Protein AF-A0A3D4ZSI7-F1 (afdb_monomer)

Structure (mmCIF, N/CA/C/O backbone):
data_AF-A0A3D4ZSI7-F1
#
_entry.id   AF-A0A3D4ZSI7-F1
#
loop_
_atom_site.group_PDB
_atom_site.id
_atom_site.type_symbol
_atom_site.label_atom_id
_atom_site.label_alt_id
_atom_site.label_comp_id
_atom_site.label_asym_id
_atom_site.label_entity_id
_atom_site.label_seq_id
_atom_site.pdbx_PDB_ins_code
_atom_site.Cartn_x
_atom_site.Cartn_y
_atom_site.Cartn_z
_atom_site.occupancy
_atom_site.B_iso_or_equiv
_atom_site.auth_seq_id
_atom_site.auth_comp_id
_atom_site.auth_asym_id
_atom_site.auth_atom_id
_atom_site.pdbx_PDB_model_num
ATOM 1 N N . MET A 1 1 ? -18.142 20.478 -3.362 1.00 61.12 1 MET A N 1
ATOM 2 C CA . MET A 1 1 ? -16.890 19.697 -3.385 1.00 61.12 1 MET A CA 1
ATOM 3 C C . MET A 1 1 ? -15.871 20.557 -2.676 1.00 61.12 1 MET A C 1
ATOM 5 O O . MET A 1 1 ? -15.789 21.720 -3.048 1.00 61.12 1 MET A O 1
ATOM 9 N N . THR A 1 2 ? -15.247 20.069 -1.605 1.00 81.75 2 THR A N 1
ATOM 10 C CA . THR A 1 2 ? -14.291 20.881 -0.839 1.00 81.75 2 THR A CA 1
ATOM 11 C C . THR A 1 2 ? -13.007 21.099 -1.639 1.00 81.75 2 THR A C 1
ATOM 13 O O . THR A 1 2 ? -12.751 20.360 -2.598 1.00 81.75 2 THR A O 1
ATOM 16 N N . ASP A 1 3 ? -12.206 22.096 -1.263 1.00 86.25 3 ASP A N 1
ATOM 17 C CA . ASP A 1 3 ? -10.939 22.404 -1.940 1.00 86.25 3 ASP A CA 1
ATOM 18 C C . ASP A 1 3 ? -9.982 21.198 -1.913 1.00 86.25 3 ASP A C 1
ATOM 20 O O . ASP A 1 3 ? -9.293 20.911 -2.894 1.00 86.25 3 ASP A O 1
ATOM 24 N N . TRP A 1 4 ? -10.043 20.384 -0.856 1.00 89.56 4 TRP A N 1
ATOM 25 C CA . TRP A 1 4 ? -9.274 19.146 -0.742 1.00 89.56 4 TRP A CA 1
ATOM 26 C C . TRP A 1 4 ? -9.700 18.046 -1.713 1.00 89.56 4 TRP A C 1
ATOM 28 O O . TRP A 1 4 ? -8.839 17.348 -2.247 1.00 89.56 4 TRP A O 1
ATOM 38 N N . LEU A 1 5 ? -10.995 17.901 -2.012 1.00 90.62 5 LEU A N 1
ATOM 39 C CA . LEU A 1 5 ? -11.444 16.965 -3.054 1.00 90.62 5 LEU A CA 1
ATOM 40 C C . LEU A 1 5 ? -11.015 17.424 -4.453 1.00 90.62 5 LEU A C 1
ATOM 42 O O . LEU A 1 5 ? -10.703 16.590 -5.304 1.00 90.62 5 LEU A O 1
ATOM 46 N N . VAL A 1 6 ? -10.970 18.739 -4.694 1.00 89.44 6 VAL A N 1
ATOM 47 C CA . VAL A 1 6 ? -10.421 19.301 -5.939 1.00 89.44 6 VAL A CA 1
ATOM 48 C C . VAL A 1 6 ? -8.928 18.971 -6.047 1.00 89.44 6 VAL A C 1
ATOM 50 O O . VAL A 1 6 ? -8.493 18.453 -7.078 1.00 89.44 6 VAL A O 1
ATOM 53 N N . ALA A 1 7 ? -8.158 19.194 -4.977 1.00 88.12 7 ALA A N 1
ATOM 54 C CA . ALA A 1 7 ? -6.732 18.875 -4.926 1.00 88.12 7 ALA A CA 1
ATOM 55 C C . ALA A 1 7 ? -6.463 17.370 -5.098 1.00 88.12 7 ALA A C 1
ATOM 57 O O . ALA A 1 7 ? -5.598 16.981 -5.886 1.00 88.12 7 ALA A O 1
ATOM 58 N N . ALA A 1 8 ? -7.233 16.514 -4.419 1.00 90.94 8 ALA A N 1
ATOM 59 C CA . ALA A 1 8 ? -7.135 15.062 -4.538 1.00 90.94 8 ALA A CA 1
ATOM 60 C C . ALA A 1 8 ? -7.360 14.603 -5.985 1.00 90.94 8 ALA A C 1
ATOM 62 O O . ALA A 1 8 ? -6.539 13.865 -6.534 1.00 90.94 8 ALA A O 1
ATOM 63 N N . ARG A 1 9 ? -8.415 15.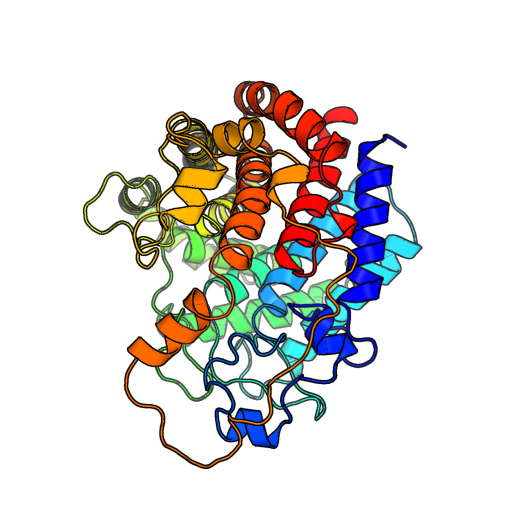105 -6.640 1.00 92.69 9 ARG A N 1
ATOM 64 C CA . ARG A 1 9 ? -8.687 14.808 -8.051 1.00 92.69 9 ARG A CA 1
ATOM 65 C C . ARG A 1 9 ? -7.529 15.229 -8.953 1.00 92.69 9 ARG A C 1
ATOM 67 O O . ARG A 1 9 ? -7.076 14.418 -9.757 1.00 92.69 9 ARG A O 1
ATOM 74 N N . ALA A 1 10 ? -7.025 16.454 -8.800 1.00 89.69 10 ALA A N 1
ATOM 75 C CA . ALA A 1 10 ? -5.917 16.959 -9.611 1.00 89.69 10 ALA A CA 1
ATOM 76 C C . ALA A 1 10 ? -4.640 16.113 -9.437 1.00 89.69 10 ALA A C 1
ATOM 78 O O . ALA A 1 10 ? -3.986 15.755 -10.418 1.00 89.69 10 ALA A O 1
ATOM 79 N N . LEU A 1 11 ? -4.308 15.731 -8.198 1.00 90.31 11 LEU A N 1
ATOM 80 C CA . LEU A 1 11 ? -3.168 14.858 -7.902 1.00 90.31 11 LEU A CA 1
ATOM 81 C C . LEU A 1 11 ? -3.344 13.465 -8.511 1.00 90.31 11 LEU A C 1
ATOM 83 O O . LEU A 1 11 ? -2.412 12.942 -9.123 1.00 90.31 11 LEU A O 1
ATOM 87 N N . ARG A 1 12 ? -4.534 12.868 -8.384 1.00 93.94 12 ARG A N 1
ATOM 88 C CA . ARG A 1 12 ? -4.853 11.576 -9.000 1.00 93.94 12 ARG A CA 1
ATOM 89 C C . ARG A 1 12 ? -4.719 11.634 -10.516 1.00 93.94 12 ARG A C 1
ATOM 91 O O . ARG A 1 12 ? -4.078 10.758 -11.091 1.00 93.94 12 ARG A O 1
ATOM 98 N N . GLU A 1 13 ? -5.296 12.639 -11.167 1.00 92.38 13 GLU A N 1
ATOM 99 C CA . GLU A 1 13 ? -5.197 12.811 -12.620 1.00 92.38 13 GLU A CA 1
ATOM 100 C C . GLU A 1 13 ? -3.737 12.916 -13.067 1.00 92.38 13 GLU A C 1
ATOM 102 O O . GLU A 1 13 ? -3.337 12.252 -14.025 1.00 92.38 13 GLU A O 1
ATOM 107 N N . GLU A 1 14 ? -2.911 13.652 -12.322 1.00 90.25 14 GLU A N 1
ATOM 108 C CA . GLU A 1 14 ? -1.486 13.785 -12.609 1.00 90.25 14 GLU A CA 1
ATOM 109 C C . GLU A 1 14 ? -0.716 12.468 -12.421 1.00 90.25 14 GLU A C 1
ATOM 111 O O . GLU A 1 14 ? 0.106 12.101 -13.269 1.00 90.25 14 GLU A O 1
ATOM 116 N N . ILE A 1 15 ? -1.025 11.703 -11.367 1.00 91.31 15 ILE A N 1
ATOM 117 C CA . ILE A 1 15 ? -0.473 10.357 -11.154 1.00 91.31 15 ILE A CA 1
ATOM 118 C C . ILE A 1 15 ? -0.826 9.450 -12.336 1.00 91.31 15 ILE A C 1
ATOM 120 O O . ILE A 1 15 ? 0.052 8.827 -12.941 1.00 91.31 15 ILE A O 1
ATOM 124 N N . MET A 1 16 ? -2.110 9.401 -12.694 1.00 93.56 16 MET A N 1
ATOM 125 C CA . MET A 1 16 ? -2.619 8.538 -13.757 1.00 93.56 16 MET A CA 1
ATOM 126 C C . MET A 1 16 ? -2.069 8.928 -15.131 1.00 93.56 16 MET A C 1
ATOM 128 O O . MET A 1 16 ? -1.859 8.056 -15.970 1.00 93.56 16 MET A O 1
ATOM 132 N N . ARG A 1 17 ? -1.806 10.216 -15.367 1.00 90.75 17 ARG A N 1
ATOM 133 C CA . ARG A 1 17 ? -1.243 10.719 -16.624 1.00 90.75 17 ARG A CA 1
ATOM 134 C C . ARG A 1 17 ? 0.244 10.401 -16.775 1.00 90.75 17 ARG A C 1
ATOM 136 O O . ARG A 1 17 ? 0.688 10.107 -17.880 1.00 90.75 17 ARG A O 1
ATOM 143 N N . ARG A 1 18 ? 1.023 10.509 -15.695 1.00 86.94 18 ARG A N 1
ATOM 144 C CA . ARG A 1 18 ? 2.497 10.477 -15.763 1.00 86.94 18 ARG A CA 1
ATOM 145 C C . ARG A 1 18 ? 3.138 9.161 -15.388 1.00 86.94 18 ARG A C 1
ATOM 147 O O . ARG A 1 18 ? 4.253 8.900 -15.832 1.00 86.94 18 ARG A O 1
ATOM 154 N N . PHE A 1 19 ? 2.488 8.393 -14.525 1.00 90.00 19 PHE A N 1
ATOM 155 C CA . PHE A 1 19 ? 3.107 7.222 -13.919 1.00 90.00 19 PHE A CA 1
ATOM 156 C C . PHE A 1 19 ? 2.427 5.925 -14.337 1.00 90.00 19 PHE A C 1
ATOM 158 O O . PHE A 1 19 ? 3.049 4.873 -14.264 1.00 90.00 19 PHE A O 1
ATOM 165 N N . LEU A 1 20 ? 1.183 5.959 -14.812 1.00 92.00 20 LEU A N 1
ATOM 166 C CA . LEU A 1 20 ? 0.524 4.752 -15.294 1.00 92.00 20 LEU A CA 1
ATOM 167 C C . LEU A 1 20 ? 0.997 4.389 -16.705 1.00 92.00 20 LEU A C 1
ATOM 169 O O . LEU A 1 20 ? 0.690 5.086 -17.670 1.00 92.00 20 LEU A O 1
ATOM 173 N N . GLU A 1 21 ? 1.665 3.247 -16.840 1.00 89.81 21 GLU A N 1
ATOM 174 C CA . GLU A 1 21 ? 2.044 2.714 -18.145 1.00 89.81 21 GLU A CA 1
ATOM 175 C C . GLU A 1 21 ? 0.788 2.156 -18.853 1.00 89.81 21 GLU A C 1
ATOM 177 O O . GLU A 1 21 ? 0.138 1.254 -18.315 1.00 89.81 21 GLU A O 1
ATOM 182 N N . PRO A 1 22 ? 0.388 2.669 -20.033 1.00 86.50 22 PRO A N 1
ATOM 183 C CA . PRO A 1 22 ? -0.915 2.363 -20.627 1.00 86.50 22 PRO A CA 1
ATOM 184 C C . PRO A 1 22 ? -1.170 0.880 -20.926 1.00 86.50 22 PRO A C 1
ATOM 186 O O . PRO A 1 22 ? -2.307 0.420 -20.771 1.00 86.50 22 PRO A O 1
ATOM 189 N N . HIS A 1 23 ? -0.147 0.133 -21.350 1.00 85.56 23 HIS A N 1
ATOM 190 C CA . HIS A 1 23 ? -0.314 -1.234 -21.846 1.00 85.56 23 HIS A CA 1
ATOM 191 C C . HIS A 1 23 ? -0.383 -2.247 -20.713 1.00 85.56 23 HIS A C 1
ATOM 193 O O . HIS A 1 23 ? -1.280 -3.085 -20.688 1.00 85.56 23 HIS A O 1
ATOM 199 N N . SER A 1 24 ? 0.551 -2.183 -19.773 1.00 88.94 24 SER A N 1
ATOM 200 C CA . SER A 1 24 ? 0.670 -3.032 -18.589 1.00 88.94 24 SER A CA 1
ATOM 201 C C . SER A 1 24 ? -0.251 -2.580 -17.457 1.00 88.94 24 SER A C 1
ATOM 203 O O . SER A 1 24 ? -0.701 -3.422 -16.680 1.00 88.94 24 SER A O 1
ATOM 205 N N . ARG A 1 25 ? -0.618 -1.289 -17.426 1.00 94.12 25 ARG A N 1
ATOM 206 C CA . ARG A 1 25 ? -1.417 -0.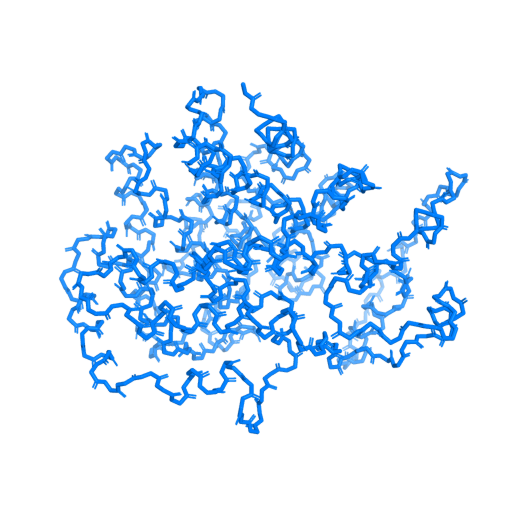629 -16.376 1.00 94.12 25 ARG A CA 1
ATOM 207 C C . ARG A 1 25 ? -0.735 -0.623 -15.009 1.00 94.12 25 ARG A C 1
ATOM 209 O O . ARG A 1 25 ? -1.401 -0.472 -13.990 1.00 94.12 25 ARG A O 1
ATOM 216 N N . GLN A 1 26 ? 0.577 -0.812 -14.978 1.00 93.06 26 GLN A N 1
ATOM 217 C CA . GLN A 1 26 ? 1.370 -0.712 -13.760 1.00 93.06 26 GLN A CA 1
ATOM 218 C C . GLN A 1 26 ? 1.863 0.743 -13.586 1.00 93.06 26 GLN A C 1
ATOM 220 O O . GLN A 1 26 ? 1.884 1.511 -14.551 1.00 93.06 26 GLN A O 1
ATOM 225 N N . LEU A 1 27 ? 2.240 1.143 -12.366 1.00 91.44 27 LEU A N 1
ATOM 226 C CA . LEU A 1 27 ? 2.719 2.500 -12.049 1.00 91.44 27 LEU A CA 1
ATOM 227 C C . LEU A 1 27 ? 4.251 2.634 -11.959 1.00 91.44 27 LEU A C 1
ATOM 229 O O . LEU A 1 27 ? 4.856 2.134 -11.008 1.00 91.44 27 LEU A O 1
ATOM 233 N N . VAL A 1 28 ? 4.888 3.326 -12.902 1.00 87.19 28 VAL A N 1
ATOM 234 C CA . VAL A 1 28 ? 6.334 3.570 -12.848 1.00 87.19 28 VAL A CA 1
ATOM 235 C C . VAL A 1 28 ? 6.696 4.430 -11.637 1.00 87.19 28 VAL A C 1
ATOM 237 O O . VAL A 1 28 ? 5.942 5.302 -11.219 1.00 87.19 28 VAL A O 1
ATOM 240 N N . THR A 1 29 ? 7.876 4.219 -11.072 1.00 82.50 29 THR A N 1
ATOM 241 C CA . THR A 1 29 ? 8.348 4.941 -9.880 1.00 82.50 29 THR A CA 1
ATOM 242 C C . THR A 1 29 ? 8.699 6.395 -10.200 1.00 82.50 29 THR A C 1
ATOM 244 O O . THR A 1 29 ? 8.443 7.298 -9.397 1.00 82.50 29 THR A O 1
ATOM 247 N N . TYR A 1 30 ? 9.244 6.633 -11.395 1.00 78.50 30 TYR A N 1
ATOM 248 C CA . TYR A 1 30 ? 9.661 7.947 -11.873 1.00 78.50 30 TYR A CA 1
ATOM 249 C C . TYR A 1 30 ? 9.075 8.210 -13.256 1.00 78.50 30 TYR A C 1
ATOM 251 O O . TYR A 1 30 ? 9.261 7.409 -14.173 1.00 78.50 30 TYR A O 1
ATOM 259 N N . SER A 1 31 ? 8.420 9.357 -13.432 1.00 68.19 31 SER A N 1
ATOM 260 C CA . SER A 1 31 ? 7.785 9.700 -14.710 1.00 68.19 31 SER A CA 1
ATOM 261 C C . SER A 1 31 ? 8.803 9.876 -15.843 1.00 68.19 31 SER A C 1
ATOM 263 O O . SER A 1 31 ? 8.499 9.607 -16.999 1.00 68.19 31 SER A O 1
ATOM 265 N N . GLU A 1 32 ? 10.029 10.287 -15.503 1.00 65.38 32 GLU A N 1
ATOM 266 C CA . GLU A 1 32 ? 11.127 10.500 -16.455 1.00 65.38 32 GLU A CA 1
ATOM 267 C C . GLU A 1 32 ? 11.599 9.204 -17.120 1.00 65.38 32 GLU A C 1
ATOM 269 O O . GLU A 1 32 ? 11.944 9.204 -18.301 1.00 65.38 32 GLU A O 1
ATOM 274 N N . HIS A 1 33 ? 11.588 8.083 -16.391 1.00 57.69 33 HIS A N 1
ATOM 275 C CA . HIS A 1 33 ? 11.980 6.787 -16.950 1.00 57.69 33 HIS A CA 1
ATOM 276 C C . HIS A 1 33 ? 10.988 6.316 -18.011 1.00 57.69 33 HIS A C 1
ATOM 278 O O . HIS A 1 33 ? 11.371 5.757 -19.037 1.00 57.69 33 HIS A O 1
ATOM 284 N N . PHE A 1 34 ? 9.708 6.611 -17.789 1.00 56.72 34 PHE A N 1
ATOM 285 C CA . PHE A 1 34 ? 8.668 6.332 -18.762 1.00 56.72 34 PHE A CA 1
ATOM 286 C C . PHE A 1 34 ? 8.781 7.236 -19.996 1.00 56.72 34 PHE A C 1
ATOM 288 O O . PHE A 1 34 ? 8.706 6.738 -21.115 1.00 56.72 34 PHE A O 1
ATOM 295 N N . SER A 1 35 ? 9.046 8.536 -19.822 1.00 54.75 35 SER A N 1
ATOM 296 C CA . SER A 1 35 ? 9.208 9.457 -20.957 1.00 54.75 35 SER A CA 1
ATOM 297 C C . SER A 1 35 ? 10.513 9.270 -21.741 1.00 54.75 35 SER A C 1
ATOM 299 O O . SER A 1 35 ? 10.549 9.597 -22.922 1.00 54.75 35 SER A O 1
ATOM 301 N N . SER A 1 36 ? 11.574 8.754 -21.109 1.00 57.56 36 SER A N 1
ATOM 302 C CA . SER A 1 36 ? 12.879 8.489 -21.747 1.00 57.56 36 SER A CA 1
ATOM 303 C C . SER A 1 36 ? 13.021 7.072 -22.315 1.00 57.56 36 SER A C 1
ATOM 305 O O . SER A 1 36 ? 13.987 6.797 -23.021 1.00 57.56 36 SER A O 1
ATOM 307 N N . GLY A 1 37 ? 12.088 6.158 -22.018 1.00 60.91 37 GLY A N 1
ATOM 308 C CA . GLY A 1 37 ? 12.163 4.760 -22.456 1.00 60.91 37 GLY A CA 1
ATOM 309 C C . GLY A 1 37 ? 13.227 3.924 -21.732 1.00 60.91 37 GLY A C 1
ATOM 310 O O . GLY A 1 37 ? 13.578 2.849 -22.203 1.00 60.91 37 GLY A O 1
ATOM 311 N N . SER A 1 38 ? 13.723 4.382 -20.581 1.00 70.44 38 SER A N 1
ATOM 312 C CA . SER A 1 38 ? 14.796 3.734 -19.806 1.00 70.44 38 SER A CA 1
ATOM 313 C C . SER A 1 38 ? 14.308 2.608 -18.877 1.00 70.44 38 SER A C 1
ATOM 315 O O . SER A 1 38 ? 14.954 2.291 -17.877 1.00 70.44 38 SER A O 1
ATOM 317 N N . ILE A 1 39 ? 13.159 2.000 -19.195 1.00 80.69 39 ILE A N 1
ATOM 318 C CA . ILE A 1 39 ? 12.674 0.792 -18.519 1.00 80.69 39 ILE A CA 1
ATOM 319 C C . ILE A 1 39 ? 13.495 -0.406 -19.031 1.00 80.69 39 ILE A C 1
ATOM 321 O O . ILE A 1 39 ? 13.593 -0.577 -20.247 1.00 80.69 39 ILE A O 1
ATOM 325 N N . PRO A 1 40 ? 14.041 -1.261 -18.147 1.00 83.69 40 PRO A N 1
ATOM 326 C CA . PRO A 1 40 ? 14.836 -2.420 -18.545 1.00 83.69 40 PRO A CA 1
ATOM 327 C C . PRO A 1 40 ? 14.098 -3.374 -19.485 1.00 83.69 40 PRO A C 1
ATOM 329 O O . PRO A 1 40 ? 12.904 -3.644 -19.339 1.00 83.69 40 PRO A O 1
ATOM 332 N N . THR A 1 41 ? 14.833 -3.960 -20.420 1.00 88.50 41 THR A N 1
ATOM 333 C CA . THR A 1 41 ? 14.347 -5.066 -21.242 1.00 88.50 41 THR A CA 1
ATOM 334 C C . THR A 1 41 ? 14.296 -6.373 -20.438 1.00 88.50 41 THR A C 1
ATOM 336 O O . THR A 1 41 ? 15.016 -6.543 -19.448 1.00 88.50 41 THR A O 1
ATOM 339 N N . PRO A 1 42 ? 13.487 -7.359 -20.869 1.00 91.31 42 PRO A N 1
ATOM 340 C CA . PRO A 1 42 ? 13.485 -8.686 -20.258 1.00 91.31 42 PRO A CA 1
ATOM 341 C C . PRO A 1 42 ? 14.867 -9.363 -20.200 1.00 91.31 42 PRO A C 1
ATOM 343 O O . PRO A 1 42 ? 15.154 -10.074 -19.238 1.00 91.31 42 PRO A O 1
ATOM 346 N N . ASP A 1 43 ? 15.731 -9.150 -21.198 1.00 89.19 43 ASP A N 1
ATOM 347 C CA . ASP A 1 43 ? 17.081 -9.733 -21.232 1.00 89.19 43 ASP A CA 1
ATOM 348 C C . ASP A 1 43 ? 18.039 -9.061 -20.242 1.00 89.19 43 ASP A C 1
ATOM 350 O O . ASP A 1 43 ? 18.824 -9.748 -19.580 1.00 89.19 43 ASP A O 1
ATOM 354 N N . GLU A 1 44 ? 17.939 -7.740 -20.082 1.00 88.00 44 GLU A N 1
ATOM 355 C CA . GLU A 1 44 ? 18.690 -6.996 -19.067 1.00 88.00 44 GLU A CA 1
ATOM 356 C C . GLU A 1 44 ? 18.291 -7.435 -17.659 1.00 88.00 44 GLU A C 1
ATOM 358 O O . GLU A 1 44 ? 19.160 -7.777 -16.856 1.00 88.00 44 GLU A O 1
ATOM 363 N N . ALA A 1 45 ? 16.990 -7.529 -17.372 1.00 86.94 45 ALA A N 1
ATOM 364 C CA . ALA A 1 45 ? 16.518 -7.955 -16.058 1.00 86.94 45 ALA A CA 1
ATOM 365 C C . ALA A 1 45 ? 16.925 -9.395 -15.717 1.00 86.94 45 ALA A C 1
ATOM 367 O O . ALA A 1 45 ? 17.374 -9.652 -14.600 1.00 86.94 45 ALA A O 1
ATOM 368 N N . ARG A 1 46 ? 16.859 -10.328 -16.682 1.00 87.00 46 ARG A N 1
ATOM 369 C CA . ARG A 1 46 ? 17.361 -11.706 -16.502 1.00 87.00 46 ARG A CA 1
ATOM 370 C C . ARG A 1 46 ? 18.854 -11.753 -16.192 1.00 87.00 46 ARG A C 1
ATOM 372 O O . ARG A 1 46 ? 19.303 -12.631 -15.460 1.00 87.00 46 ARG A O 1
ATOM 379 N N . SER A 1 47 ? 19.601 -10.803 -16.739 1.00 82.31 47 SER A N 1
ATOM 380 C CA . SER A 1 47 ? 21.043 -10.669 -16.547 1.00 82.31 47 SER A CA 1
ATOM 381 C C . SER A 1 47 ? 21.400 -9.821 -15.315 1.00 82.31 47 SER A C 1
ATOM 383 O O . SER A 1 47 ? 22.579 -9.588 -15.058 1.00 82.31 47 SER A O 1
ATOM 385 N N . GLY A 1 48 ? 20.406 -9.360 -14.541 1.00 76.44 48 GLY A N 1
ATOM 386 C CA . GLY A 1 48 ? 20.588 -8.524 -13.352 1.00 76.44 48 GLY A CA 1
ATOM 387 C C . GLY A 1 48 ? 21.087 -7.107 -13.649 1.00 76.44 48 GLY A C 1
ATOM 388 O O . GLY A 1 48 ? 21.716 -6.487 -12.794 1.00 76.44 48 GLY A O 1
ATOM 389 N N . VAL A 1 49 ? 20.821 -6.604 -14.854 1.00 73.56 49 VAL A N 1
ATOM 390 C CA . VAL A 1 49 ? 21.203 -5.270 -15.328 1.00 73.56 49 VAL A CA 1
ATOM 391 C C . VAL A 1 49 ? 20.009 -4.308 -15.180 1.00 73.56 49 VAL A C 1
ATOM 393 O O . VAL A 1 49 ? 18.863 -4.717 -15.392 1.00 73.56 49 VAL A O 1
ATOM 396 N N . PRO A 1 50 ? 20.234 -3.034 -14.802 1.00 69.56 50 PRO A N 1
ATOM 397 C CA . PRO A 1 50 ? 21.497 -2.474 -14.302 1.00 69.56 50 PRO A CA 1
ATOM 398 C C . PRO A 1 50 ? 21.843 -2.951 -12.883 1.00 69.56 50 PRO A C 1
ATOM 400 O O . PRO A 1 50 ? 23.009 -2.930 -12.497 1.00 69.56 50 PRO A O 1
ATOM 403 N N . VAL A 1 51 ? 20.840 -3.396 -12.119 1.00 74.50 51 VAL A N 1
ATOM 404 C CA . VAL A 1 51 ? 20.989 -3.932 -10.763 1.00 74.50 51 VAL A CA 1
ATOM 405 C C . VAL A 1 51 ? 20.031 -5.109 -10.593 1.00 74.50 51 VAL A C 1
ATOM 407 O O . VAL A 1 51 ? 18.861 -5.015 -10.961 1.00 74.50 51 VAL A O 1
ATOM 410 N N . SER A 1 52 ? 20.496 -6.205 -9.990 1.00 75.69 52 SER A N 1
ATOM 411 C CA . SER A 1 52 ? 19.715 -7.441 -9.813 1.00 75.69 52 SER A CA 1
ATOM 412 C C . SER A 1 52 ? 18.455 -7.277 -8.957 1.00 75.69 52 SER A C 1
ATOM 414 O O . SER A 1 52 ? 17.529 -8.077 -9.073 1.00 75.69 52 SER A O 1
ATOM 416 N N . THR A 1 53 ? 18.392 -6.232 -8.129 1.00 78.50 53 THR A N 1
ATOM 417 C CA . THR A 1 53 ? 17.216 -5.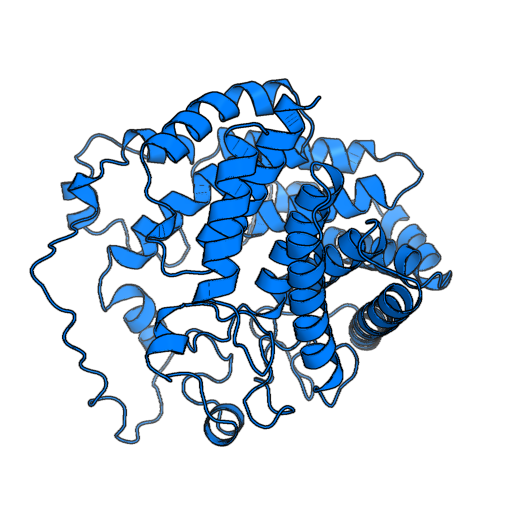897 -7.314 1.00 78.50 53 THR A CA 1
ATOM 418 C C . THR A 1 53 ? 16.144 -5.116 -8.077 1.00 78.50 53 THR A C 1
ATOM 420 O O . THR A 1 53 ? 15.035 -4.945 -7.571 1.00 78.50 53 THR A O 1
ATOM 423 N N . GLY A 1 54 ? 16.466 -4.598 -9.267 1.00 77.25 54 GLY A N 1
ATOM 424 C CA . GLY A 1 54 ? 15.598 -3.699 -10.025 1.00 77.25 54 GLY A CA 1
ATOM 425 C C . GLY A 1 54 ? 15.516 -2.276 -9.470 1.00 77.25 54 GLY A C 1
ATOM 426 O O . GLY A 1 54 ? 14.717 -1.480 -9.961 1.00 77.25 54 GLY A O 1
ATOM 427 N N . TYR A 1 55 ? 16.322 -1.918 -8.467 1.00 77.75 55 TYR A N 1
ATOM 428 C CA . TYR A 1 55 ? 16.344 -0.554 -7.939 1.00 77.75 55 TYR A CA 1
ATOM 429 C C . TYR A 1 55 ? 16.804 0.467 -8.970 1.00 77.75 55 TYR A C 1
ATOM 431 O O . TYR A 1 55 ? 17.705 0.200 -9.765 1.00 77.75 55 TYR A O 1
ATOM 439 N N . SER A 1 56 ? 16.182 1.649 -8.912 1.00 73.69 56 SER A N 1
ATOM 440 C CA . SER A 1 56 ? 16.530 2.804 -9.744 1.00 73.69 56 SER A CA 1
ATOM 441 C C . SER A 1 56 ? 16.287 2.608 -11.239 1.00 73.69 56 SER A C 1
ATOM 443 O O . SER A 1 56 ? 16.835 3.329 -12.068 1.00 73.69 56 SER A O 1
ATOM 445 N N . THR A 1 57 ? 15.464 1.624 -11.586 1.00 75.06 57 THR A N 1
ATOM 446 C CA . THR A 1 57 ? 15.095 1.315 -12.971 1.00 75.06 57 THR A CA 1
ATOM 447 C C . THR A 1 57 ? 13.777 1.969 -13.380 1.00 75.06 57 THR A C 1
ATOM 449 O O . THR A 1 57 ? 13.290 1.759 -14.487 1.00 75.06 57 THR A O 1
ATOM 452 N N . GLY A 1 58 ? 13.149 2.708 -12.460 1.00 79.44 58 GLY A N 1
ATOM 453 C CA . GLY A 1 58 ? 11.791 3.208 -12.618 1.00 79.44 58 GLY A CA 1
ATOM 454 C C . GLY A 1 58 ? 10.728 2.143 -12.351 1.00 79.44 58 GLY A C 1
ATOM 455 O O . GLY A 1 58 ? 9.544 2.463 -12.395 1.00 79.44 58 GLY A O 1
ATOM 456 N N . THR A 1 59 ? 11.107 0.906 -12.026 1.00 84.31 59 THR A N 1
ATOM 457 C CA . THR A 1 59 ? 10.180 -0.218 -11.818 1.00 84.31 59 THR A CA 1
ATOM 458 C C . THR A 1 59 ? 10.166 -0.744 -10.379 1.00 84.31 59 THR A C 1
ATOM 460 O O . THR A 1 59 ? 9.505 -1.735 -10.083 1.00 84.31 59 THR A O 1
ATOM 463 N N . GLU A 1 60 ? 10.869 -0.084 -9.456 1.00 83.25 60 GLU A N 1
ATOM 464 C CA . GLU A 1 60 ? 11.124 -0.628 -8.120 1.00 83.25 60 GLU A CA 1
ATOM 465 C C . GLU A 1 60 ? 9.914 -0.672 -7.174 1.00 83.25 60 GLU A C 1
ATOM 467 O O . GLU A 1 60 ? 9.875 -1.529 -6.288 1.00 83.25 60 GLU A O 1
ATOM 472 N N . ASP A 1 61 ? 8.940 0.222 -7.363 1.00 86.12 61 ASP A N 1
ATOM 473 C CA . ASP A 1 61 ? 7.878 0.511 -6.395 1.00 86.12 61 ASP A CA 1
ATOM 474 C C . ASP A 1 61 ? 6.459 0.217 -6.924 1.00 86.12 61 ASP A C 1
ATOM 476 O O . ASP A 1 61 ? 5.475 0.667 -6.336 1.00 86.12 61 ASP A O 1
ATOM 480 N N . GLY A 1 62 ? 6.321 -0.537 -8.019 1.00 89.19 62 GLY A N 1
ATOM 481 C CA . GLY A 1 62 ? 5.040 -0.719 -8.711 1.00 89.19 62 GLY A CA 1
ATOM 482 C C . GLY A 1 62 ? 3.923 -1.303 -7.838 1.00 89.19 62 GLY A C 1
ATOM 483 O O . GLY A 1 62 ? 2.847 -0.708 -7.744 1.00 89.19 62 GLY A O 1
ATOM 484 N N . ALA A 1 63 ? 4.160 -2.433 -7.161 1.00 92.50 63 ALA A N 1
ATOM 485 C CA . ALA A 1 63 ? 3.149 -3.041 -6.287 1.00 92.50 63 ALA A CA 1
ATOM 486 C C . ALA A 1 63 ? 2.918 -2.224 -5.003 1.00 92.50 63 ALA A C 1
ATOM 488 O O . ALA A 1 63 ? 1.770 -2.024 -4.602 1.00 92.50 63 ALA A O 1
ATOM 489 N N . LEU A 1 64 ? 3.986 -1.686 -4.405 1.00 90.31 64 LEU A N 1
ATOM 490 C CA . LEU A 1 64 ? 3.941 -0.801 -3.239 1.00 90.31 64 LEU A CA 1
ATOM 491 C C . LEU A 1 64 ? 3.059 0.430 -3.499 1.00 90.31 64 LEU A C 1
ATOM 493 O O . LEU A 1 64 ? 2.115 0.701 -2.758 1.00 90.31 64 LEU A O 1
ATOM 497 N N . ARG A 1 65 ? 3.338 1.179 -4.567 1.00 89.69 65 ARG A N 1
ATOM 498 C CA . ARG A 1 65 ? 2.627 2.428 -4.873 1.00 89.69 65 ARG A CA 1
ATOM 499 C C . ARG A 1 65 ? 1.277 2.179 -5.515 1.00 89.69 65 ARG A C 1
ATOM 501 O O . ARG A 1 65 ? 0.351 2.933 -5.242 1.00 89.69 65 ARG A O 1
ATOM 508 N N . GLY A 1 66 ? 1.133 1.110 -6.294 1.00 94.31 66 GLY A N 1
ATOM 509 C CA . GLY A 1 66 ? -0.164 0.687 -6.814 1.00 94.31 66 GLY A CA 1
ATOM 510 C C . GLY A 1 66 ? -1.130 0.297 -5.700 1.00 94.31 66 GLY A C 1
ATOM 511 O O . GLY A 1 66 ? -2.278 0.733 -5.724 1.00 94.31 66 GLY A O 1
ATOM 512 N N . GLY A 1 67 ? -0.666 -0.449 -4.692 1.00 95.31 67 GLY A N 1
ATOM 513 C CA . GLY A 1 67 ? -1.468 -0.789 -3.515 1.00 95.31 67 GLY A CA 1
ATOM 514 C C . GLY A 1 67 ? -1.902 0.449 -2.723 1.00 95.31 67 GLY A C 1
ATOM 515 O O . GLY A 1 67 ? -3.085 0.601 -2.422 1.00 95.31 67 GLY A O 1
ATOM 516 N N . ALA A 1 68 ? -0.968 1.368 -2.451 1.00 91.50 68 ALA A N 1
ATOM 517 C CA . ALA A 1 68 ? -1.264 2.618 -1.748 1.00 91.50 68 ALA A CA 1
ATOM 518 C C . ALA A 1 68 ? -2.243 3.517 -2.526 1.00 91.50 68 ALA A C 1
ATOM 520 O O . ALA A 1 68 ? -3.211 4.0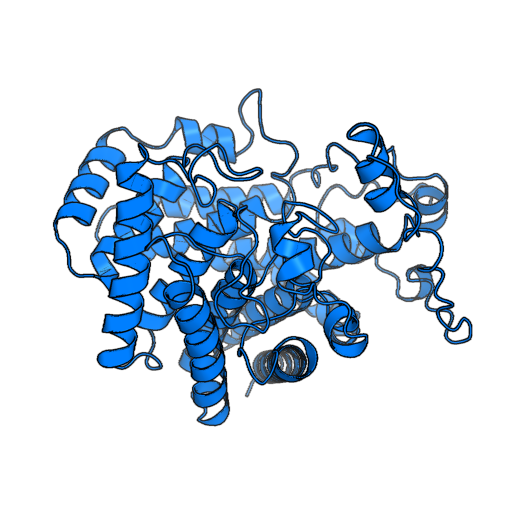13 -1.950 1.00 91.50 68 ALA A O 1
ATOM 521 N N . LEU A 1 69 ? -2.026 3.688 -3.836 1.00 95.31 69 LEU A N 1
ATOM 522 C CA . LEU A 1 69 ? -2.911 4.472 -4.697 1.00 95.31 69 LEU A CA 1
ATOM 523 C C . LEU A 1 69 ? -4.320 3.872 -4.721 1.00 95.31 69 LEU A C 1
ATOM 525 O O . LEU A 1 69 ? -5.290 4.601 -4.535 1.00 95.31 69 LEU A O 1
ATOM 529 N N . LEU A 1 70 ? -4.439 2.552 -4.898 1.00 98.19 70 LEU A N 1
ATOM 530 C CA . LEU A 1 70 ? -5.733 1.873 -4.928 1.00 98.19 70 LEU A CA 1
ATOM 531 C C . LEU A 1 70 ? -6.514 2.073 -3.621 1.00 98.19 70 LEU A C 1
ATOM 533 O O . LEU A 1 70 ? -7.716 2.328 -3.673 1.00 98.19 70 LEU A O 1
ATOM 537 N N . ALA A 1 71 ? -5.844 1.998 -2.466 1.00 95.75 71 ALA A N 1
ATOM 538 C CA . ALA A 1 71 ? -6.472 2.272 -1.174 1.00 95.75 71 ALA A CA 1
ATOM 539 C C . ALA A 1 71 ? -7.023 3.706 -1.106 1.00 95.75 71 ALA A C 1
ATOM 541 O O . ALA A 1 71 ? -8.208 3.888 -0.833 1.00 95.75 71 ALA A O 1
ATOM 542 N N . ALA A 1 72 ? -6.204 4.705 -1.447 1.00 94.00 72 ALA A N 1
ATOM 543 C CA . ALA A 1 72 ? -6.616 6.108 -1.425 1.00 94.00 72 ALA A CA 1
ATOM 544 C C . ALA A 1 72 ? -7.734 6.420 -2.442 1.00 94.00 72 ALA A C 1
ATOM 546 O O . ALA A 1 72 ? -8.603 7.242 -2.178 1.00 94.00 72 ALA A O 1
ATOM 547 N N . MET A 1 73 ? -7.773 5.742 -3.595 1.00 98.06 73 MET A N 1
ATOM 548 C CA . MET A 1 73 ? -8.892 5.828 -4.550 1.00 98.06 73 MET A CA 1
ATOM 549 C C . MET A 1 73 ? -10.191 5.233 -4.009 1.00 98.06 73 MET A C 1
ATOM 551 O O . MET A 1 73 ? -11.264 5.734 -4.332 1.00 98.06 73 MET A O 1
ATOM 555 N N . CYS A 1 74 ? -10.119 4.196 -3.172 1.00 97.88 74 CYS A N 1
ATOM 556 C CA . CYS A 1 74 ? -11.302 3.694 -2.475 1.00 97.88 74 CYS A CA 1
ATOM 557 C C . CYS A 1 74 ? -11.814 4.704 -1.446 1.00 97.88 74 CYS A C 1
ATOM 559 O O . CYS A 1 74 ? -13.022 4.884 -1.334 1.00 97.88 74 CYS A O 1
ATOM 561 N N . ASP A 1 75 ? -10.908 5.368 -0.724 1.00 94.75 75 ASP A N 1
ATOM 562 C CA . ASP A 1 75 ? -11.274 6.423 0.222 1.00 94.75 75 ASP A CA 1
ATOM 563 C C . ASP A 1 75 ? -11.881 7.646 -0.490 1.00 94.75 75 ASP A C 1
ATOM 565 O O . ASP A 1 75 ? -12.915 8.140 -0.045 1.00 94.75 75 ASP A O 1
ATOM 569 N N . GLU A 1 76 ? -11.322 8.087 -1.629 1.00 96.19 76 GLU A N 1
ATOM 570 C CA . GLU A 1 76 ? -11.920 9.158 -2.451 1.00 96.19 76 GLU A CA 1
ATOM 571 C C . GLU A 1 76 ? -13.316 8.745 -2.936 1.00 96.19 76 GLU A C 1
ATOM 573 O O . GLU A 1 76 ? -14.252 9.539 -2.872 1.00 96.19 76 GLU A O 1
ATOM 578 N N . TYR A 1 77 ? -13.480 7.490 -3.372 1.00 97.56 77 TYR A N 1
ATOM 579 C CA . TYR A 1 77 ? -14.753 7.007 -3.907 1.00 97.56 77 TYR A CA 1
ATOM 580 C C . TYR A 1 77 ? -15.850 6.953 -2.846 1.00 97.56 77 TYR A C 1
ATOM 582 O O . TYR A 1 77 ? -17.000 7.253 -3.152 1.00 97.56 77 TYR A O 1
ATOM 590 N N . ASP A 1 78 ? -15.513 6.601 -1.605 1.00 95.56 78 ASP A N 1
ATOM 591 C CA . ASP A 1 78 ? -16.483 6.590 -0.508 1.00 95.56 78 ASP A CA 1
ATOM 592 C C . ASP A 1 78 ? -16.959 8.012 -0.144 1.00 95.56 78 ASP A C 1
ATOM 594 O O . ASP A 1 78 ? -18.091 8.174 0.311 1.00 95.56 78 ASP A O 1
ATOM 598 N N . LEU A 1 79 ? -16.132 9.042 -0.369 1.00 95.00 79 LEU A N 1
ATOM 599 C CA . LEU A 1 79 ? -16.494 10.451 -0.160 1.00 95.00 79 LEU A CA 1
ATOM 600 C C . LEU A 1 79 ? -17.284 11.040 -1.329 1.00 95.00 79 LEU A C 1
ATOM 602 O O . LEU A 1 79 ? -18.261 11.763 -1.132 1.00 95.00 79 LEU A O 1
ATOM 606 N N . ALA A 1 80 ? -16.825 10.773 -2.548 1.00 94.75 80 ALA A N 1
ATOM 607 C CA . ALA A 1 80 ? -17.347 11.365 -3.768 1.00 94.75 80 ALA A CA 1
ATOM 608 C C . ALA A 1 80 ? -17.342 10.328 -4.904 1.00 94.75 80 ALA A C 1
ATOM 610 O O . ALA A 1 80 ? -16.428 10.320 -5.735 1.00 94.75 80 ALA A O 1
ATOM 611 N N . PRO A 1 81 ? -18.364 9.454 -4.966 1.00 95.62 81 PRO A N 1
ATOM 612 C CA . PRO A 1 81 ? -18.490 8.471 -6.032 1.00 95.62 81 PRO A CA 1
ATOM 613 C C . PRO A 1 81 ? -18.517 9.135 -7.414 1.00 95.62 81 PRO A C 1
ATOM 615 O O . PRO A 1 81 ? -19.346 10.004 -7.681 1.00 95.62 81 PRO A O 1
ATOM 618 N N . ASP A 1 82 ? -17.632 8.691 -8.303 1.00 93.56 82 ASP A N 1
ATOM 619 C CA . ASP A 1 82 ? -17.517 9.174 -9.682 1.00 93.56 82 ASP A CA 1
ATOM 620 C C . ASP A 1 82 ? -17.154 8.016 -10.624 1.00 93.56 82 ASP A C 1
ATOM 622 O O . ASP A 1 82 ? -16.330 7.160 -10.287 1.00 93.56 82 ASP A O 1
ATOM 626 N N . ASP A 1 83 ? -17.762 7.978 -11.809 1.00 96.31 83 ASP A N 1
ATOM 627 C CA . ASP A 1 83 ? -17.537 6.898 -12.777 1.00 96.31 83 ASP A CA 1
ATOM 628 C C . ASP A 1 83 ? -16.115 6.931 -13.353 1.00 96.31 83 ASP A C 1
ATOM 630 O O . ASP A 1 83 ? -15.512 5.874 -13.560 1.00 96.31 83 ASP A O 1
ATOM 634 N N . GLY A 1 84 ? -15.534 8.122 -13.532 1.00 96.44 84 GLY A N 1
ATOM 635 C CA . GLY A 1 84 ? -14.142 8.274 -13.958 1.00 96.44 84 GLY A CA 1
ATOM 636 C C . GLY A 1 84 ? -13.157 7.751 -12.909 1.00 96.44 84 GLY A C 1
ATOM 637 O O . GLY A 1 84 ? -12.234 7.001 -13.234 1.00 96.44 84 GLY A O 1
ATOM 638 N N . LEU A 1 85 ? -13.372 8.081 -11.633 1.00 97.50 85 LEU A N 1
ATOM 639 C CA . LEU A 1 85 ? -12.626 7.531 -10.499 1.00 97.50 85 LEU A CA 1
ATOM 640 C C . LEU A 1 85 ? -12.761 6.007 -10.428 1.00 97.50 85 LEU A C 1
ATOM 642 O O . LEU A 1 85 ? -11.756 5.309 -10.266 1.00 97.50 85 LEU A O 1
ATOM 646 N N . ARG A 1 86 ? -13.979 5.478 -10.605 1.00 98.25 86 ARG A N 1
ATOM 647 C CA . ARG A 1 86 ? -14.221 4.033 -10.668 1.00 98.25 86 ARG A CA 1
ATOM 648 C C . ARG A 1 86 ? -13.393 3.396 -11.777 1.00 98.25 86 ARG A C 1
ATOM 650 O O . ARG A 1 86 ? -12.652 2.455 -11.504 1.00 98.25 86 ARG A O 1
ATOM 657 N N . GLU A 1 87 ? -13.475 3.900 -13.005 1.00 97.62 87 GLU A N 1
ATOM 658 C CA . GLU A 1 87 ? -12.713 3.360 -14.134 1.00 97.62 87 GLU A CA 1
ATOM 659 C C . GLU A 1 87 ? -11.206 3.374 -13.852 1.00 97.62 87 GLU A C 1
ATOM 661 O O . GLU A 1 87 ? -10.518 2.366 -14.033 1.00 97.62 87 GLU A O 1
ATOM 666 N N . GLN A 1 88 ? -10.689 4.492 -13.346 1.00 97.94 88 GLN A N 1
ATOM 667 C CA . GLN A 1 88 ? -9.280 4.633 -13.007 1.00 97.94 88 GLN A CA 1
ATOM 668 C C . GLN A 1 88 ? -8.836 3.637 -11.925 1.00 97.94 88 GLN A C 1
ATOM 670 O O . GLN A 1 88 ? -7.810 2.974 -12.098 1.00 97.94 88 GLN A O 1
ATOM 675 N N . ALA A 1 89 ? -9.610 3.468 -10.849 1.00 98.38 89 ALA A N 1
ATOM 676 C CA . ALA A 1 89 ? -9.293 2.518 -9.784 1.00 98.38 89 ALA A CA 1
ATOM 677 C C . ALA A 1 89 ? -9.298 1.073 -10.305 1.00 98.38 89 ALA A C 1
ATOM 679 O O . ALA A 1 89 ? -8.415 0.277 -9.980 1.00 98.38 89 ALA A O 1
ATOM 680 N N . LEU A 1 90 ? -10.242 0.744 -11.192 1.00 98.31 90 LEU A N 1
ATOM 681 C CA . LEU A 1 90 ? -10.300 -0.558 -11.854 1.00 98.31 90 LEU A CA 1
ATOM 682 C C . LEU A 1 90 ? -9.113 -0.795 -12.799 1.00 98.31 90 LEU A C 1
ATOM 684 O O . LEU A 1 90 ? -8.646 -1.932 -12.912 1.00 98.31 90 LEU A O 1
ATOM 688 N N . ARG A 1 91 ? -8.585 0.250 -13.450 1.00 98.06 91 ARG A N 1
ATOM 689 C CA . ARG A 1 91 ? -7.348 0.156 -14.244 1.00 98.06 91 ARG A CA 1
ATOM 690 C C . ARG A 1 91 ? -6.138 -0.148 -13.362 1.00 98.06 91 ARG A C 1
ATOM 692 O O . ARG A 1 91 ? -5.376 -1.046 -13.716 1.00 98.06 91 ARG A O 1
ATOM 699 N N . VAL A 1 92 ? -6.000 0.532 -12.221 1.00 98.25 92 VAL A N 1
ATOM 700 C CA . VAL A 1 92 ? -4.924 0.274 -11.245 1.00 98.25 92 VAL A CA 1
ATOM 701 C C . VAL A 1 92 ? -5.023 -1.153 -10.700 1.00 98.25 92 VAL A C 1
ATOM 703 O O . VAL A 1 92 ? -4.047 -1.900 -10.759 1.00 98.25 92 VAL A O 1
ATOM 706 N N . PHE A 1 93 ? -6.213 -1.579 -10.261 1.00 98.56 93 PHE A N 1
ATOM 707 C CA . PHE A 1 93 ? -6.452 -2.956 -9.819 1.00 98.56 93 PHE A CA 1
ATOM 708 C C . PHE A 1 93 ? -6.080 -3.978 -10.901 1.00 98.56 93 PHE A C 1
ATOM 710 O O . PHE A 1 93 ? -5.396 -4.958 -10.618 1.00 98.56 93 PHE A O 1
ATOM 717 N N . SER A 1 94 ? -6.477 -3.738 -12.154 1.00 97.81 94 SER A N 1
ATOM 718 C CA . SER A 1 94 ? -6.148 -4.620 -13.278 1.00 97.81 94 SER A CA 1
ATOM 719 C C . SER A 1 94 ? -4.639 -4.729 -13.521 1.00 97.81 94 SER A C 1
ATOM 721 O O . SER A 1 94 ? -4.160 -5.817 -13.835 1.00 97.81 94 SER A O 1
ATOM 723 N N . GLY A 1 95 ? -3.882 -3.639 -13.365 1.00 96.88 95 GLY A N 1
ATOM 724 C CA . GLY A 1 95 ? -2.420 -3.662 -13.450 1.00 96.88 95 GLY A CA 1
ATOM 725 C C . GLY A 1 95 ? -1.780 -4.498 -12.346 1.00 96.88 95 GLY A C 1
ATOM 726 O O . GLY A 1 95 ? -0.970 -5.380 -12.634 1.00 96.88 95 GLY A O 1
ATOM 727 N N . LEU A 1 96 ? -2.208 -4.286 -11.097 1.00 97.62 96 LEU A N 1
ATOM 728 C CA . LEU A 1 96 ? -1.769 -5.083 -9.948 1.00 97.62 96 LEU A CA 1
ATOM 729 C C . LEU A 1 96 ? -2.089 -6.569 -10.143 1.00 97.62 96 LEU A C 1
ATOM 731 O O . LEU A 1 96 ? -1.216 -7.417 -9.985 1.00 97.62 96 LEU A O 1
ATOM 735 N N . GLN A 1 97 ? -3.319 -6.886 -10.548 1.00 97.44 97 GLN A N 1
ATOM 736 C CA . GLN A 1 97 ? -3.765 -8.252 -10.815 1.00 97.44 97 GLN A CA 1
ATOM 737 C C . GLN A 1 97 ? -2.904 -8.927 -11.887 1.00 97.44 97 GLN A C 1
ATOM 739 O O . GLN A 1 97 ? -2.438 -10.049 -11.695 1.00 97.44 97 GLN A O 1
ATOM 744 N N . ARG A 1 98 ? -2.660 -8.241 -13.008 1.00 95.38 98 ARG A N 1
ATOM 745 C CA . ARG A 1 98 ? -1.825 -8.771 -14.091 1.00 95.38 98 ARG A CA 1
ATOM 746 C C . ARG A 1 98 ? -0.401 -9.044 -13.641 1.00 95.38 98 ARG A C 1
ATOM 748 O O . ARG A 1 98 ? 0.128 -10.092 -13.992 1.00 95.38 98 ARG A O 1
ATOM 755 N N . ALA A 1 99 ? 0.192 -8.144 -12.860 1.00 95.44 99 ALA A N 1
ATOM 756 C CA . ALA A 1 99 ? 1.534 -8.347 -12.330 1.00 95.44 99 ALA A CA 1
ATOM 757 C C . ALA A 1 99 ? 1.610 -9.632 -11.484 1.00 95.44 99 ALA A C 1
ATOM 759 O O . ALA A 1 99 ? 2.521 -10.435 -11.661 1.00 95.44 99 ALA A O 1
ATOM 760 N N . GLN A 1 100 ? 0.609 -9.879 -10.633 1.00 96.38 100 GLN A N 1
ATOM 761 C CA . GLN A 1 100 ? 0.554 -11.076 -9.782 1.00 96.38 100 GLN A CA 1
ATOM 762 C C . GLN A 1 100 ? 0.316 -12.378 -10.558 1.00 96.38 100 GLN A C 1
ATOM 764 O O . GLN A 1 100 ? 0.774 -13.432 -10.130 1.00 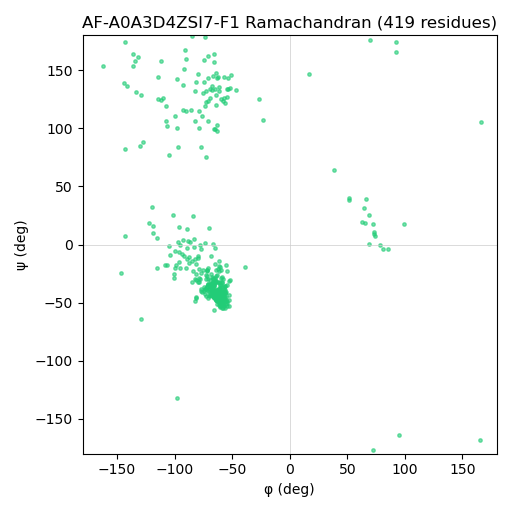96.38 100 GLN A O 1
ATOM 769 N N . TYR A 1 101 ? -0.395 -12.336 -11.686 1.00 95.12 101 TYR A N 1
ATOM 770 C CA . TYR A 1 101 ? -0.644 -13.529 -12.510 1.00 95.12 101 TYR A CA 1
ATOM 771 C C . TYR A 1 101 ? 0.448 -13.815 -13.539 1.00 95.12 101 TYR A C 1
ATOM 773 O O . TYR A 1 101 ? 0.502 -14.913 -14.085 1.00 95.12 101 TYR A O 1
ATOM 781 N N . ALA A 1 102 ? 1.306 -12.840 -13.815 1.00 92.56 102 ALA A N 1
ATOM 782 C CA . ALA A 1 102 ? 2.407 -12.983 -14.755 1.00 92.56 102 ALA A CA 1
ATOM 783 C C . ALA A 1 102 ? 3.616 -13.728 -14.169 1.00 92.56 102 ALA A C 1
ATOM 785 O O . ALA A 1 102 ? 4.432 -14.254 -14.927 1.00 92.56 102 ALA A O 1
ATOM 786 N N . VAL A 1 103 ? 3.747 -13.774 -12.839 1.00 89.69 103 VAL A N 1
ATOM 787 C CA . VAL A 1 103 ? 4.886 -14.426 -12.185 1.00 89.69 103 VAL A CA 1
ATOM 788 C C . VAL A 1 103 ? 4.700 -15.942 -12.085 1.00 89.69 103 VAL A C 1
ATOM 790 O O . VAL A 1 103 ? 3.604 -16.414 -11.784 1.00 89.69 103 VAL A O 1
ATOM 793 N N . PRO A 1 104 ? 5.767 -16.732 -12.307 1.00 86.44 104 PRO A N 1
ATOM 794 C CA . PRO A 1 104 ? 5.671 -18.192 -12.365 1.00 86.44 104 PRO A CA 1
ATOM 795 C C . PRO A 1 104 ? 5.427 -18.843 -11.000 1.00 86.44 104 PRO A C 1
ATOM 797 O O . PRO A 1 104 ? 4.956 -19.976 -10.938 1.00 86.44 104 PRO A O 1
ATOM 800 N N . GLU A 1 105 ? 5.756 -18.152 -9.907 1.00 92.69 105 GLU A N 1
ATOM 801 C CA . GLU A 1 105 ? 5.580 -18.652 -8.548 1.00 92.69 105 GLU A CA 1
ATOM 802 C C . GLU A 1 105 ? 4.417 -17.926 -7.855 1.00 92.69 105 GLU A C 1
ATOM 804 O O . GLU A 1 105 ? 4.575 -16.769 -7.452 1.00 92.69 105 GLU A O 1
ATOM 809 N N . PRO A 1 106 ? 3.256 -18.586 -7.669 1.00 94.31 106 PRO A N 1
ATOM 810 C CA . PRO A 1 106 ? 2.105 -17.974 -7.020 1.00 94.31 106 PRO A CA 1
ATOM 811 C C . PRO A 1 106 ? 2.446 -17.401 -5.642 1.00 94.31 106 PRO A C 1
ATOM 813 O O . PRO A 1 106 ? 3.095 -18.046 -4.814 1.00 94.31 106 PRO A O 1
ATOM 816 N N . GLY A 1 107 ? 1.977 -16.179 -5.396 1.00 95.06 107 GLY A N 1
ATOM 817 C CA . GLY A 1 107 ? 2.179 -15.471 -4.135 1.00 95.06 107 GLY A CA 1
ATOM 818 C C . GLY A 1 107 ? 3.493 -14.704 -4.025 1.00 95.06 107 GLY A C 1
ATOM 819 O O . GLY A 1 107 ? 3.695 -14.027 -3.019 1.00 95.06 107 GLY A O 1
ATOM 820 N N . PHE A 1 108 ? 4.383 -14.786 -5.018 1.00 96.06 108 PHE A N 1
ATOM 821 C CA . PHE A 1 108 ? 5.478 -13.829 -5.135 1.00 96.06 108 PHE A CA 1
ATOM 822 C C . PHE A 1 108 ? 4.923 -12.481 -5.604 1.00 96.06 108 PHE A C 1
ATOM 824 O O . PHE A 1 108 ? 4.159 -12.430 -6.565 1.00 96.06 108 PHE A O 1
ATOM 831 N N . VAL A 1 109 ? 5.314 -11.391 -4.944 1.00 95.81 109 VAL A N 1
ATOM 832 C CA . VAL A 1 109 ? 4.903 -10.038 -5.333 1.00 95.81 109 VAL A CA 1
ATOM 833 C C . VAL A 1 109 ? 6.020 -9.397 -6.158 1.00 95.81 109 VAL A C 1
ATOM 835 O O . VAL A 1 109 ? 6.988 -8.915 -5.576 1.00 95.81 109 VAL A O 1
ATOM 838 N N . PRO A 1 110 ? 5.933 -9.363 -7.500 1.00 93.50 110 PRO A N 1
ATOM 839 C CA . PRO A 1 110 ? 6.912 -8.637 -8.295 1.00 93.50 110 PRO A CA 1
ATOM 840 C C . PRO A 1 110 ? 6.805 -7.137 -8.029 1.00 93.50 110 PRO A C 1
ATOM 842 O O . PRO A 1 110 ? 5.709 -6.590 -7.893 1.00 93.50 110 PRO A O 1
ATOM 845 N N . ARG A 1 111 ? 7.950 -6.453 -8.056 1.00 88.75 111 ARG A N 1
ATOM 846 C CA . ARG A 1 111 ? 7.991 -4.984 -8.124 1.00 88.75 111 ARG A CA 1
ATOM 847 C C . ARG A 1 111 ? 7.307 -4.479 -9.395 1.00 88.75 111 ARG A C 1
ATOM 849 O O . ARG A 1 111 ? 6.541 -3.518 -9.353 1.00 88.75 111 ARG A O 1
ATOM 856 N N . TRP A 1 112 ? 7.569 -5.180 -10.501 1.00 90.44 112 TRP A N 1
ATOM 857 C CA . TRP A 1 112 ? 7.064 -4.892 -11.836 1.00 90.44 112 TRP A CA 1
ATOM 858 C C . TRP A 1 112 ? 7.196 -6.092 -12.765 1.00 90.44 112 TRP A C 1
ATOM 860 O O . TRP A 1 112 ? 8.119 -6.895 -12.615 1.00 90.44 112 TRP A O 1
ATOM 870 N N . VAL A 1 113 ? 6.330 -6.159 -13.772 1.00 92.94 113 VAL A N 1
ATOM 871 C CA . VAL A 1 113 ? 6.421 -7.103 -14.890 1.00 92.94 113 VAL A CA 1
ATOM 872 C C . VAL A 1 113 ? 6.736 -6.360 -16.183 1.00 92.94 113 VAL A C 1
ATOM 874 O O . VAL A 1 113 ? 6.038 -5.421 -16.561 1.00 92.94 113 VAL A O 1
ATOM 877 N N . LEU A 1 114 ? 7.809 -6.770 -16.850 1.00 91.19 114 LEU A N 1
ATOM 878 C CA . LEU A 1 114 ? 8.354 -6.134 -18.045 1.00 91.19 114 LEU A CA 1
ATOM 879 C C . LEU A 1 114 ? 7.500 -6.393 -19.292 1.00 91.19 114 LEU A C 1
ATOM 881 O O . LEU A 1 114 ? 6.477 -7.077 -19.259 1.00 91.19 114 LEU A O 1
ATOM 885 N N . SER A 1 115 ? 7.929 -5.816 -20.414 1.00 88.31 115 SER A N 1
ATOM 886 C CA . SER A 1 115 ? 7.172 -5.750 -21.669 1.00 88.31 115 SER A CA 1
ATOM 887 C C . SER A 1 115 ? 6.790 -7.104 -22.278 1.00 88.31 115 SER A C 1
ATOM 889 O O . SER A 1 115 ? 5.809 -7.169 -23.014 1.00 88.31 115 SER A O 1
ATOM 891 N N . ASP A 1 116 ? 7.494 -8.194 -21.950 1.00 90.94 116 ASP A N 1
ATOM 892 C CA . ASP A 1 116 ? 7.119 -9.551 -22.378 1.00 90.94 116 ASP A CA 1
ATOM 893 C C . ASP A 1 116 ? 5.968 -10.163 -21.559 1.00 90.94 116 ASP A C 1
ATOM 895 O O . ASP A 1 116 ? 5.549 -11.291 -21.820 1.00 90.94 116 ASP A O 1
ATOM 899 N N . GLY A 1 117 ? 5.458 -9.429 -20.567 1.00 90.81 117 GLY A N 1
ATOM 900 C CA . GLY A 1 117 ? 4.292 -9.795 -19.773 1.00 90.81 117 GLY A CA 1
ATOM 901 C C . GLY A 1 117 ? 4.527 -10.922 -18.771 1.00 90.81 117 GLY A C 1
ATOM 902 O O . GLY A 1 117 ? 3.551 -11.425 -18.224 1.00 90.81 117 GLY A O 1
ATOM 903 N N . ARG A 1 118 ? 5.781 -11.328 -18.534 1.00 92.19 118 ARG A N 1
ATOM 904 C CA . ARG A 1 118 ? 6.124 -12.436 -17.619 1.00 92.19 118 ARG A CA 1
ATOM 905 C C . ARG A 1 118 ? 7.444 -12.259 -16.875 1.00 92.19 118 ARG A C 1
ATOM 907 O O . ARG A 1 118 ? 7.634 -12.860 -15.823 1.00 92.19 118 ARG A O 1
ATOM 914 N N . THR A 1 119 ? 8.372 -11.472 -17.412 1.00 91.81 119 THR A N 1
ATOM 915 C CA . THR A 1 119 ? 9.671 -11.256 -16.777 1.00 91.81 119 THR A CA 1
ATOM 916 C C . THR A 1 119 ? 9.552 -10.191 -15.701 1.00 91.81 119 THR A C 1
ATOM 918 O O . THR A 1 119 ? 9.019 -9.112 -15.941 1.00 91.81 119 THR A O 1
ATOM 921 N N . CYS A 1 120 ? 10.094 -10.475 -14.524 1.00 92.12 120 CYS A N 1
ATOM 922 C CA . CYS A 1 120 ? 10.260 -9.523 -13.436 1.00 92.12 120 CYS A CA 1
ATOM 923 C C . CYS A 1 120 ? 11.659 -9.679 -12.834 1.00 92.12 120 CYS A C 1
ATOM 925 O O . CYS A 1 120 ? 12.321 -10.701 -13.035 1.00 92.12 120 CYS A O 1
ATOM 927 N N . TYR A 1 121 ? 12.096 -8.689 -12.059 1.00 89.38 121 TYR A N 1
ATOM 928 C CA . TYR A 1 121 ? 13.228 -8.885 -11.156 1.00 89.38 121 TYR A CA 1
ATOM 929 C C . TYR A 1 121 ? 12.888 -9.967 -10.121 1.00 89.38 121 TYR A C 1
ATOM 931 O O . TYR A 1 121 ? 11.736 -10.089 -9.697 1.00 89.38 121 TYR A O 1
ATOM 939 N N . SER A 1 122 ? 13.882 -10.770 -9.738 1.00 89.62 122 SER A N 1
ATOM 940 C CA . SER A 1 122 ? 13.696 -11.848 -8.757 1.00 89.62 122 SER A CA 1
ATOM 941 C C . SER A 1 122 ? 13.581 -11.330 -7.325 1.00 89.62 122 SER A C 1
ATOM 943 O O . SER A 1 122 ? 13.036 -12.019 -6.465 1.00 89.62 122 SER A O 1
ATOM 945 N N . ASP A 1 123 ? 14.080 -10.123 -7.061 1.00 87.56 123 ASP A N 1
ATOM 946 C CA . ASP A 1 123 ? 13.996 -9.494 -5.751 1.00 87.56 123 ASP A CA 1
ATOM 947 C C . ASP A 1 123 ? 12.623 -8.862 -5.494 1.00 87.56 123 ASP A C 1
ATOM 949 O O . ASP A 1 123 ? 11.977 -8.305 -6.384 1.00 87.56 123 ASP A O 1
ATOM 953 N N . SER A 1 124 ? 12.213 -8.894 -4.231 1.00 87.81 124 SER A N 1
ATOM 954 C CA . SER A 1 124 ? 11.040 -8.189 -3.723 1.00 87.81 124 SER A CA 1
ATOM 955 C C . SER A 1 124 ? 11.337 -7.670 -2.317 1.00 87.81 124 SER A C 1
ATOM 957 O O . SER A 1 124 ? 12.372 -7.963 -1.727 1.00 87.81 124 SER A O 1
ATOM 959 N N . SER A 1 125 ? 10.420 -6.904 -1.73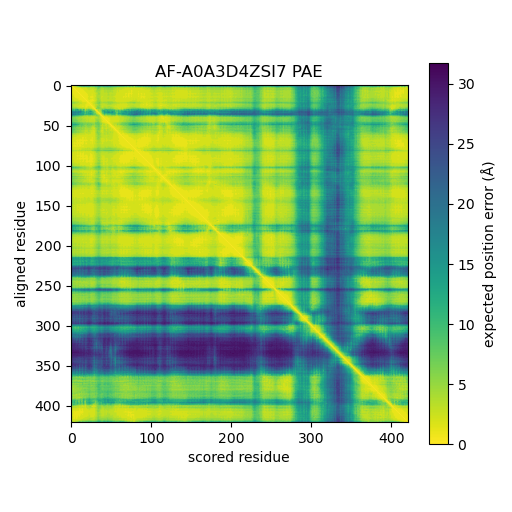9 1.00 85.44 125 SER A N 1
ATOM 960 C CA . SER A 1 125 ? 10.557 -6.405 -0.377 1.00 85.44 125 SER A CA 1
ATOM 961 C C . SER A 1 125 ? 9.305 -6.618 0.467 1.00 85.44 125 SER A C 1
ATOM 963 O O . SER A 1 125 ? 8.214 -6.900 -0.045 1.00 85.44 125 SER A O 1
ATOM 965 N N . GLY A 1 126 ? 9.487 -6.551 1.787 1.00 84.62 126 GLY A N 1
ATOM 966 C CA . GLY A 1 126 ? 8.411 -6.720 2.759 1.00 84.62 126 GLY A CA 1
ATOM 967 C C . GLY A 1 126 ? 7.302 -5.687 2.609 1.00 84.62 126 GLY A C 1
ATOM 968 O O . GLY A 1 126 ? 6.125 -6.027 2.703 1.00 84.62 126 GLY A O 1
ATOM 969 N N . ASP A 1 127 ? 7.673 -4.450 2.294 1.00 85.00 127 ASP A N 1
ATOM 970 C CA . ASP A 1 127 ? 6.740 -3.354 2.049 1.00 85.00 127 ASP A CA 1
ATOM 971 C C . ASP A 1 127 ? 5.825 -3.598 0.839 1.00 85.00 127 ASP A C 1
ATOM 973 O O . ASP A 1 127 ? 4.616 -3.404 0.962 1.00 85.00 127 ASP A O 1
ATOM 977 N N . GLN A 1 128 ? 6.356 -4.115 -0.275 1.00 89.31 128 GLN A N 1
ATOM 978 C CA . GLN A 1 128 ? 5.589 -4.466 -1.481 1.00 89.31 128 GLN A CA 1
ATOM 979 C C . GLN A 1 128 ? 4.458 -5.433 -1.140 1.00 89.31 128 GLN A C 1
ATOM 981 O O . GLN A 1 128 ? 3.307 -5.200 -1.499 1.00 89.31 128 GLN A O 1
ATOM 986 N N . HIS A 1 129 ? 4.777 -6.490 -0.388 1.00 93.06 129 HIS A N 1
ATOM 987 C CA . HIS A 1 129 ? 3.795 -7.484 0.029 1.00 93.06 129 HIS A CA 1
ATOM 988 C C . HIS A 1 129 ? 2.743 -6.861 0.944 1.00 93.06 129 HIS A C 1
ATOM 990 O O . HIS A 1 129 ? 1.545 -7.039 0.731 1.00 93.06 129 HIS A O 1
ATOM 996 N N . THR A 1 130 ? 3.178 -6.102 1.949 1.00 91.06 130 THR A N 1
ATOM 997 C CA . THR A 1 130 ? 2.254 -5.535 2.934 1.00 91.06 130 THR A CA 1
ATOM 998 C C . THR A 1 130 ? 1.310 -4.497 2.354 1.00 91.06 130 THR A C 1
ATOM 1000 O O . THR A 1 130 ? 0.117 -4.539 2.646 1.00 91.06 130 THR A O 1
ATOM 1003 N N . ILE A 1 131 ? 1.811 -3.590 1.516 1.00 91.75 131 ILE A N 1
ATOM 1004 C CA . ILE A 1 131 ? 1.001 -2.492 0.992 1.00 91.75 131 ILE A CA 1
ATOM 1005 C C . ILE A 1 131 ? 0.141 -2.938 -0.186 1.00 91.75 131 ILE A C 1
ATOM 1007 O O . ILE A 1 131 ? -0.985 -2.461 -0.320 1.00 91.75 131 ILE A O 1
ATOM 1011 N N . LEU A 1 132 ? 0.587 -3.919 -0.977 1.00 96.69 132 LEU A N 1
ATOM 1012 C CA . LEU A 1 132 ? -0.299 -4.573 -1.936 1.00 96.69 132 LEU A CA 1
ATOM 1013 C C . LEU A 1 132 ? -1.495 -5.214 -1.222 1.00 96.69 132 LEU A C 1
ATOM 1015 O O . LEU A 1 132 ? -2.637 -4.988 -1.620 1.00 96.69 132 LEU A O 1
ATOM 1019 N N . VAL A 1 133 ? -1.251 -5.983 -0.153 1.00 97.56 133 VAL A N 1
ATOM 1020 C CA . VAL A 1 133 ? -2.333 -6.619 0.613 1.00 97.56 133 VAL A CA 1
ATOM 1021 C C . VAL A 1 133 ? -3.241 -5.571 1.256 1.00 97.56 133 VAL A C 1
ATOM 1023 O O . VAL A 1 133 ? -4.456 -5.724 1.173 1.00 97.56 133 VAL A O 1
ATOM 1026 N N . TYR A 1 134 ? -2.691 -4.483 1.804 1.00 96.06 134 TYR A N 1
ATOM 1027 C CA . TYR A 1 134 ? -3.480 -3.355 2.313 1.00 96.06 134 TYR A CA 1
ATOM 1028 C C . TYR A 1 134 ? -4.393 -2.747 1.236 1.00 96.06 134 TYR A C 1
ATOM 1030 O O . TYR A 1 134 ? -5.591 -2.577 1.462 1.00 96.06 134 TYR A O 1
ATOM 1038 N N . GLY A 1 135 ? -3.859 -2.478 0.040 1.00 97.50 135 GLY A N 1
ATOM 1039 C CA . GLY A 1 135 ? -4.632 -1.945 -1.084 1.00 97.50 135 GLY A CA 1
ATOM 1040 C C . GLY A 1 135 ? -5.760 -2.874 -1.529 1.00 97.50 135 GLY A C 1
ATOM 1041 O O . GLY A 1 135 ? -6.896 -2.434 -1.703 1.00 97.50 135 GLY A O 1
ATOM 1042 N N . LEU A 1 136 ? -5.475 -4.173 -1.660 1.00 98.62 136 LEU A N 1
ATOM 1043 C CA . LEU A 1 136 ? -6.472 -5.183 -2.032 1.00 98.62 136 LEU A CA 1
ATOM 1044 C C . LEU A 1 136 ? -7.536 -5.379 -0.945 1.00 98.62 136 LEU A C 1
ATOM 1046 O O . LEU A 1 136 ? -8.716 -5.525 -1.267 1.00 98.62 136 LEU A O 1
ATOM 1050 N N . TRP A 1 137 ? -7.136 -5.346 0.327 1.00 98.25 137 TRP A N 1
ATOM 1051 C CA . TRP A 1 137 ? -8.042 -5.376 1.472 1.00 98.25 137 TRP A CA 1
ATOM 1052 C C . TRP A 1 137 ? -9.006 -4.192 1.442 1.00 98.25 137 TRP A C 1
ATOM 1054 O O . TRP A 1 137 ? -10.226 -4.382 1.443 1.00 98.25 137 TRP A O 1
ATOM 1064 N N . ARG A 1 138 ? -8.471 -2.973 1.317 1.00 97.19 138 ARG A N 1
ATOM 1065 C CA . ARG A 1 138 ? -9.279 -1.753 1.274 1.00 97.19 138 ARG A CA 1
ATOM 1066 C C . ARG A 1 138 ? -10.224 -1.740 0.072 1.00 97.19 138 ARG A C 1
ATOM 1068 O O . ARG A 1 138 ? -11.385 -1.350 0.212 1.00 97.19 138 ARG A O 1
ATOM 1075 N N . PHE A 1 139 ? -9.751 -2.224 -1.076 1.00 98.56 139 PHE A N 1
ATOM 1076 C CA . PHE A 1 139 ? -10.542 -2.374 -2.294 1.00 98.56 139 PHE A CA 1
ATOM 1077 C C . PHE A 1 139 ? -11.702 -3.359 -2.129 1.00 98.56 139 PHE A C 1
ATOM 1079 O O . PHE A 1 139 ? -12.828 -3.036 -2.490 1.00 98.56 139 PHE A O 1
ATOM 1086 N N . CYS A 1 140 ? -11.485 -4.519 -1.505 1.00 98.12 140 CYS A N 1
ATOM 1087 C CA . CYS A 1 140 ? -12.558 -5.493 -1.261 1.00 98.12 140 CYS A CA 1
ATOM 1088 C C . CYS A 1 140 ? -13.662 -4.977 -0.322 1.00 98.12 140 CYS A C 1
ATOM 1090 O O . CYS A 1 140 ? -14.786 -5.495 -0.350 1.00 98.12 140 CYS A O 1
ATOM 1092 N N . ARG A 1 141 ? -13.352 -3.965 0.496 1.00 95.88 141 ARG A N 1
ATOM 1093 C CA . ARG A 1 141 ? -14.286 -3.299 1.414 1.00 95.88 141 ARG A CA 1
ATOM 1094 C C . ARG A 1 141 ? -15.027 -2.116 0.790 1.00 95.88 141 ARG A C 1
ATOM 1096 O O . ARG A 1 141 ? -15.998 -1.657 1.379 1.00 95.88 141 ARG A O 1
ATOM 1103 N N . SER A 1 142 ? -14.605 -1.631 -0.376 1.00 96.94 142 SER A N 1
ATOM 1104 C CA . SER A 1 142 ? -15.258 -0.505 -1.049 1.00 96.94 142 SER A CA 1
ATOM 1105 C C . SER A 1 142 ? -16.359 -0.959 -2.012 1.00 96.94 142 SER A C 1
ATOM 1107 O O . SER A 1 142 ? -16.460 -2.131 -2.387 1.00 96.94 142 SER A O 1
ATOM 1109 N N . ALA A 1 143 ? -17.170 -0.000 -2.467 1.00 96.69 143 ALA A N 1
ATOM 1110 C CA . ALA A 1 143 ? -18.172 -0.205 -3.517 1.00 96.69 143 ALA A CA 1
ATOM 1111 C C . ALA A 1 143 ? -17.569 -0.336 -4.938 1.00 96.69 143 ALA A C 1
ATOM 1113 O O . ALA A 1 143 ? -18.302 -0.466 -5.929 1.00 96.69 143 ALA A O 1
ATOM 1114 N N . LEU A 1 144 ? -16.237 -0.283 -5.065 1.00 97.56 144 LEU A N 1
ATOM 1115 C CA . LEU A 1 144 ? -15.531 -0.467 -6.334 1.00 97.56 144 LEU A CA 1
ATOM 1116 C C . LEU A 1 144 ? -15.326 -1.945 -6.685 1.00 97.56 144 LEU A C 1
ATOM 1118 O O . LEU A 1 144 ? -15.278 -2.283 -7.869 1.00 97.56 144 LEU A O 1
ATOM 1122 N N . ALA A 1 145 ? -15.218 -2.820 -5.682 1.00 97.50 145 ALA A N 1
ATOM 1123 C CA . ALA A 1 145 ? -15.004 -4.246 -5.890 1.00 97.50 145 ALA A CA 1
ATOM 1124 C C . ALA A 1 145 ? -16.335 -5.001 -6.002 1.00 97.50 145 ALA A C 1
ATOM 1126 O O . ALA A 1 145 ? -17.085 -5.125 -5.031 1.00 97.50 145 ALA A O 1
ATOM 1127 N N . ASP A 1 146 ? -16.600 -5.560 -7.180 1.00 96.69 146 ASP A N 1
ATOM 1128 C CA . ASP A 1 146 ? -17.658 -6.548 -7.377 1.00 96.69 146 ASP A CA 1
ATOM 1129 C C . ASP A 1 146 ? -17.179 -7.966 -7.033 1.00 96.69 146 ASP A C 1
ATOM 1131 O O . ASP A 1 146 ? -16.040 -8.179 -6.613 1.00 96.69 146 ASP A O 1
ATOM 1135 N N . VAL A 1 147 ? -18.073 -8.947 -7.171 1.00 97.62 147 VAL A N 1
ATOM 1136 C CA . VAL A 1 147 ? -17.817 -10.341 -6.776 1.00 97.62 147 VAL A CA 1
ATOM 1137 C C . VAL A 1 147 ? -16.575 -10.903 -7.468 1.00 97.62 147 VAL A C 1
ATOM 1139 O O . VAL A 1 147 ? -15.693 -11.425 -6.788 1.00 97.62 147 VAL A O 1
ATOM 1142 N N . ASP A 1 148 ? -16.456 -10.737 -8.785 1.00 97.88 148 ASP A N 1
ATOM 1143 C CA . ASP A 1 148 ? -15.330 -11.276 -9.557 1.00 97.88 148 ASP A CA 1
ATOM 1144 C C . ASP A 1 148 ? -13.998 -10.659 -9.126 1.00 97.88 148 ASP A C 1
ATOM 1146 O O . ASP A 1 148 ? -12.990 -11.353 -8.969 1.00 97.88 148 ASP A O 1
ATOM 1150 N N . ARG A 1 149 ? -13.987 -9.349 -8.862 1.00 98.31 149 ARG A N 1
ATOM 1151 C CA . ARG A 1 149 ? -12.783 -8.653 -8.404 1.00 98.31 149 ARG A CA 1
ATOM 1152 C C . ARG A 1 149 ? -12.411 -9.015 -6.970 1.00 98.31 149 ARG A C 1
ATOM 1154 O O . ARG A 1 149 ? -11.221 -9.147 -6.682 1.00 98.31 149 ARG A O 1
ATOM 1161 N N . LYS A 1 150 ? -13.390 -9.251 -6.089 1.00 98.44 150 LYS A N 1
ATOM 1162 C CA . LYS A 1 150 ? -13.142 -9.787 -4.738 1.00 98.44 150 LYS A CA 1
ATOM 1163 C C . LYS A 1 150 ? -12.563 -11.198 -4.796 1.00 98.44 150 LYS A C 1
ATOM 1165 O O . LYS A 1 150 ? -11.605 -11.482 -4.083 1.00 98.44 150 LYS A O 1
ATOM 1170 N N . LEU A 1 151 ? -13.071 -12.057 -5.682 1.00 98.31 151 LEU A N 1
ATOM 1171 C CA . LEU A 1 151 ? -12.520 -13.400 -5.898 1.00 98.31 151 LEU A CA 1
ATOM 1172 C C . LEU A 1 151 ? -11.079 -13.342 -6.422 1.00 98.31 151 LEU A C 1
ATOM 1174 O O . LEU A 1 151 ? -10.208 -14.047 -5.911 1.00 98.31 151 LEU A O 1
ATOM 1178 N N . ALA A 1 152 ? -10.800 -12.463 -7.385 1.00 98.38 152 ALA A N 1
ATOM 1179 C CA . ALA A 1 152 ? -9.449 -12.249 -7.893 1.00 98.38 152 ALA A CA 1
ATOM 1180 C C . ALA A 1 152 ? -8.483 -11.756 -6.804 1.00 98.38 152 ALA A C 1
ATOM 1182 O O . ALA A 1 152 ? -7.394 -12.314 -6.648 1.00 98.38 152 ALA A O 1
ATOM 1183 N N . ALA A 1 153 ? -8.889 -10.755 -6.017 1.00 98.50 153 ALA A N 1
ATOM 1184 C CA . ALA A 1 153 ? -8.114 -10.260 -4.883 1.00 98.50 153 ALA A CA 1
ATOM 1185 C C . ALA A 1 153 ? -7.882 -11.359 -3.832 1.00 98.50 153 ALA A C 1
ATOM 1187 O O . ALA A 1 153 ? -6.761 -11.521 -3.355 1.00 98.50 153 ALA A O 1
ATOM 1188 N N . GLY A 1 154 ? -8.902 -12.168 -3.531 1.00 98.38 154 GLY A N 1
ATOM 1189 C CA . GLY A 1 154 ? -8.790 -13.322 -2.639 1.00 98.38 154 GLY A CA 1
ATOM 1190 C C . GLY A 1 154 ? -7.805 -14.370 -3.143 1.00 98.38 154 GLY A C 1
ATOM 1191 O O . GLY A 1 154 ? -6.983 -14.853 -2.368 1.00 98.38 154 GLY A O 1
ATOM 1192 N N . SER A 1 155 ? -7.801 -14.666 -4.443 1.00 98.44 155 SER A N 1
ATOM 1193 C CA . SER A 1 155 ? -6.809 -15.564 -5.042 1.00 98.44 155 SER A CA 1
ATOM 1194 C C . SER A 1 155 ? -5.382 -15.027 -4.893 1.00 98.44 155 SER A C 1
ATOM 1196 O O . SER A 1 155 ? -4.468 -15.796 -4.590 1.00 98.44 155 SER A O 1
ATOM 1198 N N . ILE A 1 156 ? -5.180 -13.720 -5.092 1.00 98.56 156 ILE A N 1
ATOM 1199 C CA . ILE A 1 156 ? -3.870 -13.070 -4.952 1.00 98.56 156 ILE A CA 1
ATOM 1200 C C . ILE A 1 156 ? -3.405 -13.122 -3.494 1.00 98.56 156 ILE A C 1
ATOM 1202 O O . ILE A 1 156 ? -2.350 -13.683 -3.202 1.00 98.56 156 ILE A O 1
ATOM 1206 N N . VAL A 1 157 ? -4.210 -12.598 -2.566 1.00 98.50 157 VAL A N 1
ATOM 1207 C CA . VAL A 1 157 ? -3.858 -12.529 -1.138 1.00 98.50 157 VAL A CA 1
ATOM 1208 C C . VAL A 1 157 ? -3.683 -13.926 -0.546 1.00 98.50 157 VAL A C 1
ATOM 1210 O O . VAL A 1 157 ? -2.723 -14.166 0.186 1.00 98.50 157 VAL A O 1
ATOM 1213 N N . GLY A 1 158 ? -4.555 -14.869 -0.909 1.00 98.38 158 GLY A N 1
ATOM 1214 C CA . GLY A 1 158 ? -4.449 -16.270 -0.510 1.00 98.38 158 GLY A CA 1
ATOM 1215 C C . GLY A 1 158 ? -3.142 -16.915 -0.971 1.00 98.38 158 GLY A C 1
ATOM 1216 O O . GLY A 1 158 ? -2.502 -17.623 -0.192 1.00 98.38 158 GLY A O 1
ATOM 1217 N N . SER A 1 159 ? -2.697 -16.627 -2.197 1.00 98.31 159 SER A N 1
ATOM 1218 C CA . SER A 1 159 ? -1.414 -17.122 -2.710 1.00 98.31 159 SER A CA 1
ATOM 1219 C C . SER A 1 159 ? -0.232 -16.500 -1.965 1.00 98.31 159 SER A C 1
ATOM 1221 O O . SER A 1 159 ? 0.675 -17.225 -1.558 1.00 98.31 159 SER A O 1
ATOM 1223 N N . ILE A 1 160 ? -0.265 -15.183 -1.720 1.00 97.88 160 ILE A N 1
ATOM 1224 C CA . ILE A 1 160 ? 0.782 -14.455 -0.984 1.00 97.88 160 ILE A CA 1
ATOM 1225 C C . ILE A 1 160 ? 0.975 -15.042 0.417 1.00 97.88 160 ILE A C 1
ATOM 1227 O O . ILE A 1 160 ? 2.082 -15.449 0.774 1.00 97.88 160 ILE A O 1
ATOM 1231 N N . ILE A 1 161 ? -0.097 -15.133 1.212 1.00 97.31 161 ILE A N 1
ATOM 1232 C CA . ILE A 1 161 ? 0.013 -15.613 2.597 1.00 97.31 161 ILE A CA 1
ATOM 1233 C C . ILE A 1 161 ? 0.419 -17.090 2.655 1.00 97.31 161 ILE A C 1
ATOM 1235 O O . ILE A 1 161 ? 1.202 -17.484 3.519 1.00 97.31 161 ILE A O 1
ATOM 1239 N N . THR A 1 162 ? -0.050 -17.900 1.700 1.00 97.69 162 THR A N 1
ATOM 1240 C CA . THR A 1 162 ? 0.324 -19.315 1.594 1.00 97.69 162 THR A CA 1
ATOM 1241 C C . THR A 1 162 ? 1.806 -19.467 1.270 1.00 97.69 162 THR A C 1
ATOM 1243 O O . THR A 1 162 ? 2.488 -20.252 1.927 1.00 97.69 162 THR A O 1
ATOM 1246 N N . ARG A 1 163 ? 2.336 -18.689 0.318 1.00 96.31 163 ARG A N 1
ATOM 1247 C CA . ARG A 1 163 ? 3.769 -18.688 -0.008 1.00 96.31 163 ARG A CA 1
ATOM 1248 C C . ARG A 1 163 ? 4.608 -18.310 1.208 1.00 96.31 163 ARG A C 1
ATOM 1250 O O . ARG A 1 163 ? 5.520 -19.047 1.571 1.00 96.31 163 ARG A O 1
ATOM 1257 N N . ILE A 1 164 ? 4.277 -17.197 1.860 1.00 94.88 164 ILE A N 1
ATOM 1258 C CA . ILE A 1 164 ? 4.994 -16.717 3.048 1.00 94.88 164 ILE A CA 1
ATOM 1259 C C . ILE A 1 164 ? 4.993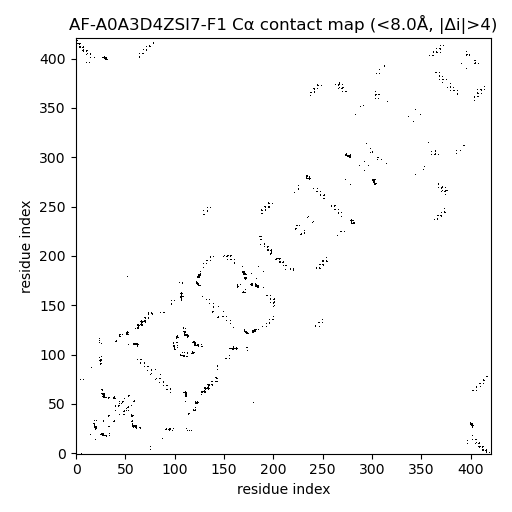 -17.789 4.149 1.00 94.88 164 ILE A C 1
ATOM 1261 O O . ILE A 1 164 ? 6.036 -18.072 4.740 1.00 94.88 164 ILE A O 1
ATOM 1265 N N . ARG A 1 165 ? 3.848 -18.439 4.392 1.00 95.69 165 ARG A N 1
ATOM 1266 C CA . ARG A 1 165 ? 3.736 -19.544 5.353 1.00 95.69 165 ARG A CA 1
ATOM 1267 C C . ARG A 1 165 ? 4.613 -20.737 4.976 1.00 95.69 165 ARG A C 1
ATOM 1269 O O . ARG A 1 165 ? 5.321 -21.255 5.836 1.00 95.69 165 ARG A O 1
ATOM 1276 N N . ASN A 1 166 ? 4.589 -21.162 3.713 1.00 95.38 166 ASN A N 1
ATOM 1277 C CA . ASN A 1 166 ? 5.396 -22.284 3.221 1.00 95.38 166 ASN A CA 1
ATOM 1278 C C . ASN A 1 166 ? 6.904 -22.025 3.361 1.00 95.38 166 ASN A C 1
ATOM 1280 O O . ASN A 1 166 ? 7.685 -22.969 3.453 1.00 95.38 166 ASN A O 1
ATOM 1284 N N . HIS A 1 167 ? 7.306 -20.757 3.440 1.00 93.69 167 HIS A N 1
ATOM 1285 C CA . HIS A 1 167 ? 8.678 -20.331 3.699 1.00 93.69 167 HIS A CA 1
ATOM 1286 C C . HIS A 1 167 ? 8.922 -19.897 5.152 1.00 93.69 167 HIS A C 1
ATOM 1288 O O . HIS A 1 167 ? 9.836 -19.121 5.427 1.00 93.69 167 HIS A O 1
ATOM 1294 N N . GLY A 1 168 ? 8.126 -20.398 6.102 1.00 92.94 168 GLY A N 1
ATOM 1295 C CA . GLY A 1 168 ? 8.347 -20.165 7.531 1.00 92.94 168 GLY A CA 1
ATOM 1296 C C . GLY A 1 168 ? 8.157 -18.706 7.944 1.00 92.94 168 GLY A C 1
ATOM 1297 O O . GLY A 1 168 ? 8.927 -18.194 8.751 1.00 92.94 168 GLY A O 1
ATOM 1298 N N . TRP A 1 169 ? 7.156 -18.034 7.369 1.00 92.75 169 TRP A N 1
ATOM 1299 C CA . TRP A 1 169 ? 6.843 -16.617 7.595 1.00 92.75 169 TRP A CA 1
ATOM 1300 C C . TRP A 1 169 ? 7.930 -15.650 7.120 1.00 92.75 169 TRP A C 1
ATOM 1302 O O . TRP A 1 169 ? 8.122 -14.571 7.686 1.00 92.75 169 TRP A O 1
ATOM 1312 N N . ARG A 1 170 ? 8.636 -16.040 6.055 1.00 90.06 170 ARG A N 1
ATOM 1313 C CA . ARG A 1 170 ? 9.685 -15.240 5.419 1.00 90.06 170 ARG A CA 1
ATOM 1314 C C . ARG A 1 170 ? 9.283 -14.825 4.014 1.00 90.06 170 ARG A C 1
ATOM 1316 O O . ARG A 1 170 ? 8.672 -15.592 3.272 1.00 90.06 170 ARG A O 1
ATOM 1323 N N . ILE A 1 171 ? 9.696 -13.621 3.639 1.00 89.31 171 ILE A N 1
ATOM 1324 C CA . ILE A 1 171 ? 9.633 -13.130 2.265 1.00 89.31 171 ILE A CA 1
ATOM 1325 C C . ILE A 1 171 ? 10.965 -13.443 1.592 1.00 89.31 171 ILE A C 1
ATOM 1327 O O . ILE A 1 171 ? 12.012 -12.934 1.997 1.00 89.31 171 ILE A O 1
ATOM 1331 N N . LEU A 1 172 ? 10.899 -14.305 0.580 1.00 90.81 172 LEU A N 1
ATOM 1332 C CA . LEU A 1 172 ? 12.039 -14.789 -0.193 1.00 90.81 172 LEU A CA 1
ATOM 1333 C C . LEU A 1 172 ? 11.985 -14.261 -1.628 1.00 90.81 172 LEU A C 1
ATOM 1335 O O . LEU A 1 172 ? 10.910 -13.921 -2.132 1.00 90.81 172 LEU A O 1
ATOM 1339 N N . ALA A 1 173 ? 13.144 -14.239 -2.281 1.00 90.81 173 ALA A N 1
ATOM 1340 C CA . ALA A 1 173 ? 13.251 -13.935 -3.702 1.00 90.81 173 ALA A CA 1
ATOM 1341 C C . ALA A 1 173 ? 12.567 -15.019 -4.561 1.00 90.81 173 ALA A C 1
ATOM 1343 O O . ALA A 1 173 ? 12.272 -16.130 -4.100 1.00 90.81 173 ALA A O 1
ATOM 1344 N N . LEU A 1 174 ? 12.308 -14.694 -5.827 1.00 89.50 174 LEU A N 1
ATOM 1345 C CA . LEU A 1 174 ? 11.897 -15.666 -6.838 1.00 89.50 174 LEU A CA 1
ATOM 1346 C C . LEU A 1 174 ? 13.008 -16.716 -7.022 1.00 89.50 174 LEU A C 1
ATOM 1348 O O . LEU A 1 174 ? 14.184 -16.366 -7.091 1.00 89.50 174 LEU A O 1
ATOM 1352 N N . GLY A 1 175 ? 12.648 -17.997 -7.084 1.00 85.69 175 GLY A N 1
ATOM 1353 C CA . GLY A 1 175 ? 13.582 -19.127 -7.089 1.00 85.69 175 GLY A CA 1
ATOM 1354 C C . GLY A 1 175 ? 14.098 -19.539 -5.703 1.00 85.69 175 GLY A C 1
ATOM 1355 O O . GLY A 1 175 ? 14.799 -20.544 -5.589 1.00 85.69 175 GLY A O 1
ATOM 1356 N N . GLY A 1 176 ? 13.730 -18.809 -4.644 1.00 78.38 176 GLY A N 1
ATOM 1357 C CA . GLY A 1 176 ? 14.221 -19.017 -3.281 1.00 78.38 176 GLY A CA 1
ATOM 1358 C C . GLY A 1 176 ? 15.459 -18.175 -2.945 1.00 78.38 176 GLY A C 1
ATOM 1359 O O . GLY A 1 176 ? 16.011 -17.473 -3.785 1.00 78.38 176 GLY A O 1
ATOM 1360 N N . GLY A 1 177 ? 15.887 -18.225 -1.681 1.00 83.50 177 GLY A N 1
ATOM 1361 C CA . GLY A 1 177 ? 16.947 -17.360 -1.146 1.00 83.50 177 GLY A CA 1
ATOM 1362 C C . GLY A 1 177 ? 16.418 -16.067 -0.520 1.00 83.50 177 GLY A C 1
ATOM 1363 O O . GLY A 1 177 ? 15.250 -15.703 -0.675 1.00 83.50 177 GLY A O 1
ATOM 1364 N N . ASP A 1 178 ? 17.273 -15.391 0.244 1.00 77.81 178 ASP A N 1
ATOM 1365 C CA . ASP A 1 178 ? 16.886 -14.172 0.950 1.00 77.81 178 ASP A CA 1
ATOM 1366 C C . ASP A 1 178 ? 16.696 -13.017 -0.038 1.00 77.81 178 ASP A C 1
ATOM 1368 O O . ASP A 1 178 ? 17.603 -12.662 -0.790 1.00 77.81 178 ASP A O 1
ATOM 1372 N N . ALA A 1 179 ? 15.505 -12.421 -0.022 1.00 80.06 179 ALA A N 1
ATOM 1373 C CA . ALA A 1 179 ? 15.264 -11.164 -0.715 1.00 80.06 179 ALA A CA 1
ATOM 1374 C C . ALA A 1 179 ? 15.982 -10.014 0.010 1.00 80.06 179 ALA A C 1
ATOM 1376 O O . ALA A 1 179 ? 16.020 -9.979 1.243 1.00 80.06 179 ALA A O 1
ATOM 1377 N N . HIS A 1 180 ? 16.509 -9.051 -0.748 1.00 72.94 180 HIS A N 1
ATOM 1378 C CA . HIS A 1 180 ? 17.366 -7.970 -0.255 1.00 72.94 180 HIS A CA 1
ATOM 1379 C C . HIS A 1 180 ? 16.703 -7.145 0.855 1.00 72.94 180 HIS A C 1
ATOM 1381 O O . HIS A 1 180 ? 17.335 -6.816 1.855 1.00 72.94 180 HIS A O 1
ATOM 1387 N N . ALA A 1 181 ? 15.414 -6.844 0.691 1.00 72.56 181 ALA A N 1
ATOM 1388 C CA . ALA A 1 181 ? 14.583 -6.192 1.702 1.00 72.56 181 ALA A CA 1
ATOM 1389 C C . ALA A 1 181 ? 13.388 -7.078 2.109 1.00 72.56 181 ALA A C 1
ATOM 1391 O O . ALA A 1 181 ? 12.295 -6.583 2.398 1.00 72.56 181 ALA A O 1
ATOM 1392 N N .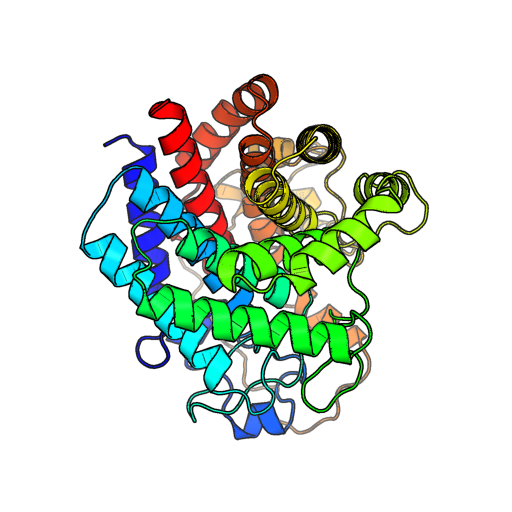 GLY A 1 182 ? 13.589 -8.399 2.084 1.00 72.69 182 GLY A N 1
ATOM 1393 C CA . GLY A 1 182 ? 12.652 -9.398 2.595 1.00 72.69 182 GLY A CA 1
ATOM 1394 C C . GLY A 1 182 ? 13.022 -9.865 4.001 1.00 72.69 182 GLY A C 1
ATOM 1395 O O . GLY A 1 182 ? 13.287 -9.058 4.889 1.00 72.69 182 GLY A O 1
ATOM 1396 N N . GLY A 1 183 ? 13.028 -11.183 4.206 1.00 77.44 183 GLY A N 1
ATOM 1397 C CA . GLY A 1 183 ? 13.330 -11.798 5.499 1.00 77.44 183 GLY A CA 1
ATOM 1398 C C . GLY A 1 183 ? 12.084 -12.113 6.327 1.00 77.44 183 GLY A C 1
ATOM 1399 O O . GLY A 1 183 ? 10.977 -12.215 5.797 1.00 77.44 183 GLY A O 1
ATOM 1400 N N . GLY A 1 184 ? 12.281 -12.355 7.625 1.00 79.75 184 GLY A N 1
ATOM 1401 C CA . GLY A 1 184 ? 11.197 -12.718 8.542 1.00 79.75 184 GLY A CA 1
ATOM 1402 C C . GLY A 1 184 ? 10.220 -11.566 8.758 1.00 79.75 184 GLY A C 1
ATOM 1403 O O . GLY A 1 184 ? 10.639 -10.425 8.950 1.00 79.75 184 GLY A O 1
ATOM 1404 N N . LEU A 1 185 ? 8.923 -11.870 8.743 1.00 82.00 185 LEU A N 1
ATOM 1405 C CA . LEU A 1 185 ? 7.900 -10.890 9.086 1.00 82.00 185 LEU A CA 1
ATOM 1406 C C . LEU A 1 185 ? 7.947 -10.551 10.575 1.00 82.00 185 LEU A C 1
ATOM 1408 O O . LEU A 1 185 ? 7.966 -11.445 11.422 1.00 82.00 185 LEU A O 1
ATOM 1412 N N . ASP A 1 186 ? 7.886 -9.259 10.897 1.00 82.69 186 ASP A N 1
ATOM 1413 C CA . ASP A 1 186 ? 7.531 -8.852 12.251 1.00 82.69 186 ASP A CA 1
ATOM 1414 C C . ASP A 1 186 ? 6.082 -9.250 12.568 1.00 82.69 186 ASP A C 1
ATOM 1416 O O . ASP A 1 186 ? 5.237 -9.433 11.682 1.00 82.69 186 ASP A O 1
ATOM 1420 N N . ARG A 1 187 ? 5.789 -9.378 13.863 1.00 83.50 187 ARG A N 1
ATOM 1421 C CA . ARG A 1 187 ? 4.502 -9.886 14.333 1.00 83.50 187 ARG A CA 1
ATOM 1422 C C . ARG A 1 187 ? 3.326 -8.999 13.918 1.00 83.50 187 ARG A C 1
ATOM 1424 O O . ARG A 1 187 ? 2.257 -9.529 13.638 1.00 83.50 187 ARG A O 1
ATOM 1431 N N . ILE A 1 188 ? 3.502 -7.681 13.809 1.00 83.88 188 ILE A N 1
ATOM 1432 C CA . ILE A 1 188 ? 2.420 -6.772 13.397 1.00 83.88 188 ILE A CA 1
ATOM 1433 C C . ILE A 1 188 ? 2.089 -6.976 11.921 1.00 83.88 188 ILE A C 1
ATOM 1435 O O . ILE A 1 188 ? 0.913 -7.112 11.587 1.00 83.88 188 ILE A O 1
ATOM 1439 N N . ARG A 1 189 ? 3.101 -7.088 11.051 1.00 88.00 189 ARG A N 1
ATOM 1440 C CA . ARG A 1 189 ? 2.901 -7.475 9.646 1.00 88.00 189 ARG A CA 1
ATOM 1441 C C . ARG A 1 189 ? 2.207 -8.825 9.536 1.00 88.00 189 ARG A C 1
ATOM 1443 O O . ARG A 1 189 ? 1.229 -8.935 8.804 1.00 88.00 189 ARG A O 1
ATOM 1450 N N . LEU A 1 190 ? 2.674 -9.832 10.273 1.00 91.06 190 LEU A N 1
ATOM 1451 C CA . LEU A 1 190 ? 2.081 -11.169 10.248 1.00 91.06 190 LEU A CA 1
ATOM 1452 C C . LEU A 1 190 ? 0.598 -11.141 10.638 1.00 91.06 190 LEU A C 1
ATOM 1454 O O . LEU A 1 190 ? -0.245 -11.636 9.892 1.00 91.06 190 LEU A O 1
ATOM 1458 N N . LEU A 1 191 ? 0.272 -10.531 11.778 1.00 91.44 191 LEU A N 1
ATOM 1459 C CA . LEU A 1 191 ? -1.102 -10.422 12.261 1.00 91.44 191 LEU A CA 1
ATOM 1460 C C . LEU A 1 191 ? -1.988 -9.672 11.263 1.00 91.44 191 LEU A C 1
ATOM 1462 O O . LEU A 1 191 ? -3.095 -10.120 10.966 1.00 91.44 191 LEU A O 1
ATOM 1466 N N . ALA A 1 192 ? -1.497 -8.563 10.711 1.00 91.75 192 ALA A N 1
ATOM 1467 C CA . ALA A 1 192 ? -2.244 -7.766 9.750 1.00 91.75 192 ALA A CA 1
ATOM 1468 C C . ALA A 1 192 ? -2.527 -8.563 8.465 1.00 91.75 192 ALA A C 1
ATOM 1470 O O . ALA A 1 192 ? -3.669 -8.616 8.008 1.00 91.75 192 ALA A O 1
ATOM 1471 N N . LEU A 1 193 ? -1.518 -9.252 7.922 1.00 94.62 193 LEU A N 1
ATOM 1472 C CA . LEU A 1 193 ? -1.674 -10.099 6.740 1.00 94.62 193 LEU A CA 1
ATOM 1473 C C . LEU A 1 193 ? -2.634 -11.271 6.984 1.00 94.62 193 LEU A C 1
ATOM 1475 O O . LEU A 1 193 ? -3.436 -11.581 6.107 1.00 94.62 193 LEU A O 1
ATOM 1479 N N . LEU A 1 194 ? -2.594 -11.907 8.160 1.00 95.44 194 LEU A N 1
ATOM 1480 C CA . LEU A 1 194 ? -3.521 -12.987 8.517 1.00 95.44 194 LEU A CA 1
ATOM 1481 C C . LEU A 1 194 ? -4.967 -12.487 8.647 1.00 95.44 194 LEU A C 1
ATOM 1483 O O . LEU A 1 194 ? -5.887 -13.151 8.166 1.00 95.44 194 LEU A O 1
ATOM 1487 N N . ALA A 1 195 ? -5.169 -11.314 9.256 1.00 94.06 195 ALA A N 1
ATOM 1488 C CA . ALA A 1 195 ? -6.487 -10.698 9.381 1.00 94.06 195 ALA A CA 1
ATOM 1489 C C . ALA A 1 195 ? -7.077 -10.358 8.001 1.00 94.06 195 ALA A C 1
ATOM 1491 O O . ALA A 1 195 ? -8.191 -10.781 7.687 1.00 94.06 195 ALA A O 1
ATOM 1492 N N . ALA A 1 196 ? -6.289 -9.704 7.143 1.00 96.06 196 ALA A N 1
ATOM 1493 C CA . ALA A 1 196 ? -6.682 -9.390 5.772 1.00 96.06 196 ALA A CA 1
ATOM 1494 C C . ALA A 1 196 ? -6.947 -10.653 4.943 1.00 96.06 196 ALA A C 1
ATOM 1496 O O . ALA A 1 196 ? -7.952 -10.740 4.238 1.00 96.06 196 ALA A O 1
ATOM 1497 N N . ALA A 1 197 ? -6.083 -11.667 5.053 1.00 96.94 197 ALA A N 1
ATOM 1498 C CA . ALA A 1 197 ? -6.268 -12.932 4.358 1.00 96.94 197 ALA A CA 1
ATOM 1499 C C . ALA A 1 197 ? -7.567 -13.621 4.783 1.00 96.94 197 ALA A C 1
ATOM 1501 O O . ALA A 1 197 ? -8.302 -14.098 3.920 1.00 96.94 197 ALA A O 1
ATOM 1502 N N . HIS A 1 198 ? -7.890 -13.655 6.078 1.00 96.31 198 HIS A N 1
ATOM 1503 C CA . HIS A 1 198 ? -9.165 -14.199 6.537 1.00 96.31 198 HIS A CA 1
ATOM 1504 C C . HIS A 1 198 ? -10.357 -13.446 5.937 1.00 96.31 198 HIS A C 1
ATOM 1506 O O . HIS A 1 198 ? -11.262 -14.082 5.401 1.00 96.31 198 HIS A O 1
ATOM 1512 N N . GLU A 1 199 ? -10.350 -12.115 6.015 1.00 94.88 199 GLU A N 1
ATOM 1513 C CA . GLU A 1 199 ? -11.473 -11.288 5.570 1.00 94.88 199 GLU A CA 1
ATOM 1514 C C . GLU A 1 199 ? -11.710 -11.397 4.059 1.00 94.88 199 GLU A C 1
ATOM 1516 O O . GLU A 1 199 ? -12.843 -11.595 3.626 1.00 94.88 199 GLU A O 1
ATOM 1521 N N . ILE A 1 200 ? -10.646 -11.321 3.256 1.00 96.25 200 ILE A N 1
ATOM 1522 C CA . ILE A 1 200 ? -10.754 -11.312 1.792 1.00 96.25 200 ILE A CA 1
ATOM 1523 C C . ILE A 1 200 ? -11.049 -12.715 1.248 1.00 96.25 200 ILE A C 1
ATOM 1525 O O . ILE A 1 200 ? -11.834 -12.864 0.315 1.00 96.25 200 ILE A O 1
ATOM 1529 N N . THR A 1 201 ? -10.413 -13.756 1.798 1.00 97.12 201 THR A N 1
ATOM 1530 C CA . THR A 1 201 ? -10.552 -15.126 1.265 1.00 97.12 201 THR A CA 1
ATOM 1531 C C . THR A 1 201 ? -11.702 -15.910 1.891 1.00 97.12 201 THR A C 1
ATOM 1533 O O . THR A 1 201 ? -12.110 -16.933 1.347 1.00 97.12 201 THR A O 1
ATOM 1536 N N . GLY A 1 202 ? -12.184 -15.500 3.068 1.00 95.31 202 GLY A N 1
ATOM 1537 C CA . GLY A 1 202 ? -13.131 -16.271 3.878 1.00 95.31 202 GLY A CA 1
ATOM 1538 C C . GLY A 1 202 ? -12.547 -17.548 4.499 1.00 95.31 202 GLY A C 1
ATOM 1539 O O . GLY A 1 202 ? -13.253 -18.263 5.212 1.00 95.31 202 GLY A O 1
ATOM 1540 N N . VAL A 1 203 ? -11.265 -17.863 4.273 1.00 97.19 203 VAL A N 1
ATOM 1541 C CA . VAL A 1 203 ? -10.637 -19.086 4.786 1.00 97.19 203 VAL A CA 1
ATOM 1542 C C . VAL A 1 203 ? -10.426 -18.969 6.295 1.00 97.19 203 VAL A C 1
ATOM 1544 O O . VAL A 1 203 ? -9.760 -18.062 6.800 1.00 97.19 203 VAL A O 1
ATOM 1547 N N . ARG A 1 204 ? -11.000 -19.920 7.036 1.00 96.00 204 ARG A N 1
ATOM 1548 C CA . ARG A 1 204 ? -11.005 -19.931 8.506 1.00 96.00 204 ARG A CA 1
ATOM 1549 C C . ARG A 1 204 ? -9.613 -20.096 9.122 1.00 96.00 204 ARG A C 1
ATOM 1551 O O . ARG A 1 204 ? -9.338 -19.476 10.145 1.00 96.00 204 ARG A O 1
ATOM 1558 N N . GLN A 1 205 ? -8.729 -20.860 8.481 1.00 96.69 205 GLN A N 1
ATOM 1559 C CA . GLN A 1 205 ? -7.379 -21.133 8.987 1.00 96.69 205 GLN A CA 1
ATOM 1560 C C . GLN A 1 205 ? -6.566 -19.857 9.252 1.00 96.69 205 GLN A C 1
ATOM 1562 O O . GLN A 1 205 ? -5.811 -19.799 10.218 1.00 96.69 205 GLN A O 1
ATOM 1567 N N . TRP A 1 206 ? -6.731 -18.815 8.431 1.00 95.88 206 TRP A N 1
ATOM 1568 C CA . TRP A 1 206 ? -6.014 -17.552 8.628 1.00 95.88 206 TRP A CA 1
ATOM 1569 C C . TRP A 1 206 ? -6.430 -16.848 9.919 1.00 95.88 206 TRP A C 1
ATOM 1571 O O . TRP A 1 206 ? -5.582 -16.290 10.610 1.00 95.88 206 TRP A O 1
ATOM 1581 N N . ARG A 1 207 ? -7.707 -16.951 10.302 1.00 93.69 207 ARG A N 1
ATOM 1582 C CA . ARG A 1 207 ? -8.195 -16.435 11.585 1.00 93.69 207 ARG A CA 1
ATOM 1583 C C . ARG A 1 207 ? -7.693 -17.247 12.769 1.00 93.69 207 ARG A C 1
ATOM 1585 O O . ARG A 1 207 ? -7.391 -16.669 13.803 1.00 93.69 207 ARG A O 1
ATOM 1592 N N . GLU A 1 208 ? -7.610 -18.563 12.627 1.00 94.12 208 GLU A N 1
ATOM 1593 C CA . GLU A 1 208 ? -7.096 -19.436 13.687 1.00 94.12 208 GLU A CA 1
ATOM 1594 C C . GLU A 1 208 ? -5.623 -19.133 13.972 1.00 94.12 208 GLU A C 1
ATOM 1596 O O . GLU A 1 208 ? -5.265 -18.893 15.122 1.00 94.12 208 GLU A O 1
ATOM 1601 N N . LEU A 1 209 ? -4.807 -19.013 12.919 1.00 94.00 209 LEU A N 1
ATOM 1602 C CA . LEU A 1 209 ? -3.411 -18.588 13.034 1.00 94.00 209 LEU A CA 1
ATOM 1603 C C . LEU A 1 209 ? -3.296 -17.168 13.597 1.00 94.00 209 LEU A C 1
ATOM 1605 O O . LEU A 1 209 ? -2.456 -16.923 14.457 1.00 94.00 209 LEU A O 1
ATOM 1609 N N . TYR A 1 210 ? -4.150 -16.235 13.162 1.00 92.19 210 TYR A N 1
ATOM 1610 C CA . TYR A 1 210 ? -4.196 -14.896 13.751 1.00 92.19 210 TYR A CA 1
ATOM 1611 C C . TYR A 1 210 ? -4.407 -14.973 15.272 1.00 92.19 210 TYR A C 1
ATOM 1613 O O . TYR A 1 210 ? -3.657 -14.360 16.028 1.00 92.19 210 TYR A O 1
ATOM 1621 N N . THR A 1 211 ? -5.403 -15.741 15.727 1.00 90.06 211 THR A N 1
ATOM 1622 C CA . THR A 1 211 ? -5.717 -15.894 17.153 1.00 90.06 211 THR A CA 1
ATOM 1623 C C . THR A 1 211 ? -4.566 -16.540 17.923 1.00 90.06 211 THR A C 1
ATOM 1625 O O . THR A 1 211 ? -4.248 -16.083 19.018 1.00 90.06 211 THR A O 1
ATOM 1628 N N . GLU A 1 212 ? -3.919 -17.554 17.350 1.00 90.56 212 GLU A N 1
ATOM 1629 C CA . GLU A 1 212 ? -2.747 -18.210 17.935 1.00 90.56 212 GLU A CA 1
ATOM 1630 C C . GLU A 1 212 ? -1.580 -17.228 18.117 1.00 90.56 212 GLU A C 1
ATOM 1632 O O . GLU A 1 212 ? -1.076 -17.064 19.229 1.00 90.56 212 GLU A O 1
ATOM 1637 N N . TYR A 1 213 ? -1.187 -16.514 17.057 1.00 88.31 213 TYR A N 1
ATOM 1638 C CA . TYR A 1 213 ? -0.078 -15.561 17.125 1.00 88.31 213 TYR A CA 1
ATOM 1639 C C . TYR A 1 213 ? -0.392 -14.366 18.033 1.00 88.31 213 TYR A C 1
ATOM 1641 O O . TYR A 1 213 ? 0.489 -13.909 18.763 1.00 88.31 213 TYR A O 1
ATOM 1649 N N . ALA A 1 214 ? -1.640 -13.890 18.048 1.00 85.31 214 ALA A N 1
ATOM 1650 C CA . ALA A 1 214 ? -2.061 -12.777 18.896 1.00 85.31 214 ALA A CA 1
ATOM 1651 C C . ALA A 1 214 ? -2.057 -13.124 20.396 1.00 85.31 214 ALA A C 1
ATOM 1653 O O . ALA A 1 214 ? -1.877 -12.233 21.224 1.00 85.31 214 ALA A O 1
ATOM 1654 N N . ALA A 1 215 ? -2.207 -14.402 20.770 1.00 85.31 215 ALA A N 1
ATOM 1655 C CA . ALA A 1 215 ? -2.232 -14.833 22.173 1.00 85.31 215 ALA A CA 1
ATOM 1656 C C . ALA A 1 215 ? -0.899 -14.607 22.915 1.00 85.31 215 ALA A C 1
ATOM 1658 O O . ALA A 1 215 ? -0.860 -14.610 24.142 1.00 85.31 215 ALA A O 1
ATOM 1659 N N . THR A 1 216 ? 0.194 -14.394 22.181 1.00 78.94 216 THR A N 1
ATOM 1660 C CA . THR A 1 216 ? 1.548 -14.225 22.731 1.00 78.94 216 THR A CA 1
ATOM 1661 C C . THR A 1 216 ? 1.907 -12.766 23.073 1.00 78.94 216 THR A C 1
ATOM 1663 O O . THR A 1 216 ? 3.083 -12.459 23.289 1.00 78.94 216 THR A O 1
ATOM 1666 N N . GLY A 1 217 ? 0.919 -11.859 23.112 1.00 72.44 217 GLY A N 1
ATOM 1667 C CA . GLY A 1 217 ? 1.127 -10.410 23.268 1.00 72.44 217 GLY A CA 1
ATOM 1668 C C . GLY A 1 217 ? 1.710 -9.768 22.004 1.00 72.44 217 GLY A C 1
ATOM 1669 O O . GLY A 1 217 ? 1.876 -10.453 21.007 1.00 72.44 217 GLY A O 1
ATOM 1670 N N . ILE A 1 218 ? 2.014 -8.469 22.016 1.00 73.44 218 ILE A N 1
ATOM 1671 C CA . ILE A 1 218 ? 2.763 -7.738 20.954 1.00 73.44 218 ILE A CA 1
ATOM 1672 C C . ILE A 1 218 ? 3.711 -6.666 21.527 1.00 73.44 218 ILE A C 1
ATOM 1674 O O . ILE A 1 218 ? 4.298 -5.867 20.802 1.00 73.44 218 ILE A O 1
ATOM 1678 N N . GLU A 1 219 ? 3.856 -6.620 22.848 1.00 69.06 219 GLU A N 1
ATOM 1679 C CA . GLU A 1 219 ? 4.503 -5.546 23.598 1.00 69.06 219 GLU A CA 1
ATOM 1680 C C . GLU A 1 219 ? 5.997 -5.363 23.269 1.00 69.06 219 GLU A C 1
ATOM 1682 O O . GLU A 1 219 ? 6.422 -4.209 23.147 1.00 69.06 219 GLU A O 1
ATOM 1687 N N . PRO A 1 220 ? 6.810 -6.424 23.081 1.00 68.69 220 PRO A N 1
ATOM 1688 C CA . PRO A 1 220 ? 8.208 -6.272 22.675 1.00 68.69 220 PRO A CA 1
ATOM 1689 C C . PRO A 1 220 ? 8.374 -5.595 21.305 1.00 68.69 220 PRO A C 1
ATOM 1691 O O . PRO A 1 220 ? 9.245 -4.744 21.135 1.00 68.69 220 PRO A O 1
ATOM 1694 N N . GLU A 1 221 ? 7.522 -5.920 20.334 1.00 70.00 221 GLU A N 1
ATOM 1695 C CA . GLU A 1 221 ? 7.526 -5.335 18.993 1.00 70.00 221 GLU A CA 1
ATOM 1696 C C . GLU A 1 221 ? 7.003 -3.911 19.027 1.00 70.00 221 GLU A C 1
ATOM 1698 O O . GLU A 1 221 ? 7.579 -3.052 18.369 1.00 70.00 221 GLU A O 1
ATOM 1703 N N . ILE A 1 222 ? 5.983 -3.624 19.844 1.00 66.00 222 ILE A N 1
ATOM 1704 C CA . ILE A 1 222 ? 5.564 -2.245 20.118 1.00 66.00 222 ILE A CA 1
ATOM 1705 C C . ILE A 1 222 ? 6.760 -1.444 20.653 1.00 66.00 222 ILE A C 1
ATOM 1707 O O . ILE A 1 222 ? 7.017 -0.338 20.184 1.00 66.00 222 ILE A O 1
ATOM 1711 N N . ALA A 1 223 ? 7.523 -1.981 21.609 1.00 64.25 223 ALA A N 1
ATOM 1712 C CA . ALA A 1 223 ? 8.680 -1.287 22.172 1.00 64.25 223 ALA A CA 1
ATOM 1713 C C . ALA A 1 223 ? 9.799 -1.068 21.138 1.00 64.25 223 ALA A C 1
ATOM 1715 O O . ALA A 1 223 ? 10.390 0.014 21.102 1.00 64.25 223 ALA A O 1
ATOM 1716 N N . LEU A 1 224 ? 10.068 -2.060 20.284 1.00 63.81 224 LEU A N 1
ATOM 1717 C CA . LEU A 1 224 ? 11.069 -1.968 19.220 1.00 63.81 224 LEU A CA 1
ATOM 1718 C C . LEU A 1 224 ? 10.652 -0.982 18.125 1.00 63.81 224 LEU A C 1
ATOM 1720 O O . LEU A 1 224 ? 11.460 -0.152 17.714 1.00 63.81 224 LEU A O 1
ATOM 1724 N N . LEU A 1 225 ? 9.386 -1.021 17.703 1.00 62.31 225 LEU A N 1
ATOM 1725 C CA . LEU A 1 225 ? 8.839 -0.067 16.746 1.00 62.31 225 LEU A CA 1
ATOM 1726 C C . LEU A 1 225 ? 8.847 1.332 17.322 1.00 62.31 225 LEU A C 1
ATOM 1728 O O . LEU A 1 225 ? 9.374 2.226 16.696 1.00 62.31 225 LEU A O 1
ATOM 1732 N N . LEU A 1 226 ? 8.416 1.540 18.560 1.00 61.16 226 LEU A N 1
ATOM 1733 C CA . LEU A 1 226 ? 8.530 2.843 19.215 1.00 61.16 226 LEU A CA 1
ATOM 1734 C C . LEU A 1 226 ? 9.977 3.229 19.566 1.00 61.16 226 LEU A C 1
ATOM 1736 O O . LEU A 1 226 ? 10.163 4.145 20.365 1.00 61.16 226 LEU A O 1
ATOM 1740 N N . GLY A 1 227 ? 10.987 2.541 19.014 1.00 55.00 227 GLY A N 1
ATOM 1741 C CA . GLY A 1 227 ? 12.417 2.788 19.159 1.00 55.00 227 GLY A CA 1
ATOM 1742 C C . GLY A 1 227 ? 12.873 2.913 20.605 1.00 55.00 227 GLY A C 1
ATOM 1743 O O . GLY A 1 227 ? 13.680 3.789 20.914 1.00 55.00 227 GLY A O 1
ATOM 1744 N N . ARG A 1 228 ? 12.300 2.101 21.499 1.00 50.47 228 ARG A N 1
ATOM 1745 C CA . ARG A 1 228 ? 12.654 2.022 22.923 1.00 50.47 228 ARG A CA 1
ATOM 1746 C C . ARG A 1 228 ? 13.654 0.889 23.213 1.00 50.47 228 ARG A C 1
ATOM 1748 O O . ARG A 1 228 ? 13.833 0.536 24.374 1.00 50.47 228 ARG A O 1
ATOM 1755 N N . GLY A 1 229 ? 14.309 0.327 22.190 1.00 44.69 229 GLY A N 1
ATOM 1756 C CA . GLY A 1 229 ? 15.278 -0.768 22.332 1.00 44.69 229 GLY A CA 1
ATOM 1757 C C . GLY A 1 229 ? 16.556 -0.595 21.492 1.00 44.69 229 GLY A C 1
ATOM 1758 O O . GLY A 1 229 ? 16.523 0.067 20.448 1.00 44.69 229 GLY A O 1
ATOM 1759 N N . PRO A 1 230 ? 17.690 -1.185 21.922 1.00 35.59 230 PRO A N 1
ATOM 1760 C CA . PRO A 1 230 ? 18.907 -1.259 21.113 1.00 35.59 230 PRO A CA 1
ATOM 1761 C C . PRO A 1 230 ? 18.639 -2.059 19.825 1.00 35.59 230 PRO A C 1
ATOM 1763 O O . PRO A 1 230 ? 18.046 -3.131 19.881 1.00 35.59 230 PRO A O 1
ATOM 1766 N N . GLY A 1 231 ? 19.057 -1.534 18.664 1.00 46.94 231 GLY A N 1
ATOM 1767 C CA . GLY A 1 231 ? 18.857 -2.188 17.358 1.00 46.94 231 GLY A CA 1
ATOM 1768 C C . GLY A 1 231 ? 17.680 -1.674 16.519 1.00 46.94 231 GLY A C 1
ATOM 1769 O O . GLY A 1 231 ? 17.259 -2.360 15.591 1.00 46.94 231 GLY A O 1
ATOM 1770 N N . THR A 1 232 ? 17.147 -0.478 16.807 1.00 45.38 232 THR A N 1
ATOM 1771 C CA . THR A 1 232 ? 16.148 0.160 15.926 1.00 45.38 232 THR A CA 1
ATOM 1772 C C . THR A 1 232 ? 16.750 0.335 14.524 1.00 45.38 232 THR A C 1
ATOM 1774 O O . THR A 1 232 ? 17.806 0.965 14.411 1.00 45.38 232 THR A O 1
ATOM 1777 N N . PRO A 1 233 ? 16.132 -0.202 13.455 1.00 41.72 233 PRO A N 1
ATOM 1778 C CA . PRO A 1 233 ? 16.705 -0.099 12.127 1.00 41.72 233 PRO A CA 1
ATOM 1779 C C . PRO A 1 233 ? 16.756 1.365 11.675 1.00 41.72 233 PRO A C 1
ATOM 1781 O O . PRO A 1 233 ? 15.757 2.079 11.789 1.00 41.72 233 PRO A O 1
ATOM 1784 N N . PRO A 1 234 ? 17.879 1.835 11.124 1.00 41.72 234 PRO A N 1
ATOM 1785 C CA . PRO A 1 234 ? 18.061 3.250 10.813 1.00 41.72 234 PRO A CA 1
ATOM 1786 C C . PRO A 1 234 ? 17.165 3.779 9.669 1.00 41.72 234 PRO A C 1
ATOM 1788 O O . PRO A 1 234 ? 17.041 4.984 9.487 1.00 41.72 234 PRO A O 1
ATOM 1791 N N . TRP A 1 235 ? 16.466 2.906 8.932 1.00 41.81 235 TRP A N 1
ATOM 1792 C CA . TRP A 1 235 ? 15.444 3.267 7.931 1.00 41.81 235 TRP A CA 1
ATOM 1793 C C . TRP A 1 235 ? 14.028 3.466 8.503 1.00 41.81 235 TRP A C 1
ATOM 1795 O O . TRP A 1 235 ? 13.095 3.772 7.758 1.00 41.81 235 TRP A O 1
ATOM 1805 N N . TRP A 1 236 ? 13.844 3.338 9.821 1.00 47.75 236 TRP A N 1
ATOM 1806 C CA . TRP A 1 236 ? 12.561 3.563 10.501 1.00 47.75 236 TRP A CA 1
ATOM 1807 C C . TRP A 1 236 ? 12.067 5.028 10.434 1.00 47.75 236 TRP A C 1
ATOM 1809 O O . TRP A 1 236 ? 10.969 5.325 10.887 1.00 47.75 236 TRP A O 1
ATOM 1819 N N . GLY A 1 237 ? 12.836 5.954 9.850 1.00 49.56 237 GLY A N 1
ATOM 1820 C CA . GLY A 1 237 ? 12.526 7.387 9.866 1.00 49.56 237 GLY A CA 1
ATOM 1821 C C . GLY A 1 237 ? 11.578 7.941 8.812 1.00 49.56 237 GLY A C 1
ATOM 1822 O O . GLY A 1 237 ? 11.115 9.058 9.006 1.00 49.56 237 GLY A O 1
ATOM 1823 N N . PHE A 1 238 ? 11.268 7.215 7.732 1.00 51.06 238 PHE A N 1
ATOM 1824 C CA . PHE A 1 238 ? 10.517 7.819 6.618 1.00 51.06 238 PHE A CA 1
ATOM 1825 C C . PHE A 1 238 ? 9.293 7.007 6.186 1.00 51.06 238 PHE A C 1
ATOM 1827 O O . PHE A 1 238 ? 8.178 7.470 6.372 1.00 51.06 238 PHE A O 1
ATOM 1834 N N . TYR A 1 239 ? 9.457 5.786 5.666 1.00 56.28 239 TYR A N 1
ATOM 1835 C CA . TYR A 1 239 ? 8.317 5.008 5.136 1.00 56.28 239 TYR A CA 1
ATOM 1836 C C . TYR A 1 239 ? 7.789 3.932 6.085 1.00 56.28 239 TYR A C 1
ATOM 1838 O O . TYR A 1 239 ? 6.620 3.564 6.012 1.00 56.28 239 TYR A O 1
ATOM 1846 N N . GLY A 1 240 ? 8.626 3.433 6.998 1.00 68.44 240 GLY A N 1
ATOM 1847 C CA . GLY A 1 240 ? 8.220 2.408 7.961 1.00 68.44 240 GLY A CA 1
ATOM 1848 C C . GLY A 1 240 ? 6.986 2.817 8.779 1.00 68.44 240 GLY A C 1
ATOM 1849 O O . GLY A 1 240 ? 6.014 2.065 8.788 1.00 68.44 240 GLY A O 1
ATOM 1850 N N . PRO A 1 241 ? 6.979 3.995 9.430 1.00 69.31 241 PRO A N 1
ATOM 1851 C CA . PRO A 1 241 ? 5.871 4.425 10.283 1.00 69.31 241 PRO A CA 1
ATOM 1852 C C . PRO A 1 241 ? 4.531 4.580 9.550 1.00 69.31 241 PRO A C 1
ATOM 1854 O O . PRO A 1 241 ? 3.507 4.172 10.094 1.00 69.31 241 PRO A O 1
ATOM 1857 N N . GLU A 1 242 ? 4.530 5.099 8.316 1.00 74.06 242 GLU A N 1
ATOM 1858 C CA . GLU A 1 242 ? 3.324 5.183 7.476 1.00 74.06 242 GLU A CA 1
ATOM 1859 C C . GLU A 1 242 ? 2.744 3.789 7.219 1.00 74.06 242 GLU A C 1
ATOM 1861 O O . GLU A 1 242 ? 1.577 3.530 7.516 1.00 74.06 242 GLU A O 1
ATOM 1866 N N . GLN A 1 243 ? 3.588 2.864 6.753 1.00 77.75 243 GLN A N 1
ATOM 1867 C CA . GLN A 1 243 ? 3.186 1.487 6.471 1.00 77.75 243 GLN A CA 1
ATOM 1868 C C . GLN A 1 243 ? 2.655 0.793 7.728 1.00 77.75 243 GLN A C 1
ATOM 1870 O O . GLN A 1 243 ? 1.622 0.132 7.687 1.00 77.75 243 GLN A O 1
ATOM 1875 N N . PHE A 1 244 ? 3.325 0.962 8.872 1.00 78.06 244 PHE A N 1
ATOM 1876 C CA . PHE A 1 244 ? 2.845 0.417 10.139 1.00 78.06 244 PHE A CA 1
ATOM 1877 C C . PHE A 1 244 ? 1.503 1.023 10.553 1.00 78.06 244 PHE A C 1
ATOM 1879 O O . PHE A 1 244 ? 0.638 0.290 11.023 1.00 78.06 244 PHE A O 1
ATOM 1886 N N . SER A 1 245 ? 1.285 2.321 10.339 1.00 80.69 245 SER A N 1
ATOM 1887 C CA . SER A 1 245 ? -0.005 2.960 10.619 1.00 80.69 245 SER A CA 1
ATOM 1888 C C . SER A 1 245 ? -1.136 2.396 9.743 1.00 80.69 245 SER A C 1
ATOM 1890 O O . SER A 1 245 ? -2.239 2.134 10.233 1.00 80.69 245 SER A O 1
ATOM 1892 N N . GLN A 1 246 ? -0.855 2.111 8.468 1.00 84.94 246 GLN A N 1
ATOM 1893 C CA . GLN A 1 246 ? -1.792 1.449 7.550 1.00 84.94 246 GLN A CA 1
ATOM 1894 C C . GLN A 1 246 ? -2.093 0.006 7.980 1.00 84.94 246 GLN A C 1
ATOM 1896 O O . GLN A 1 246 ? -3.256 -0.388 8.060 1.00 84.94 246 GLN A O 1
ATOM 1901 N N . LEU A 1 247 ? -1.067 -0.769 8.345 1.00 86.38 247 LEU A N 1
ATOM 1902 C CA . LEU A 1 247 ? -1.231 -2.126 8.881 1.00 86.38 247 LEU A CA 1
ATOM 1903 C C . LEU A 1 247 ? -2.063 -2.140 10.165 1.00 86.38 247 LEU A C 1
ATOM 1905 O O . LEU A 1 247 ? -2.895 -3.025 10.355 1.00 86.38 247 LEU A O 1
ATOM 1909 N N . LEU A 1 248 ? -1.866 -1.151 11.038 1.00 86.31 248 LEU A N 1
ATOM 1910 C CA . LEU A 1 248 ? -2.657 -1.008 12.254 1.00 86.31 248 LEU A CA 1
ATOM 1911 C C . LEU A 1 248 ? -4.101 -0.642 11.963 1.00 86.31 248 LEU A C 1
ATOM 1913 O O . LEU A 1 248 ? -4.991 -1.149 12.632 1.00 86.31 248 LEU A O 1
ATOM 1917 N N . THR A 1 249 ? -4.345 0.185 10.953 1.00 85.88 249 THR A N 1
ATOM 1918 C CA . THR A 1 249 ? -5.703 0.488 10.489 1.00 85.88 249 THR A CA 1
ATOM 1919 C C . THR A 1 249 ? -6.388 -0.769 9.971 1.00 85.88 249 THR A C 1
ATOM 1921 O O . THR A 1 249 ? -7.482 -1.097 10.422 1.00 85.88 249 THR A O 1
ATOM 1924 N N . MET A 1 250 ? -5.694 -1.545 9.137 1.00 88.38 250 MET A N 1
ATOM 1925 C CA . MET A 1 250 ? -6.178 -2.839 8.664 1.00 88.38 250 MET A CA 1
ATOM 1926 C C . MET A 1 250 ? -6.500 -3.789 9.819 1.00 88.38 250 MET A C 1
ATOM 1928 O O . MET A 1 250 ? -7.566 -4.393 9.824 1.00 88.38 250 MET A O 1
ATOM 1932 N N . LEU A 1 251 ? -5.634 -3.887 10.832 1.00 87.88 251 LEU A N 1
ATOM 1933 C CA . LEU A 1 251 ? -5.898 -4.680 12.037 1.00 87.88 251 LEU A CA 1
ATOM 1934 C C . LEU A 1 251 ? -7.131 -4.181 12.792 1.00 87.88 251 LEU A C 1
ATOM 1936 O O . LEU A 1 251 ? -8.046 -4.956 13.045 1.00 87.88 251 LEU A O 1
ATOM 1940 N N . VAL A 1 252 ? -7.176 -2.895 13.133 1.00 86.62 252 VAL A N 1
ATOM 1941 C CA . VAL A 1 252 ? -8.283 -2.300 13.894 1.00 86.62 252 VAL A CA 1
ATOM 1942 C C . VAL A 1 252 ? -9.623 -2.528 13.190 1.00 86.62 252 VAL A C 1
ATOM 1944 O O . VAL A 1 252 ? -10.611 -2.820 13.854 1.00 86.62 252 VAL A O 1
ATOM 1947 N N . GLU A 1 253 ? -9.657 -2.441 11.861 1.00 87.94 253 GLU A N 1
ATOM 1948 C CA . GLU A 1 253 ? -10.885 -2.603 11.081 1.00 87.94 253 GLU A CA 1
ATOM 1949 C C . GLU A 1 253 ? -11.257 -4.055 10.753 1.00 87.94 253 GLU A C 1
ATOM 1951 O O . GLU A 1 253 ? -12.446 -4.372 10.653 1.00 87.94 253 GLU A O 1
ATOM 1956 N N . SER A 1 254 ? -10.270 -4.937 10.569 1.00 84.00 254 SER A N 1
ATOM 1957 C CA . SER A 1 254 ? -10.512 -6.360 10.268 1.00 84.00 254 SER A CA 1
ATOM 1958 C C . SER A 1 254 ? -10.929 -7.137 11.518 1.00 84.00 254 SER A C 1
ATOM 1960 O O . SER A 1 254 ? -11.558 -8.197 11.440 1.00 84.00 254 SER A O 1
ATOM 1962 N N . LEU A 1 255 ? -10.549 -6.643 12.697 1.00 73.81 255 LEU A N 1
ATOM 1963 C CA . LEU A 1 255 ? -10.759 -7.335 13.957 1.00 73.81 255 LEU A CA 1
ATOM 1964 C C . LEU A 1 255 ? -12.065 -6.929 14.626 1.00 73.81 255 LEU A C 1
ATOM 1966 O O . LEU A 1 255 ? -12.420 -5.763 14.747 1.00 73.81 255 LEU A O 1
ATOM 1970 N N . ARG A 1 256 ? -12.754 -7.942 15.152 1.00 63.59 256 ARG A N 1
ATOM 1971 C CA . ARG A 1 256 ? -13.838 -7.779 16.121 1.00 63.59 256 ARG A CA 1
ATOM 1972 C C . ARG A 1 256 ? -13.290 -8.238 17.471 1.00 63.59 256 ARG A C 1
ATOM 1974 O O . ARG A 1 256 ? -13.125 -9.438 17.676 1.00 63.59 256 ARG A O 1
ATOM 1981 N N . GLY A 1 257 ? -12.932 -7.300 18.345 1.00 68.81 257 GLY A N 1
ATOM 1982 C CA . GLY A 1 257 ? -12.287 -7.576 19.633 1.00 68.81 257 GLY A CA 1
ATOM 1983 C C . GLY A 1 257 ? -11.680 -6.319 20.259 1.00 68.81 257 GLY A C 1
ATOM 1984 O O . GLY A 1 257 ? -11.948 -5.215 19.790 1.00 68.81 257 GLY A O 1
ATOM 1985 N N . ASP A 1 258 ? -10.869 -6.485 21.308 1.00 74.00 258 ASP A N 1
ATOM 1986 C CA . ASP A 1 258 ? -10.147 -5.364 21.919 1.00 74.00 258 ASP A CA 1
ATOM 1987 C C . ASP A 1 258 ? -9.022 -4.879 20.992 1.00 74.00 258 ASP A C 1
ATOM 1989 O O . ASP A 1 258 ? -7.991 -5.531 20.822 1.00 74.00 258 ASP A O 1
ATOM 1993 N N . THR A 1 259 ? -9.242 -3.725 20.369 1.00 82.00 259 THR A N 1
ATOM 1994 C CA . THR A 1 259 ? -8.287 -3.065 19.472 1.00 82.00 259 THR A CA 1
ATOM 1995 C C . THR A 1 259 ? -7.466 -1.986 20.178 1.00 82.00 259 THR A C 1
ATOM 1997 O O . THR A 1 259 ? -6.616 -1.352 19.547 1.00 82.00 259 THR A O 1
ATOM 2000 N N . THR A 1 260 ? -7.660 -1.797 21.488 1.00 82.25 260 THR A N 1
ATOM 2001 C CA . THR A 1 260 ? -7.009 -0.749 22.287 1.00 82.25 260 THR A CA 1
ATOM 2002 C C . THR A 1 260 ? -5.483 -0.745 22.146 1.00 82.25 260 THR A C 1
ATOM 2004 O O . THR A 1 260 ? -4.926 0.341 21.956 1.00 82.25 260 THR A O 1
ATOM 2007 N N . PRO A 1 261 ? -4.769 -1.895 22.164 1.00 78.81 261 PRO A N 1
ATOM 2008 C CA . PRO A 1 261 ? -3.314 -1.897 21.994 1.00 78.81 261 PRO A CA 1
ATOM 2009 C C . PRO A 1 261 ? -2.869 -1.337 20.636 1.00 78.81 261 PRO A C 1
ATOM 2011 O O . PRO A 1 261 ? -1.911 -0.565 20.566 1.00 78.81 261 PRO A O 1
ATOM 2014 N N . PHE A 1 262 ? -3.592 -1.672 19.564 1.00 83.12 262 PHE A N 1
ATOM 2015 C CA . PHE A 1 262 ? -3.284 -1.222 18.206 1.00 83.12 262 PHE A CA 1
ATOM 2016 C C . PHE A 1 262 ? -3.605 0.260 18.011 1.00 83.12 262 PHE A C 1
ATOM 2018 O O . PHE A 1 262 ? -2.772 0.992 17.479 1.00 83.12 262 PHE A O 1
ATOM 2025 N N . VAL A 1 263 ? -4.764 0.717 18.501 1.00 84.25 263 VAL A N 1
ATOM 2026 C CA . VAL A 1 263 ? -5.143 2.139 18.482 1.00 84.25 263 VAL A CA 1
ATOM 2027 C C . VAL A 1 263 ? -4.113 2.963 19.251 1.00 84.25 263 VAL A C 1
ATOM 2029 O O . VAL A 1 263 ? -3.561 3.918 18.710 1.00 84.25 263 VAL A O 1
ATOM 2032 N N . ARG A 1 264 ? -3.770 2.544 20.476 1.00 83.50 264 ARG A N 1
ATOM 2033 C CA . ARG A 1 264 ? -2.765 3.220 21.304 1.00 83.50 264 ARG A CA 1
ATOM 2034 C C . ARG A 1 264 ? -1.405 3.280 20.614 1.00 83.50 264 ARG A C 1
ATOM 2036 O O . ARG A 1 264 ? -0.769 4.332 20.640 1.00 83.50 264 ARG A O 1
ATOM 2043 N N . MET A 1 265 ? -0.949 2.179 20.011 1.00 80.75 265 MET A N 1
ATOM 2044 C CA . MET A 1 265 ? 0.317 2.171 19.276 1.00 80.75 265 MET A CA 1
ATOM 2045 C C . MET A 1 265 ? 0.277 3.148 18.101 1.00 80.75 265 MET A C 1
ATOM 2047 O O . MET A 1 265 ? 1.204 3.936 17.946 1.00 80.75 265 MET A O 1
ATOM 2051 N N . ARG A 1 266 ? -0.794 3.134 17.305 1.00 82.62 266 ARG A N 1
ATOM 2052 C CA . ARG A 1 266 ? -0.961 4.028 16.154 1.00 82.62 266 ARG A CA 1
ATOM 2053 C C . ARG A 1 266 ? -0.886 5.502 16.568 1.00 82.62 266 ARG A C 1
ATOM 2055 O O . ARG A 1 266 ? -0.149 6.275 15.963 1.00 82.62 266 ARG A O 1
ATOM 2062 N N . THR A 1 267 ? -1.563 5.870 17.655 1.00 83.88 267 THR A N 1
ATOM 2063 C CA . THR A 1 267 ? -1.490 7.212 18.255 1.00 83.88 267 THR A CA 1
ATOM 2064 C C . THR A 1 267 ? -0.085 7.564 18.746 1.00 83.88 267 THR A C 1
ATOM 2066 O O . THR A 1 267 ? 0.387 8.679 18.530 1.00 83.88 267 THR A O 1
ATOM 2069 N N . GLU A 1 268 ? 0.614 6.631 19.392 1.00 78.94 268 GLU A N 1
ATOM 2070 C CA . GLU A 1 268 ? 1.971 6.870 19.892 1.00 78.94 268 GLU A CA 1
ATOM 2071 C C . GLU A 1 268 ? 2.993 7.023 18.754 1.00 78.94 268 GLU A C 1
ATOM 2073 O O . GLU A 1 268 ? 3.884 7.867 18.855 1.00 78.94 268 GLU A O 1
ATOM 2078 N N . ILE A 1 269 ? 2.841 6.279 17.649 1.00 76.88 269 ILE A N 1
ATOM 2079 C CA . ILE A 1 269 ? 3.641 6.478 16.430 1.00 76.88 269 ILE A CA 1
ATOM 2080 C C . ILE A 1 269 ? 3.454 7.916 15.926 1.00 76.88 269 ILE A C 1
ATOM 2082 O O . ILE A 1 269 ? 4.451 8.601 15.699 1.00 76.88 269 ILE A O 1
ATOM 2086 N N . GLY A 1 270 ? 2.209 8.405 15.836 1.00 76.56 270 GLY A N 1
ATOM 2087 C CA . GLY A 1 270 ? 1.917 9.793 15.453 1.00 76.56 270 GLY A CA 1
ATOM 2088 C C . GLY A 1 270 ? 2.576 10.818 16.380 1.00 76.56 270 GLY A C 1
ATOM 2089 O O . GLY A 1 270 ? 3.327 11.679 15.927 1.00 76.56 270 GLY A O 1
ATOM 2090 N N . ARG A 1 271 ? 2.400 10.676 17.701 1.00 77.94 271 ARG A N 1
ATOM 2091 C CA . ARG A 1 271 ? 3.031 11.564 18.701 1.00 77.94 271 ARG A CA 1
ATOM 2092 C C . ARG A 1 271 ? 4.550 11.576 18.609 1.00 77.94 271 ARG A C 1
ATOM 2094 O O . ARG A 1 271 ? 5.158 12.637 18.748 1.00 77.94 271 ARG A O 1
ATOM 2101 N N . ARG A 1 272 ? 5.172 10.413 18.403 1.00 74.31 272 ARG A N 1
ATOM 2102 C CA . ARG A 1 272 ? 6.625 10.317 18.261 1.00 74.31 272 ARG A CA 1
ATOM 2103 C C . ARG A 1 272 ? 7.089 11.014 16.994 1.00 74.31 272 ARG A C 1
ATOM 2105 O O . ARG A 1 272 ? 8.075 11.733 17.053 1.00 74.31 272 ARG A O 1
ATOM 2112 N N . PHE A 1 273 ? 6.387 10.824 15.884 1.00 70.44 273 PHE A N 1
ATOM 2113 C CA . PHE A 1 273 ? 6.750 11.457 14.622 1.00 70.44 273 PHE A CA 1
ATOM 2114 C C . PHE A 1 273 ? 6.628 12.988 14.702 1.00 70.44 273 PHE A C 1
ATOM 2116 O O . PHE A 1 273 ? 7.423 13.694 14.096 1.00 70.44 273 PHE A O 1
ATOM 2123 N N . LEU A 1 274 ? 5.709 13.502 15.526 1.00 69.19 274 LEU A N 1
ATOM 2124 C CA . LEU A 1 274 ? 5.586 14.936 15.803 1.00 69.19 274 LEU A CA 1
ATOM 2125 C C . LEU A 1 274 ? 6.681 15.505 16.707 1.00 69.19 274 LEU A C 1
ATOM 2127 O O . LEU A 1 274 ? 7.092 16.645 16.524 1.00 69.19 274 LEU A O 1
ATOM 2131 N N . ARG A 1 275 ? 7.110 14.751 17.723 1.00 69.19 275 ARG A N 1
ATOM 2132 C CA . ARG A 1 275 ? 7.966 15.267 18.811 1.00 69.19 275 ARG A CA 1
ATOM 2133 C C . ARG A 1 275 ? 9.418 14.803 18.743 1.00 69.19 275 ARG A C 1
ATOM 2135 O O . ARG A 1 275 ? 10.259 15.326 19.469 1.00 69.19 275 ARG A O 1
ATOM 2142 N N . GLY A 1 276 ? 9.688 13.754 17.980 1.00 60.88 276 GLY A N 1
ATOM 2143 C CA . GLY A 1 276 ? 10.983 13.097 17.910 1.00 60.88 276 GLY A CA 1
ATOM 2144 C C . GLY A 1 276 ? 11.862 13.678 16.804 1.00 60.88 276 GLY A C 1
ATOM 2145 O O . GLY A 1 276 ? 11.325 14.110 15.785 1.00 60.88 276 GLY A O 1
ATOM 2146 N N . PRO A 1 277 ? 13.199 13.634 16.977 1.00 53.81 277 PRO A N 1
ATOM 2147 C CA . PRO A 1 277 ? 14.139 13.994 15.919 1.00 53.81 277 PRO A CA 1
ATOM 2148 C C . PRO A 1 277 ? 13.813 13.217 14.643 1.00 53.81 277 PRO A C 1
ATOM 2150 O O . PRO A 1 277 ? 13.598 12.002 14.713 1.00 53.81 277 PRO A O 1
ATOM 2153 N N . ILE A 1 278 ? 13.807 13.896 13.488 1.00 51.00 278 ILE A N 1
ATOM 2154 C CA . ILE A 1 278 ? 13.770 13.202 12.196 1.00 51.00 278 ILE A CA 1
ATOM 2155 C C . ILE A 1 278 ? 14.977 12.259 12.171 1.00 51.00 278 ILE A C 1
ATOM 2157 O O . ILE A 1 278 ? 16.105 12.733 12.338 1.00 51.00 278 ILE A O 1
ATOM 2161 N N . PRO A 1 279 ? 14.789 10.941 11.996 1.00 47.97 279 PRO A N 1
ATOM 2162 C CA . PRO A 1 279 ? 15.922 10.033 11.980 1.00 47.97 279 PRO A CA 1
ATOM 2163 C C . PRO A 1 279 ? 16.806 10.352 10.778 1.00 47.97 279 PRO A C 1
ATOM 2165 O O . PRO A 1 279 ? 16.360 10.289 9.632 1.00 47.97 279 PRO A O 1
ATOM 2168 N N . THR A 1 280 ? 18.061 10.704 11.037 1.00 44.19 280 THR A N 1
ATOM 2169 C CA . THR A 1 280 ? 19.057 10.886 9.986 1.00 44.19 280 THR A CA 1
ATOM 2170 C C . THR A 1 280 ? 19.277 9.536 9.301 1.00 44.19 280 THR A C 1
ATOM 2172 O O . THR A 1 280 ? 19.505 8.541 9.999 1.00 44.19 280 THR A O 1
ATOM 2175 N N . PRO A 1 281 ? 19.199 9.445 7.961 1.00 40.72 281 PRO A N 1
ATOM 2176 C CA . PRO A 1 281 ? 19.487 8.199 7.269 1.00 40.72 281 PRO A CA 1
ATOM 2177 C C . PRO A 1 281 ? 20.870 7.654 7.676 1.00 40.72 281 PRO A C 1
ATOM 2179 O O . PRO A 1 281 ? 21.824 8.416 7.806 1.00 40.72 281 PRO A O 1
ATOM 2182 N N . PRO A 1 282 ? 21.043 6.330 7.807 1.00 34.22 282 PRO A N 1
ATOM 2183 C CA . PRO A 1 282 ? 22.323 5.719 8.206 1.00 34.22 282 PRO A CA 1
ATOM 2184 C C . PRO A 1 282 ? 23.470 5.998 7.226 1.00 34.22 282 PRO A C 1
ATOM 2186 O O . PRO A 1 282 ? 24.631 5.750 7.535 1.00 34.22 282 PRO A O 1
ATOM 2189 N N . HIS A 1 283 ? 23.136 6.473 6.026 1.00 38.31 283 HIS A N 1
ATOM 2190 C CA . HIS A 1 283 ? 24.062 6.727 4.932 1.00 38.31 283 HIS A CA 1
ATOM 2191 C C . HIS A 1 283 ? 24.031 8.176 4.457 1.00 38.31 283 HIS A C 1
ATOM 2193 O O . HIS A 1 283 ? 24.486 8.440 3.350 1.00 38.31 283 HIS A O 1
ATOM 2199 N N . THR A 1 284 ? 23.504 9.116 5.247 1.00 36.72 284 THR A N 1
ATOM 2200 C CA . THR A 1 284 ? 23.807 10.530 5.012 1.00 36.72 284 THR A CA 1
ATOM 2201 C C . THR A 1 284 ? 25.210 10.802 5.527 1.00 36.72 284 THR A C 1
ATOM 2203 O O . THR A 1 284 ? 25.394 10.787 6.747 1.00 36.72 284 THR A O 1
ATOM 2206 N N . PRO A 1 285 ? 26.203 11.071 4.654 1.00 34.28 285 PRO A N 1
ATOM 2207 C CA . PRO A 1 285 ? 27.336 11.861 5.098 1.00 34.28 285 PRO A CA 1
ATOM 2208 C C . PRO A 1 285 ? 26.735 13.133 5.686 1.00 34.28 285 PRO A C 1
ATOM 2210 O O . PRO A 1 285 ? 25.783 13.675 5.115 1.00 34.28 285 PRO A O 1
ATOM 2213 N N . GLU A 1 286 ? 27.228 13.523 6.856 1.00 37.69 286 GLU A N 1
ATOM 2214 C CA . GLU A 1 286 ? 26.906 14.771 7.540 1.00 37.69 286 GLU A CA 1
ATOM 2215 C C . GLU A 1 286 ? 26.497 15.846 6.536 1.00 37.69 286 GLU A C 1
ATOM 2217 O O . GLU A 1 286 ? 27.243 16.072 5.581 1.00 37.69 286 GLU A O 1
ATOM 2222 N N . TYR A 1 287 ? 25.307 16.439 6.729 1.00 41.66 287 TYR A N 1
ATOM 2223 C CA . TYR A 1 287 ? 24.761 17.535 5.924 1.00 41.66 287 TYR A CA 1
ATOM 2224 C C . TYR A 1 287 ? 25.887 18.295 5.232 1.00 41.66 287 TYR A C 1
ATOM 2226 O O . TYR A 1 287 ? 26.677 18.963 5.908 1.00 41.66 287 TYR A O 1
ATOM 2234 N N . THR A 1 288 ? 26.008 18.111 3.913 1.00 44.91 288 THR A N 1
ATOM 2235 C CA . THR A 1 288 ? 27.104 18.722 3.157 1.00 44.91 288 THR A CA 1
ATOM 2236 C C . THR A 1 288 ? 27.159 20.209 3.487 1.00 44.91 288 THR A C 1
ATOM 2238 O O . THR A 1 288 ? 26.117 20.825 3.739 1.00 44.91 288 THR A O 1
ATOM 2241 N N . ASP A 1 289 ? 28.351 20.797 3.512 1.00 41.97 289 ASP A N 1
ATOM 2242 C CA . ASP A 1 289 ? 28.511 22.210 3.863 1.00 41.97 289 ASP A CA 1
ATOM 2243 C C . ASP A 1 289 ? 27.638 23.129 2.989 1.00 41.97 289 ASP A C 1
ATOM 2245 O O . ASP A 1 289 ? 27.228 24.189 3.447 1.00 41.97 289 ASP A O 1
ATOM 2249 N N . SER A 1 290 ? 27.232 22.691 1.785 1.00 40.84 290 SER A N 1
ATOM 2250 C CA . SER A 1 290 ? 26.248 23.409 0.965 1.00 40.84 290 SER A CA 1
ATOM 2251 C C . SER A 1 290 ? 24.822 23.368 1.524 1.00 40.84 290 SER A C 1
ATOM 2253 O O . SER A 1 290 ? 24.132 24.377 1.454 1.00 40.84 290 SER A O 1
ATOM 2255 N N . CYS A 1 291 ? 24.364 22.250 2.100 1.00 40.44 291 CYS A N 1
ATOM 2256 C CA . CYS A 1 291 ? 23.065 22.188 2.782 1.00 40.44 291 CYS A CA 1
ATOM 2257 C C . CYS A 1 291 ? 23.071 23.046 4.053 1.00 40.44 291 CYS A C 1
ATOM 2259 O O . CYS A 1 291 ? 22.107 23.759 4.306 1.00 40.44 291 CYS A O 1
ATOM 2261 N N . ARG A 1 292 ? 24.165 23.028 4.829 1.00 44.47 292 ARG A N 1
ATOM 2262 C CA . ARG A 1 292 ? 24.324 23.910 5.999 1.00 44.47 292 ARG A CA 1
ATOM 2263 C C . ARG A 1 292 ? 24.392 25.389 5.604 1.00 44.47 292 ARG A C 1
ATOM 2265 O O . ARG A 1 292 ? 23.746 26.209 6.241 1.00 44.47 292 ARG A O 1
ATOM 2272 N N . ALA A 1 293 ? 25.089 25.726 4.519 1.00 46.09 293 ALA A N 1
ATOM 2273 C CA . ALA A 1 293 ? 25.151 27.094 4.004 1.00 46.09 293 ALA A CA 1
ATOM 2274 C C . ALA A 1 293 ? 23.802 27.591 3.448 1.00 46.09 293 ALA A C 1
ATOM 2276 O O . ALA A 1 293 ? 23.471 28.759 3.626 1.00 46.09 293 ALA A O 1
ATOM 2277 N N . ALA A 1 294 ? 23.017 26.716 2.808 1.00 42.94 294 ALA A N 1
ATOM 2278 C CA . ALA A 1 294 ? 21.699 27.045 2.257 1.00 42.94 294 ALA A CA 1
ATOM 2279 C C . ALA A 1 294 ? 20.612 27.200 3.338 1.00 42.94 294 ALA A C 1
ATOM 2281 O O . ALA A 1 294 ? 19.748 28.064 3.223 1.00 42.94 294 ALA A O 1
ATOM 2282 N N . LEU A 1 295 ? 20.664 26.387 4.400 1.00 40.84 295 LEU A N 1
ATOM 2283 C CA . LEU A 1 295 ? 19.715 26.435 5.524 1.00 40.84 295 LEU A CA 1
ATOM 2284 C C . LEU A 1 295 ? 20.142 27.437 6.622 1.00 40.84 295 LEU A C 1
ATOM 2286 O O . LEU A 1 295 ? 19.352 27.754 7.513 1.00 40.84 295 LEU A O 1
ATOM 2290 N N . GLY A 1 296 ? 21.376 27.952 6.549 1.00 45.72 296 GLY A N 1
ATOM 2291 C CA . GLY A 1 296 ? 22.008 28.800 7.562 1.00 45.72 296 GLY A CA 1
ATOM 2292 C C . GLY A 1 296 ? 22.346 28.055 8.864 1.00 45.72 296 GLY A C 1
ATOM 2293 O O . GLY A 1 296 ? 21.972 26.901 9.066 1.00 45.72 296 GLY A O 1
ATOM 2294 N N . ASP A 1 297 ? 23.001 28.745 9.804 1.00 39.19 297 ASP A N 1
ATOM 2295 C CA . ASP A 1 297 ? 23.346 28.217 11.142 1.00 39.19 297 ASP A CA 1
ATOM 2296 C C . ASP A 1 297 ? 22.118 27.936 12.044 1.00 39.19 297 ASP A C 1
ATOM 2298 O O . ASP A 1 297 ? 22.261 27.528 13.198 1.00 39.19 297 ASP A O 1
ATOM 2302 N N . ALA A 1 298 ? 20.895 28.177 11.556 1.00 40.00 298 ALA A N 1
ATOM 2303 C CA . ALA A 1 298 ? 19.724 28.383 12.403 1.00 40.00 298 ALA A CA 1
ATOM 2304 C C . ALA A 1 298 ? 18.732 27.217 12.506 1.00 40.00 298 ALA A C 1
ATOM 2306 O O . ALA A 1 298 ? 17.848 27.304 13.356 1.00 40.00 298 ALA A O 1
ATOM 2307 N N . VAL A 1 299 ? 18.821 26.129 11.728 1.00 45.88 299 VAL A N 1
ATOM 2308 C CA . VAL A 1 299 ? 17.772 25.092 11.809 1.00 45.88 299 VAL A CA 1
ATOM 2309 C C . VAL A 1 299 ? 18.324 23.697 12.040 1.00 45.88 299 VAL A C 1
ATOM 2311 O O . VAL A 1 299 ? 18.516 22.895 11.132 1.00 45.88 299 VAL A O 1
ATOM 2314 N N . ALA A 1 300 ? 18.491 23.367 13.320 1.00 50.84 300 ALA A N 1
ATOM 2315 C CA . ALA A 1 300 ? 18.351 21.984 13.744 1.00 50.84 300 ALA A CA 1
ATOM 2316 C C . ALA A 1 300 ? 16.895 21.574 13.474 1.00 50.84 300 ALA A C 1
ATOM 2318 O O . ALA A 1 300 ? 16.014 21.905 14.263 1.00 50.84 300 ALA A O 1
ATOM 2319 N N . ILE A 1 301 ? 16.642 20.904 12.347 1.00 53.25 301 ILE A N 1
ATOM 2320 C CA . ILE A 1 301 ? 15.343 20.298 12.042 1.00 53.25 301 ILE A CA 1
ATOM 2321 C C . ILE A 1 301 ? 15.127 19.186 13.075 1.00 53.25 301 ILE A C 1
ATOM 2323 O O . ILE A 1 301 ? 15.720 18.110 12.980 1.00 53.25 301 ILE A O 1
ATOM 2327 N N . LYS A 1 302 ? 14.343 19.466 14.117 1.00 55.53 302 LYS A N 1
ATOM 2328 C CA . LYS A 1 302 ? 14.059 18.524 15.207 1.00 55.53 302 LYS A CA 1
ATOM 2329 C C . LYS A 1 302 ? 12.763 17.772 14.966 1.00 55.53 302 LYS A C 1
ATOM 2331 O O . LYS A 1 302 ? 12.591 16.713 15.548 1.00 55.53 302 LYS A O 1
ATOM 2336 N N . THR A 1 303 ? 11.876 18.286 14.126 1.00 57.62 303 THR A N 1
ATOM 2337 C CA . THR A 1 303 ? 10.608 17.645 13.774 1.00 57.62 303 THR A CA 1
ATOM 2338 C C . THR A 1 303 ? 10.387 17.692 12.259 1.00 57.62 303 THR A C 1
ATOM 2340 O O . THR A 1 303 ? 10.946 18.565 11.590 1.00 57.62 303 THR A O 1
ATOM 2343 N N . PRO A 1 304 ? 9.548 16.808 11.686 1.00 58.91 304 PRO A N 1
ATOM 2344 C CA . PRO A 1 304 ? 9.114 16.912 10.291 1.00 58.91 304 PRO A CA 1
ATOM 2345 C C . PRO A 1 304 ? 8.531 18.284 9.938 1.00 58.91 304 PRO A C 1
ATOM 2347 O O . PRO A 1 304 ? 8.693 18.737 8.812 1.00 58.91 304 PRO A O 1
ATOM 2350 N N . PHE A 1 305 ? 7.894 18.965 10.894 1.00 59.75 305 PHE A N 1
ATOM 2351 C CA . PHE A 1 305 ? 7.260 20.267 10.686 1.00 59.75 305 PHE A CA 1
ATOM 2352 C C . PHE A 1 305 ? 8.240 21.437 10.804 1.00 59.75 305 PHE A C 1
ATOM 2354 O O . PHE A 1 305 ? 8.021 22.466 10.173 1.00 59.75 305 PHE A O 1
ATOM 2361 N N . ASP A 1 306 ? 9.371 21.273 11.497 1.00 57.53 306 ASP A N 1
ATOM 2362 C CA . ASP A 1 306 ? 10.450 22.267 11.456 1.00 57.53 306 ASP A CA 1
ATOM 2363 C C . ASP A 1 306 ? 10.979 22.420 10.026 1.00 57.53 306 ASP A C 1
ATOM 2365 O O . ASP A 1 306 ? 11.330 23.524 9.624 1.00 57.53 306 ASP A O 1
ATOM 2369 N N . ALA A 1 307 ? 10.975 21.337 9.233 1.00 55.56 307 ALA A N 1
ATOM 2370 C CA . ALA A 1 307 ? 11.353 21.389 7.824 1.00 55.56 307 ALA A CA 1
ATOM 2371 C C . ALA A 1 307 ? 10.443 22.335 7.021 1.00 55.56 307 ALA A C 1
ATOM 2373 O O . ALA A 1 307 ? 10.944 23.034 6.145 1.00 55.56 307 ALA A O 1
ATOM 2374 N N . LEU A 1 308 ? 9.145 22.423 7.354 1.00 53.84 308 LEU A N 1
ATOM 2375 C CA . LEU A 1 308 ? 8.194 23.344 6.710 1.00 53.84 308 LEU A CA 1
ATOM 2376 C C . LEU A 1 308 ? 8.586 24.810 6.890 1.00 53.84 308 LEU A C 1
ATOM 2378 O O . LEU A 1 308 ? 8.453 25.589 5.955 1.00 53.84 308 LEU A O 1
ATOM 2382 N N . ALA A 1 309 ? 9.123 25.181 8.055 1.00 50.12 309 ALA A N 1
ATOM 2383 C CA . ALA A 1 309 ? 9.579 26.546 8.315 1.00 50.12 309 ALA A CA 1
ATOM 2384 C C . ALA A 1 309 ? 10.861 26.912 7.540 1.00 50.12 309 ALA A C 1
ATOM 2386 O O . ALA A 1 309 ? 11.158 28.095 7.364 1.00 50.12 309 ALA A O 1
ATOM 2387 N N . VAL A 1 310 ? 11.622 25.911 7.078 1.00 47.88 310 VAL A N 1
ATOM 2388 C CA . VAL A 1 310 ? 12.830 26.108 6.253 1.00 47.88 310 VAL A CA 1
ATOM 2389 C C . VAL A 1 310 ? 12.551 25.976 4.761 1.00 47.88 310 VAL A C 1
ATOM 2391 O O . VAL A 1 310 ? 13.376 26.390 3.948 1.00 47.88 310 VAL A O 1
ATOM 2394 N N . PHE A 1 311 ? 11.399 25.421 4.384 1.00 46.28 311 PHE A N 1
ATOM 2395 C CA . PHE A 1 311 ? 10.992 25.325 2.992 1.00 46.28 311 PHE A CA 1
ATOM 2396 C C . PHE A 1 311 ? 10.748 26.722 2.422 1.00 46.28 311 PHE A C 1
ATOM 2398 O O . PHE A 1 311 ? 9.703 27.336 2.613 1.00 46.28 311 PHE A O 1
ATOM 2405 N N . ARG A 1 312 ? 11.751 27.217 1.700 1.00 46.72 312 ARG A N 1
ATOM 2406 C CA . ARG A 1 312 ? 11.673 28.408 0.863 1.00 46.72 312 ARG A CA 1
ATOM 2407 C C . ARG A 1 312 ? 11.734 27.979 -0.603 1.00 46.72 312 ARG A C 1
ATOM 2409 O O . ARG A 1 312 ? 12.682 27.269 -0.952 1.00 46.72 312 ARG A O 1
ATOM 2416 N N . PRO A 1 313 ? 10.777 28.377 -1.460 1.00 41.34 313 PRO A N 1
ATOM 2417 C CA . PRO A 1 313 ? 10.792 28.049 -2.888 1.00 41.34 313 PRO A CA 1
ATOM 2418 C C . PRO A 1 313 ? 12.120 28.403 -3.576 1.00 41.34 313 PRO A C 1
ATOM 2420 O O . PRO A 1 313 ? 12.568 27.700 -4.477 1.00 41.34 313 PRO A O 1
ATOM 2423 N N . GLU A 1 314 ? 12.802 29.446 -3.098 1.00 40.94 314 GLU A N 1
ATOM 2424 C CA . GLU A 1 314 ? 14.068 29.948 -3.637 1.00 40.94 314 GLU A CA 1
ATOM 2425 C C . GLU A 1 314 ? 15.267 29.029 -3.338 1.00 40.94 314 GLU A C 1
ATOM 2427 O O . GLU A 1 314 ? 16.265 29.058 -4.057 1.00 40.94 314 GLU A O 1
ATOM 2432 N N . LEU A 1 315 ? 15.178 28.185 -2.301 1.00 36.66 315 LEU A N 1
ATOM 2433 C CA . LEU A 1 315 ? 16.223 27.218 -1.936 1.00 36.66 315 LEU A CA 1
ATOM 2434 C C . LEU A 1 315 ? 16.192 25.949 -2.801 1.00 36.66 315 LEU A C 1
ATOM 2436 O O . LEU A 1 315 ? 17.153 25.186 -2.777 1.00 36.66 315 LEU A O 1
ATOM 2440 N N . LEU A 1 316 ? 15.132 25.738 -3.592 1.00 36.75 316 LEU A N 1
ATOM 2441 C CA . LEU A 1 316 ? 15.006 24.600 -4.512 1.00 36.75 316 LEU A CA 1
ATOM 2442 C C . LEU A 1 316 ? 15.831 24.758 -5.801 1.00 36.75 316 LEU A C 1
ATOM 2444 O O . LEU A 1 316 ? 15.847 23.841 -6.620 1.00 36.75 316 LEU A O 1
ATOM 2448 N N . GLY A 1 317 ? 16.502 25.901 -6.006 1.00 36.47 317 GLY A N 1
ATOM 2449 C CA . GLY A 1 317 ? 17.460 26.086 -7.100 1.00 36.47 317 GLY A CA 1
ATOM 2450 C C . GLY A 1 317 ? 16.915 25.701 -8.480 1.00 36.47 317 GLY A C 1
ATOM 2451 O O . GLY A 1 317 ? 17.627 25.071 -9.266 1.00 36.47 317 GLY A O 1
ATOM 2452 N N . ILE A 1 318 ? 15.653 26.037 -8.767 1.00 40.62 318 ILE A N 1
ATOM 2453 C CA . ILE A 1 318 ? 15.060 25.848 -10.093 1.00 40.62 318 ILE A CA 1
ATOM 2454 C C . ILE A 1 318 ? 15.598 26.965 -10.994 1.00 40.62 318 ILE A C 1
ATOM 2456 O O . ILE A 1 318 ? 14.998 28.023 -11.134 1.00 40.62 318 ILE A O 1
ATOM 2460 N N . ASP A 1 319 ? 16.784 26.739 -11.551 1.00 36.22 319 ASP A N 1
ATOM 2461 C CA . ASP A 1 319 ? 17.327 27.528 -12.655 1.00 36.22 319 ASP A CA 1
ATOM 2462 C C . ASP A 1 319 ? 16.652 27.040 -13.949 1.00 36.22 319 ASP A C 1
ATOM 2464 O O . ASP A 1 319 ? 16.984 25.966 -14.463 1.00 36.22 319 ASP A O 1
ATOM 2468 N N . GLU A 1 320 ? 15.650 27.787 -14.425 1.00 38.19 320 GLU A N 1
ATOM 2469 C CA . GLU A 1 320 ? 14.852 27.467 -15.622 1.00 38.19 320 GLU A CA 1
ATOM 2470 C C . GLU A 1 320 ? 15.707 27.386 -16.905 1.00 38.19 320 GLU A C 1
ATOM 2472 O O . GLU A 1 320 ? 15.316 26.720 -17.865 1.00 38.19 320 GLU A O 1
ATOM 2477 N N . ASP A 1 321 ? 16.913 27.970 -16.901 1.00 37.19 321 ASP A N 1
ATOM 2478 C CA . ASP A 1 321 ? 17.769 28.110 -18.084 1.00 37.19 321 ASP A CA 1
ATOM 2479 C C . ASP A 1 321 ? 18.799 26.978 -18.261 1.00 37.19 321 ASP A C 1
ATOM 2481 O O . ASP A 1 321 ? 19.457 26.869 -19.305 1.00 37.19 321 ASP A O 1
ATOM 2485 N N . ARG A 1 322 ? 18.953 26.077 -17.280 1.00 37.62 322 ARG A N 1
ATOM 2486 C CA . ARG A 1 322 ? 19.885 24.940 -17.383 1.00 37.62 322 ARG A CA 1
ATOM 2487 C C . ARG A 1 322 ? 19.171 23.670 -17.818 1.00 37.62 322 ARG A C 1
ATOM 2489 O O . ARG A 1 322 ? 18.854 22.800 -17.008 1.00 37.62 322 ARG A O 1
ATOM 2496 N N . GLY A 1 323 ? 19.006 23.526 -19.132 1.00 32.50 323 GLY A N 1
ATOM 2497 C CA . GLY A 1 323 ? 18.624 22.257 -19.752 1.00 32.50 323 GLY A CA 1
ATOM 2498 C C . GLY A 1 323 ? 19.457 21.082 -19.216 1.00 32.50 323 GLY A C 1
ATOM 2499 O O . GLY A 1 323 ? 20.685 21.159 -19.110 1.00 32.50 323 GLY A O 1
ATOM 2500 N N . TRP A 1 324 ? 18.776 19.993 -18.859 1.00 36.03 324 TRP A N 1
ATOM 2501 C CA . TRP A 1 324 ? 19.383 18.744 -18.404 1.00 36.03 324 TRP A CA 1
ATOM 2502 C C . TRP A 1 324 ? 20.229 18.143 -19.532 1.00 36.03 324 TRP A C 1
ATOM 2504 O O . TRP A 1 324 ? 19.691 17.574 -20.476 1.00 36.03 324 TRP A O 1
ATOM 2514 N N . ARG A 1 325 ? 21.559 18.275 -19.468 1.00 30.41 325 ARG A N 1
ATOM 2515 C CA . ARG A 1 325 ? 22.454 17.504 -20.340 1.00 30.41 325 ARG A CA 1
ATOM 2516 C C . ARG A 1 325 ? 22.738 16.144 -19.711 1.00 30.41 325 ARG A C 1
ATOM 2518 O O . ARG A 1 325 ? 23.313 16.058 -18.626 1.00 30.41 325 ARG A O 1
ATOM 2525 N N . GLU A 1 326 ? 22.287 15.112 -20.410 1.00 35.44 326 GLU A N 1
ATOM 2526 C CA . GLU A 1 326 ? 22.559 13.701 -20.166 1.00 35.44 326 GLU A CA 1
ATOM 2527 C C . GLU A 1 326 ? 24.036 13.380 -20.426 1.00 35.44 326 GLU A C 1
ATOM 2529 O O . GLU A 1 326 ? 24.571 13.724 -21.473 1.00 35.44 326 GLU A O 1
ATOM 2534 N N . ASP A 1 327 ? 24.663 12.659 -19.497 1.00 31.59 327 ASP A N 1
ATOM 2535 C CA . ASP A 1 327 ? 25.843 11.835 -19.775 1.00 31.59 327 ASP A CA 1
ATOM 2536 C C . ASP A 1 327 ? 25.554 10.450 -19.189 1.00 31.59 327 ASP A C 1
ATOM 2538 O O . ASP A 1 327 ? 25.855 10.159 -18.024 1.00 31.59 327 ASP A O 1
ATOM 2542 N N . TYR A 1 328 ? 24.861 9.639 -19.994 1.00 29.47 328 TYR A N 1
ATOM 2543 C CA . TYR A 1 328 ? 24.593 8.213 -19.764 1.00 29.47 328 TYR A CA 1
ATOM 2544 C C . TYR A 1 328 ? 25.551 7.305 -20.565 1.00 29.47 328 TYR A C 1
ATOM 2546 O O . TYR A 1 328 ? 25.546 6.090 -20.378 1.00 29.47 328 TYR A O 1
ATOM 2554 N N . SER A 1 329 ? 26.403 7.863 -21.434 1.00 29.58 329 SER A N 1
ATOM 2555 C CA . SER A 1 329 ? 27.220 7.103 -22.395 1.00 29.58 329 SER A CA 1
ATOM 2556 C C . SER A 1 329 ? 28.486 6.448 -21.828 1.00 29.58 329 SER A C 1
ATOM 2558 O O . SER A 1 329 ? 29.095 5.639 -22.520 1.00 29.58 329 SER A O 1
ATOM 2560 N N . GLU A 1 330 ? 28.901 6.740 -20.592 1.00 30.94 330 GLU A N 1
ATOM 2561 C CA . GLU A 1 330 ? 30.148 6.182 -20.030 1.00 30.94 330 GLU A CA 1
ATOM 2562 C C . GLU A 1 330 ? 29.982 4.835 -19.299 1.00 30.94 330 GLU A C 1
ATOM 2564 O O . GLU A 1 330 ? 30.970 4.243 -18.871 1.00 30.94 330 GLU A O 1
ATOM 2569 N N . TRP A 1 331 ? 28.760 4.305 -19.160 1.00 33.09 331 TRP A N 1
ATOM 2570 C CA . TRP A 1 331 ? 28.510 3.069 -18.396 1.00 33.09 331 TRP A CA 1
ATOM 2571 C C . TRP A 1 331 ? 28.436 1.782 -19.234 1.00 33.09 331 TRP A C 1
ATOM 2573 O O . TRP A 1 331 ? 28.388 0.688 -18.673 1.00 33.09 331 TRP A O 1
ATOM 2583 N N . SER A 1 332 ? 28.467 1.871 -20.567 1.00 29.98 332 SER A N 1
ATOM 2584 C CA . SER A 1 332 ? 28.314 0.711 -21.460 1.00 29.98 332 SER A CA 1
ATOM 2585 C C . SER A 1 332 ? 29.597 -0.097 -21.709 1.00 29.98 332 SER A C 1
ATOM 2587 O O . SER A 1 332 ? 29.571 -1.050 -22.486 1.00 29.98 332 SER A O 1
ATOM 2589 N N . SER A 1 333 ? 30.726 0.213 -21.062 1.00 28.55 333 SER A N 1
ATOM 2590 C CA . SER A 1 333 ? 31.981 -0.536 -21.239 1.00 28.55 333 SER A CA 1
ATOM 2591 C C . SER A 1 333 ? 32.297 -1.464 -20.058 1.00 28.55 333 SER A C 1
ATOM 2593 O O . SER A 1 333 ? 33.150 -1.173 -19.225 1.00 28.55 333 SER A O 1
ATOM 2595 N N . GLY A 1 334 ? 31.601 -2.604 -20.016 1.00 33.97 334 GLY A N 1
ATOM 2596 C CA . GLY A 1 334 ? 32.114 -3.918 -19.590 1.00 33.97 334 GLY A CA 1
ATOM 2597 C C . GLY A 1 334 ? 33.096 -4.010 -18.411 1.00 33.97 334 GLY A C 1
ATOM 2598 O O . GLY A 1 334 ? 34.203 -4.516 -18.589 1.00 33.97 334 GLY A O 1
ATOM 2599 N N . GLY A 1 335 ? 32.678 -3.647 -17.196 1.00 27.67 335 GLY A N 1
ATOM 2600 C CA . GLY A 1 335 ? 33.435 -3.926 -15.971 1.00 27.67 335 GLY A CA 1
ATOM 2601 C C . GLY A 1 335 ? 32.548 -4.493 -14.865 1.00 27.67 335 GLY A C 1
ATOM 2602 O O . GLY A 1 335 ? 31.496 -3.934 -14.570 1.00 27.67 335 GLY A O 1
ATOM 2603 N N . ARG A 1 336 ? 32.967 -5.600 -14.230 1.00 34.84 336 ARG A N 1
ATOM 2604 C CA . ARG A 1 336 ? 32.368 -6.072 -12.968 1.00 34.84 336 ARG A CA 1
ATOM 2605 C C . ARG A 1 336 ? 32.408 -4.928 -11.951 1.00 34.84 336 ARG A C 1
ATOM 2607 O O . ARG A 1 336 ? 33.481 -4.384 -11.702 1.00 34.84 336 ARG A O 1
ATOM 2614 N N . LEU A 1 337 ? 31.264 -4.596 -11.358 1.00 34.94 337 LEU A N 1
ATOM 2615 C CA . LEU A 1 337 ? 31.181 -3.600 -10.290 1.00 34.94 337 LEU A CA 1
ATOM 2616 C C . LEU A 1 337 ? 32.052 -4.030 -9.094 1.00 34.94 337 LEU A C 1
ATOM 2618 O O . LEU A 1 337 ? 31.845 -5.129 -8.573 1.00 34.94 337 LEU A O 1
ATOM 2622 N N . PRO A 1 338 ? 32.993 -3.194 -8.619 1.00 32.16 338 PRO A N 1
ATOM 2623 C CA . PRO A 1 338 ? 33.572 -3.356 -7.295 1.00 32.16 338 PRO A CA 1
ATOM 2624 C C . PRO A 1 338 ? 32.547 -2.905 -6.249 1.00 32.16 338 PRO A C 1
ATOM 2626 O O . PRO A 1 338 ? 31.861 -1.908 -6.475 1.00 32.16 338 PRO A O 1
ATOM 2629 N N . GLU A 1 339 ? 32.492 -3.667 -5.153 1.00 36.50 339 GLU A N 1
ATOM 2630 C CA . GLU A 1 339 ? 31.958 -3.438 -3.796 1.00 36.50 339 GLU A CA 1
ATOM 2631 C C . GLU A 1 339 ? 30.971 -2.270 -3.541 1.00 36.50 339 GLU A C 1
ATOM 2633 O O . GLU A 1 339 ? 31.058 -1.181 -4.102 1.00 36.50 339 GLU A O 1
ATOM 2638 N N . ALA A 1 340 ? 30.040 -2.495 -2.601 1.00 32.75 340 ALA A N 1
ATOM 2639 C CA . ALA A 1 340 ? 28.903 -1.649 -2.185 1.00 32.75 340 ALA A CA 1
ATOM 2640 C C . ALA A 1 340 ? 29.124 -0.113 -2.117 1.00 32.75 340 ALA A C 1
ATOM 2642 O O . ALA A 1 340 ? 28.173 0.664 -2.194 1.00 32.75 340 ALA A O 1
ATOM 2643 N N . THR A 1 341 ? 30.364 0.354 -2.039 1.00 30.34 341 THR A N 1
ATOM 2644 C CA . THR A 1 341 ? 30.801 1.752 -2.141 1.00 30.34 341 THR A CA 1
ATOM 2645 C C . THR A 1 341 ? 30.397 2.451 -3.452 1.00 30.34 341 THR A C 1
ATOM 2647 O O . THR A 1 341 ? 30.165 3.662 -3.457 1.00 30.34 341 THR A O 1
ATOM 2650 N N . SER A 1 342 ? 30.263 1.720 -4.564 1.00 35.66 342 SER A N 1
ATOM 2651 C CA . SER A 1 342 ? 29.845 2.277 -5.866 1.00 35.66 342 SER A CA 1
ATOM 2652 C C . SER A 1 342 ? 28.364 2.686 -5.885 1.00 35.66 342 SER A C 1
ATOM 2654 O O . SER A 1 342 ? 27.997 3.701 -6.477 1.00 35.66 342 SER A O 1
ATOM 2656 N N . TYR A 1 343 ? 27.523 1.946 -5.157 1.00 34.69 343 TYR A N 1
ATOM 2657 C CA . TYR A 1 343 ? 26.097 2.237 -4.977 1.00 34.69 343 TYR A CA 1
ATOM 2658 C C . TYR A 1 343 ? 25.878 3.520 -4.162 1.00 34.69 343 TYR A C 1
ATOM 2660 O O . TYR A 1 343 ? 25.055 4.363 -4.514 1.00 34.69 343 TYR A O 1
ATOM 2668 N N . ILE A 1 344 ? 26.694 3.719 -3.124 1.00 33.47 344 ILE A N 1
ATOM 2669 C CA . ILE A 1 344 ? 26.705 4.938 -2.305 1.00 33.47 344 ILE A CA 1
ATOM 2670 C C . ILE A 1 344 ? 27.117 6.153 -3.148 1.00 33.47 344 ILE A C 1
ATOM 2672 O O . ILE A 1 344 ? 26.497 7.207 -3.048 1.00 33.47 344 ILE A O 1
ATOM 2676 N N . LYS A 1 345 ? 28.101 6.010 -4.044 1.00 32.31 345 LYS A N 1
ATOM 2677 C CA . LYS A 1 345 ? 28.473 7.080 -4.982 1.00 32.31 345 LYS A CA 1
ATOM 2678 C C . LYS A 1 345 ? 27.389 7.385 -6.016 1.00 32.31 345 LYS A C 1
ATOM 2680 O O . LYS A 1 345 ? 27.299 8.527 -6.434 1.00 32.31 345 LYS A O 1
ATOM 2685 N N . TRP A 1 346 ? 26.549 6.433 -6.411 1.00 35.88 346 TRP A N 1
ATOM 2686 C CA . TRP A 1 346 ? 25.398 6.721 -7.274 1.00 35.88 346 TRP A CA 1
ATOM 2687 C C . TRP A 1 346 ? 24.278 7.448 -6.504 1.00 35.88 346 TRP A C 1
ATOM 2689 O O . TRP A 1 346 ? 23.763 8.457 -6.983 1.00 35.88 346 TRP A O 1
ATOM 2699 N N . TRP A 1 347 ? 23.987 7.024 -5.267 1.00 30.52 347 TRP A N 1
ATOM 2700 C CA . TRP A 1 347 ? 22.995 7.671 -4.393 1.00 30.52 347 TRP A CA 1
ATOM 2701 C C . TRP A 1 347 ? 23.412 9.088 -3.953 1.00 30.52 347 TRP A C 1
ATOM 2703 O O . TRP A 1 347 ? 22.569 9.966 -3.789 1.00 30.52 347 TRP A O 1
ATOM 2713 N N . LEU A 1 348 ? 24.718 9.328 -3.788 1.00 33.72 348 LEU A N 1
ATOM 2714 C CA . LEU A 1 348 ? 25.280 10.607 -3.337 1.00 33.72 348 LEU A CA 1
ATOM 2715 C C . LEU A 1 348 ? 25.835 11.492 -4.471 1.00 33.72 348 LEU A C 1
ATOM 2717 O O . LEU A 1 348 ? 26.015 12.691 -4.274 1.00 33.72 348 LEU A O 1
ATOM 2721 N N . GLY A 1 349 ? 26.155 10.937 -5.643 1.00 31.64 349 GLY A N 1
ATOM 2722 C CA . GLY A 1 349 ? 27.182 11.522 -6.518 1.00 31.64 349 GLY A CA 1
ATOM 2723 C C . GLY A 1 349 ? 26.732 12.265 -7.770 1.00 31.64 349 GLY A C 1
ATOM 2724 O O . GLY A 1 349 ? 27.605 12.794 -8.451 1.00 31.64 349 GLY A O 1
ATOM 2725 N N . LYS A 1 350 ? 25.435 12.373 -8.098 1.00 36.66 350 LYS A N 1
ATOM 2726 C CA . LYS A 1 350 ? 25.004 13.239 -9.224 1.00 36.66 350 LYS A CA 1
ATOM 2727 C C . LYS A 1 350 ? 24.061 14.398 -8.888 1.00 36.66 350 LYS A C 1
ATOM 2729 O O . LYS A 1 350 ? 23.639 15.080 -9.812 1.00 36.66 350 LYS A O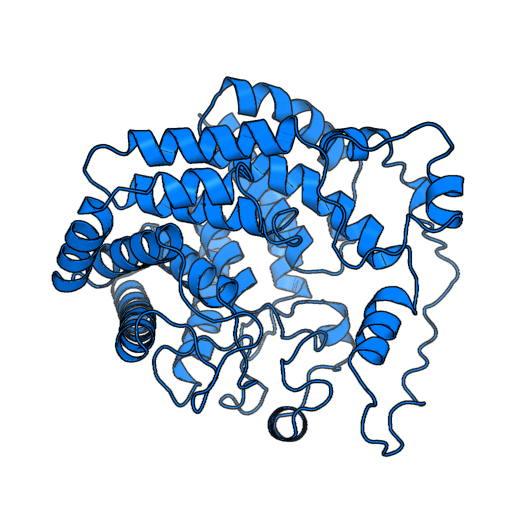 1
ATOM 2734 N N . ARG A 1 351 ? 23.837 14.689 -7.599 1.00 36.91 351 ARG A N 1
ATOM 2735 C CA . ARG A 1 351 ? 23.524 16.015 -6.999 1.00 36.91 351 ARG A CA 1
ATOM 2736 C C . ARG A 1 351 ? 23.006 15.778 -5.568 1.00 36.91 351 ARG A C 1
ATOM 2738 O O . ARG A 1 351 ? 21.857 15.363 -5.420 1.00 36.91 351 ARG A O 1
ATOM 2745 N N . PRO A 1 352 ? 23.804 16.059 -4.523 1.00 34.50 352 PRO A N 1
ATOM 2746 C CA . PRO A 1 352 ? 23.414 15.869 -3.120 1.00 34.50 352 PRO A CA 1
ATOM 2747 C C . PRO A 1 352 ? 22.117 16.582 -2.681 1.00 34.50 352 PRO A C 1
ATOM 2749 O O . PRO A 1 352 ? 21.538 16.191 -1.673 1.00 34.50 352 PRO A O 1
ATOM 2752 N N . GLY A 1 353 ? 21.624 17.579 -3.431 1.00 32.03 353 GLY A N 1
ATOM 2753 C CA . GLY A 1 353 ? 20.378 18.300 -3.118 1.00 32.03 353 GLY A CA 1
ATOM 2754 C C . GLY A 1 353 ? 19.085 17.542 -3.455 1.00 32.03 353 GLY A C 1
ATOM 2755 O O . GLY A 1 353 ? 18.146 17.521 -2.664 1.00 32.03 353 GLY A O 1
ATOM 2756 N N . ILE A 1 354 ? 19.044 16.798 -4.569 1.00 35.12 354 ILE A N 1
ATOM 2757 C CA . ILE A 1 354 ? 17.767 16.343 -5.161 1.00 35.12 354 ILE A CA 1
ATOM 2758 C C . ILE A 1 354 ? 17.078 15.239 -4.339 1.00 35.12 354 ILE A C 1
ATOM 2760 O O . ILE A 1 354 ? 15.849 15.201 -4.248 1.00 35.12 354 ILE A O 1
ATOM 2764 N N . CYS A 1 355 ? 17.837 14.321 -3.730 1.00 36.09 355 CYS A N 1
ATOM 2765 C CA . CYS A 1 355 ? 17.245 13.245 -2.925 1.00 36.09 355 CYS A CA 1
ATOM 2766 C C . CYS A 1 355 ? 16.823 13.710 -1.525 1.00 36.09 355 CYS A C 1
ATOM 2768 O O . CYS A 1 355 ? 15.880 13.153 -0.967 1.00 36.09 355 CYS A O 1
ATOM 2770 N N . HIS A 1 356 ? 17.489 14.717 -0.954 1.00 36.88 356 HIS A N 1
ATOM 2771 C CA . HIS A 1 356 ? 17.163 15.227 0.381 1.00 36.88 356 HIS A CA 1
ATOM 2772 C C . HIS A 1 356 ? 15.989 16.202 0.353 1.00 36.88 356 HIS A C 1
ATOM 2774 O O . HIS A 1 356 ? 15.033 16.006 1.099 1.00 36.88 356 HIS A O 1
ATOM 2780 N N . GLU A 1 357 ? 15.988 17.157 -0.579 1.00 37.31 357 GLU A N 1
ATOM 2781 C CA . GLU A 1 357 ? 14.889 18.114 -0.765 1.00 37.31 357 GLU A CA 1
ATOM 2782 C C . GLU A 1 357 ? 13.552 17.392 -1.004 1.00 37.31 357 GLU A C 1
ATOM 2784 O O . GLU A 1 357 ? 12.541 17.717 -0.384 1.00 37.31 357 GLU A O 1
ATOM 2789 N N . ARG A 1 358 ? 13.554 16.316 -1.808 1.00 43.56 358 ARG A N 1
ATOM 2790 C CA . ARG A 1 358 ? 12.352 15.506 -2.079 1.00 43.56 358 ARG A CA 1
ATOM 2791 C C . ARG A 1 358 ? 11.882 14.668 -0.886 1.00 43.56 358 ARG A C 1
ATOM 2793 O O . ARG A 1 358 ? 10.686 14.417 -0.773 1.00 43.56 358 ARG A O 1
ATOM 2800 N N . ASN A 1 359 ? 12.774 14.235 0.004 1.00 46.38 359 ASN A N 1
ATOM 2801 C CA . ASN A 1 359 ? 12.389 13.501 1.218 1.00 46.38 359 ASN A CA 1
ATOM 2802 C C . ASN A 1 359 ? 11.854 14.441 2.311 1.00 46.38 359 ASN A C 1
ATOM 2804 O O . ASN A 1 359 ? 10.961 14.055 3.073 1.00 46.38 359 ASN A O 1
ATOM 2808 N N . CYS A 1 360 ? 12.329 15.689 2.345 1.00 43.84 360 CYS A N 1
ATOM 2809 C CA . CYS A 1 360 ? 11.784 16.728 3.214 1.00 43.84 360 CYS A CA 1
ATOM 2810 C C . CYS A 1 360 ? 10.327 17.072 2.847 1.00 43.84 360 CYS A C 1
ATOM 2812 O O . CYS A 1 360 ? 9.544 17.344 3.745 1.00 43.84 360 CYS A O 1
ATOM 2814 N N . LEU A 1 361 ? 9.931 16.970 1.569 1.00 48.94 361 LEU A N 1
ATOM 2815 C CA . LEU A 1 361 ? 8.538 17.160 1.124 1.00 48.94 361 LEU A CA 1
ATOM 2816 C C . LEU A 1 361 ? 7.608 16.035 1.617 1.00 48.94 361 LEU A C 1
ATOM 2818 O O . LEU A 1 361 ? 6.443 16.245 1.942 1.00 48.94 361 LEU A O 1
ATOM 2822 N N . ILE A 1 362 ? 8.123 14.808 1.678 1.00 58.19 362 ILE A N 1
ATOM 2823 C CA . ILE A 1 362 ? 7.331 13.612 2.001 1.00 58.19 362 ILE A CA 1
ATOM 2824 C C . ILE A 1 362 ? 7.096 13.494 3.508 1.00 58.19 362 ILE A C 1
ATOM 2826 O O . ILE A 1 362 ? 6.047 13.020 3.931 1.00 58.19 362 ILE A O 1
ATOM 2830 N N . SER A 1 363 ? 8.046 13.950 4.324 1.00 62.16 363 SER A N 1
ATOM 2831 C CA . SER A 1 363 ? 8.025 13.725 5.774 1.00 62.16 363 SER A CA 1
ATOM 2832 C C . SER A 1 363 ? 6.847 14.401 6.497 1.00 62.16 363 SER A C 1
ATOM 2834 O O . SER A 1 363 ? 6.203 13.713 7.286 1.00 62.16 363 SER A O 1
ATOM 2836 N N . PRO A 1 364 ? 6.484 15.673 6.229 1.00 65.94 364 PRO A N 1
ATOM 2837 C CA . PRO A 1 364 ? 5.288 16.295 6.801 1.00 65.94 364 PRO A CA 1
ATOM 2838 C C . PRO A 1 364 ? 3.999 15.592 6.369 1.00 65.94 364 PRO A C 1
ATOM 2840 O O . PRO A 1 364 ? 3.138 15.326 7.200 1.00 65.94 364 PRO A O 1
ATOM 2843 N N . MET A 1 365 ? 3.881 15.222 5.088 1.00 70.44 365 MET A N 1
ATOM 2844 C CA . MET A 1 365 ? 2.691 14.529 4.580 1.00 70.44 365 MET A CA 1
ATOM 2845 C C . MET A 1 365 ? 2.544 13.133 5.192 1.00 70.44 365 MET A C 1
ATOM 2847 O O . MET A 1 365 ? 1.444 12.737 5.558 1.00 70.44 365 MET A O 1
ATOM 2851 N N . VAL A 1 366 ? 3.654 12.412 5.365 1.00 70.56 366 VAL A N 1
ATOM 2852 C CA . VAL A 1 366 ? 3.692 11.138 6.090 1.00 70.56 366 VAL A CA 1
ATOM 2853 C C . VAL A 1 366 ? 3.316 11.335 7.558 1.00 70.56 366 VAL A C 1
ATOM 2855 O O . VAL A 1 366 ? 2.480 10.596 8.073 1.00 70.56 366 VAL A O 1
ATOM 2858 N N . ALA A 1 367 ? 3.896 12.336 8.233 1.00 70.62 367 ALA A N 1
ATOM 2859 C CA . ALA A 1 367 ? 3.579 12.666 9.623 1.00 70.62 367 ALA A CA 1
ATOM 2860 C C . ALA A 1 367 ? 2.080 12.888 9.806 1.00 70.62 367 ALA A C 1
ATOM 2862 O O . ALA A 1 367 ? 1.452 12.326 10.704 1.00 70.62 367 ALA A O 1
ATOM 2863 N N . PHE A 1 368 ? 1.522 13.693 8.910 1.00 75.62 368 PHE A N 1
ATOM 2864 C CA . PHE A 1 368 ? 0.118 14.023 8.878 1.00 75.62 368 PHE A CA 1
ATOM 2865 C C . PHE A 1 368 ? -0.739 12.787 8.627 1.00 75.62 368 PHE A C 1
ATOM 2867 O O . PHE A 1 368 ? -1.610 12.485 9.435 1.00 75.62 368 PHE A O 1
ATOM 2874 N N . HIS A 1 369 ? -0.436 12.005 7.589 1.00 74.81 369 HIS A N 1
ATOM 2875 C CA . HIS A 1 369 ? -1.156 10.774 7.276 1.00 74.81 369 HIS A CA 1
ATOM 2876 C C . HIS A 1 369 ? -1.138 9.776 8.446 1.00 74.81 369 HIS A C 1
ATOM 2878 O O . HIS A 1 369 ? -2.154 9.161 8.761 1.00 74.81 369 HIS A O 1
ATOM 2884 N N . ILE A 1 370 ? -0.025 9.660 9.173 1.00 77.75 370 ILE A N 1
ATOM 2885 C CA . ILE A 1 370 ? 0.041 8.853 10.399 1.00 77.75 370 ILE A CA 1
ATOM 2886 C C . ILE A 1 370 ? -0.902 9.407 11.477 1.00 77.75 370 ILE A C 1
ATOM 2888 O O . ILE A 1 370 ? -1.621 8.629 12.110 1.00 77.75 370 ILE A O 1
ATOM 2892 N N . CYS A 1 371 ? -0.907 10.726 11.696 1.00 81.19 371 CYS A N 1
ATOM 2893 C CA . CYS A 1 371 ? -1.783 11.374 12.676 1.00 81.19 371 CYS A CA 1
ATOM 2894 C C . CYS A 1 371 ? -3.262 11.192 12.317 1.00 81.19 371 CYS A C 1
ATOM 2896 O O . CYS A 1 371 ? -4.055 10.858 13.195 1.00 81.19 371 CYS A O 1
ATOM 2898 N N . LEU A 1 372 ? -3.613 11.296 11.035 1.00 78.44 372 LEU A N 1
ATOM 2899 C CA . LEU A 1 372 ? -4.950 11.001 10.521 1.00 78.44 372 LEU A CA 1
ATOM 2900 C C . LEU A 1 372 ? -5.370 9.572 10.823 1.00 78.44 372 LEU A C 1
ATOM 2902 O O . LEU A 1 372 ? -6.399 9.338 11.453 1.00 78.44 372 LEU A O 1
ATOM 2906 N N . LEU A 1 373 ? -4.535 8.613 10.416 1.00 79.69 373 LEU A N 1
ATOM 2907 C CA . LEU A 1 373 ? -4.809 7.204 10.635 1.00 79.69 373 LEU A CA 1
ATOM 2908 C C . LEU A 1 373 ? -4.949 6.905 12.125 1.00 79.69 373 LEU A C 1
ATOM 2910 O O . LEU A 1 373 ? -5.713 6.015 12.465 1.00 79.69 373 LEU A O 1
ATOM 2914 N N . SER A 1 374 ? -4.295 7.650 13.026 1.00 80.81 374 SER A N 1
ATOM 2915 C CA . SER A 1 374 ? -4.448 7.462 14.473 1.00 80.81 374 SER A CA 1
ATOM 2916 C C . SER A 1 374 ? -5.881 7.641 14.984 1.00 80.81 374 SER A C 1
ATOM 2918 O O . SER A 1 374 ? -6.280 6.902 15.890 1.00 80.81 374 SER A O 1
ATOM 2920 N N . GLY A 1 375 ? -6.649 8.559 14.389 1.00 81.75 375 GLY A N 1
ATOM 2921 C CA . GLY A 1 375 ? -7.971 8.974 14.866 1.00 81.75 375 GLY A CA 1
ATOM 2922 C C . GLY A 1 375 ? -7.952 9.851 16.127 1.00 81.75 375 GLY A C 1
ATOM 2923 O O . GLY A 1 375 ? -9.005 10.081 16.715 1.00 81.75 375 GLY A O 1
ATOM 2924 N N . ASP A 1 376 ? -6.785 10.324 16.580 1.00 87.25 376 ASP A N 1
ATOM 2925 C CA . ASP A 1 376 ? -6.663 11.245 17.719 1.00 87.25 376 ASP A CA 1
ATOM 2926 C C . ASP A 1 376 ? -6.911 12.689 17.253 1.00 87.25 376 ASP A C 1
ATOM 2928 O O . ASP A 1 376 ? -6.063 13.293 16.593 1.00 87.25 376 ASP A O 1
ATOM 2932 N N . ALA A 1 377 ? -8.074 13.241 17.608 1.00 87.19 377 ALA A N 1
ATOM 2933 C CA . ALA A 1 377 ? -8.494 14.582 17.199 1.00 87.19 377 ALA A CA 1
ATOM 2934 C C . ALA A 1 377 ? -7.495 15.682 17.601 1.00 87.19 377 ALA A C 1
ATOM 2936 O O . ALA A 1 377 ? -7.259 16.604 16.827 1.00 87.19 377 ALA A O 1
ATOM 2937 N N . GLY A 1 378 ? -6.860 15.560 18.771 1.00 86.00 378 GLY A N 1
ATOM 2938 C CA . GLY A 1 378 ? -5.890 16.547 19.241 1.00 86.00 378 GLY A CA 1
ATOM 2939 C C . GLY A 1 378 ? -4.571 16.496 18.471 1.00 86.00 378 GLY A C 1
ATOM 2940 O O . GLY A 1 378 ? -3.910 17.523 18.333 1.00 86.00 378 GLY A O 1
ATOM 2941 N N . LEU A 1 379 ? -4.173 15.322 17.960 1.00 83.75 379 LEU A N 1
ATOM 2942 C CA . LEU A 1 379 ? -3.043 15.235 17.030 1.00 83.75 379 LEU A CA 1
ATOM 2943 C C . LEU A 1 379 ? -3.406 15.823 15.678 1.00 83.75 379 LEU A C 1
ATOM 2945 O O . LEU A 1 379 ? -2.614 16.596 15.158 1.00 83.75 379 LEU A O 1
ATOM 2949 N N . ILE A 1 380 ? -4.579 15.477 15.142 1.00 85.44 380 ILE A N 1
ATOM 2950 C CA . ILE A 1 380 ? -5.067 15.979 13.852 1.00 85.44 380 ILE A CA 1
ATOM 2951 C C . ILE A 1 380 ? -5.086 17.513 13.860 1.00 85.44 380 ILE A C 1
ATOM 2953 O O . ILE A 1 380 ? -4.449 18.124 13.010 1.00 85.44 380 ILE A O 1
ATOM 2957 N N . GLU A 1 381 ? -5.694 18.135 14.873 1.00 84.69 381 GLU A N 1
ATOM 2958 C CA . GLU A 1 381 ? -5.741 19.597 15.019 1.00 84.69 381 GLU A CA 1
ATOM 2959 C C . GLU A 1 381 ? -4.343 20.241 15.024 1.00 84.69 381 GLU A C 1
ATOM 2961 O O . GLU A 1 381 ? -4.122 21.255 14.364 1.00 84.69 381 GLU A O 1
ATOM 2966 N N . GLN A 1 382 ? -3.368 19.628 15.708 1.00 81.12 382 GLN A N 1
ATOM 2967 C CA . GLN A 1 382 ? -1.989 20.134 15.755 1.00 81.12 382 GLN A CA 1
ATOM 2968 C C . GLN A 1 382 ? -1.295 20.140 14.390 1.00 81.12 382 GLN A C 1
ATOM 2970 O O . GLN A 1 382 ? -0.358 20.915 14.196 1.00 81.12 382 GLN A O 1
ATOM 2975 N N . VAL A 1 383 ? -1.706 19.265 13.470 1.00 76.88 383 VAL A N 1
ATOM 2976 C CA . VAL A 1 383 ? -1.016 19.067 12.191 1.00 76.88 383 VAL A CA 1
ATOM 2977 C C . VAL A 1 383 ? -1.768 19.618 10.983 1.00 76.88 383 VAL A C 1
ATOM 2979 O O . VAL A 1 383 ? -1.125 19.839 9.958 1.00 76.88 383 VAL A O 1
ATOM 2982 N N . SER A 1 384 ? -3.075 19.882 11.087 1.00 78.88 384 SER A N 1
ATOM 2983 C CA . SER A 1 384 ? -3.887 20.381 9.966 1.00 78.88 384 SER A CA 1
ATOM 2984 C C . SER A 1 384 ? -3.406 21.736 9.445 1.00 78.88 384 SER A C 1
ATOM 2986 O O . SER A 1 384 ? -3.085 21.844 8.265 1.00 78.88 384 SER A O 1
ATOM 2988 N N . GLY A 1 385 ? -3.243 22.738 10.317 1.00 76.81 385 GLY A N 1
ATOM 2989 C CA . GLY A 1 385 ? -2.813 24.084 9.905 1.00 76.81 385 GLY A CA 1
ATOM 2990 C C . GLY A 1 385 ? -1.442 24.118 9.204 1.00 76.81 385 GLY A C 1
ATOM 2991 O O . GLY A 1 385 ? -1.320 24.703 8.128 1.00 76.81 385 GLY A O 1
ATOM 2992 N N . PRO A 1 386 ? -0.396 23.462 9.747 1.00 72.81 386 PRO A N 1
ATOM 2993 C CA . PRO A 1 386 ? 0.887 23.348 9.052 1.00 72.81 386 PRO A CA 1
ATOM 2994 C C . PRO A 1 386 ? 0.806 22.657 7.681 1.00 72.81 386 PRO A C 1
ATOM 2996 O O . PRO A 1 386 ? 1.573 22.997 6.782 1.00 72.81 386 PRO A O 1
ATOM 2999 N N . ILE A 1 387 ? -0.097 21.687 7.505 1.00 75.25 387 ILE A N 1
ATOM 3000 C CA . ILE A 1 387 ? -0.272 20.981 6.228 1.00 75.25 387 ILE A CA 1
ATOM 3001 C C . ILE A 1 387 ? -1.045 21.804 5.211 1.00 75.25 387 ILE A C 1
ATOM 3003 O O . ILE A 1 387 ? -0.650 21.814 4.048 1.00 75.25 387 ILE A O 1
ATOM 3007 N N . GLU A 1 388 ? -2.082 22.523 5.628 1.00 74.44 388 GLU A N 1
ATOM 3008 C CA . GLU A 1 388 ? -2.764 23.514 4.788 1.00 74.44 388 GLU A CA 1
ATOM 3009 C C . GLU A 1 388 ? -1.750 24.501 4.203 1.00 74.44 388 GLU A C 1
ATOM 3011 O O . GLU A 1 388 ? -1.608 24.594 2.983 1.00 74.44 388 GLU A O 1
ATOM 3016 N N . ALA A 1 389 ? -0.932 25.115 5.065 1.00 68.94 389 ALA A N 1
ATOM 3017 C CA . ALA A 1 389 ? 0.126 26.024 4.634 1.00 68.94 389 ALA A CA 1
ATOM 3018 C C . ALA A 1 389 ? 1.114 25.350 3.662 1.00 68.94 389 ALA A C 1
ATOM 3020 O O . ALA A 1 389 ? 1.531 25.953 2.675 1.00 68.94 389 ALA A O 1
ATOM 3021 N N . TYR A 1 390 ? 1.476 24.086 3.894 1.00 70.62 390 TYR A N 1
ATOM 3022 C CA . TYR A 1 390 ? 2.359 23.350 2.989 1.00 70.62 390 TYR A CA 1
ATOM 3023 C C . TYR A 1 390 ? 1.750 23.146 1.592 1.00 70.62 390 TYR A C 1
ATOM 3025 O O . TYR A 1 390 ? 2.439 23.363 0.595 1.00 70.62 390 TYR A O 1
ATOM 3033 N N . PHE A 1 391 ? 0.474 22.763 1.497 1.00 72.19 391 PHE A N 1
ATOM 3034 C CA . PHE A 1 391 ? -0.206 22.587 0.208 1.00 72.19 391 PHE A CA 1
ATOM 3035 C C . PHE A 1 391 ? -0.387 23.907 -0.553 1.00 72.19 391 PHE A C 1
ATOM 3037 O O . PHE A 1 391 ? -0.356 23.895 -1.781 1.00 72.19 391 PHE A O 1
ATOM 3044 N N . GLU A 1 392 ? -0.516 25.037 0.146 1.00 68.00 392 GLU A N 1
ATOM 3045 C CA . GLU A 1 392 ? -0.575 26.366 -0.481 1.00 68.00 392 GLU A CA 1
ATOM 3046 C C . GLU A 1 392 ? 0.761 26.796 -1.108 1.00 68.00 392 GLU A C 1
ATOM 3048 O O . GLU A 1 392 ? 0.774 27.486 -2.126 1.00 68.00 392 GLU A O 1
ATOM 3053 N N . HIS A 1 393 ? 1.889 26.399 -0.510 1.00 60.53 393 HIS A N 1
ATOM 3054 C CA . HIS A 1 393 ? 3.216 26.899 -0.890 1.00 60.53 393 HIS A CA 1
ATOM 3055 C C . HIS A 1 393 ? 3.992 25.951 -1.813 1.00 60.53 393 HIS A C 1
ATOM 3057 O O . HIS A 1 393 ? 4.961 26.371 -2.449 1.00 60.53 393 HIS A O 1
ATOM 3063 N N . VAL A 1 394 ? 3.605 24.673 -1.890 1.00 60.31 394 VAL A N 1
ATOM 3064 C CA . VAL A 1 394 ? 4.334 23.660 -2.660 1.00 60.31 394 VAL A CA 1
ATOM 3065 C C . VAL A 1 394 ? 3.582 23.267 -3.924 1.00 60.31 394 VAL A C 1
ATOM 3067 O O . VAL A 1 394 ? 2.516 22.657 -3.884 1.00 60.31 394 VAL A O 1
ATOM 3070 N N . GLU A 1 395 ? 4.214 23.494 -5.076 1.00 63.88 395 GLU A N 1
ATOM 3071 C CA . GLU A 1 395 ? 3.762 22.959 -6.364 1.00 63.88 395 GLU A CA 1
ATOM 3072 C C . GLU A 1 395 ? 4.035 21.446 -6.462 1.00 63.88 395 GLU A C 1
ATOM 3074 O O . GLU A 1 395 ? 4.945 20.978 -7.154 1.00 63.88 395 GLU A O 1
ATOM 3079 N N . LEU A 1 396 ? 3.224 20.647 -5.763 1.00 64.19 396 LEU A N 1
ATOM 3080 C CA . LEU A 1 396 ? 3.358 19.187 -5.710 1.00 64.19 396 LEU A CA 1
ATOM 3081 C C . LEU A 1 396 ? 3.273 18.532 -7.095 1.00 64.19 396 LEU A C 1
ATOM 3083 O O . LEU A 1 396 ? 3.911 17.507 -7.328 1.00 64.19 396 LEU A O 1
ATOM 3087 N N . THR A 1 397 ? 2.566 19.149 -8.043 1.00 59.25 397 THR A N 1
ATOM 3088 C CA . THR A 1 397 ? 2.453 18.688 -9.436 1.00 59.25 397 THR A CA 1
ATOM 3089 C C . THR A 1 397 ? 3.794 18.656 -10.176 1.00 59.25 397 THR A C 1
ATOM 3091 O O . THR A 1 397 ? 3.927 17.917 -11.147 1.00 59.25 397 THR A O 1
ATOM 3094 N N . ARG A 1 398 ? 4.841 19.352 -9.709 1.00 62.16 398 ARG A N 1
ATOM 3095 C CA . ARG A 1 398 ? 6.193 19.268 -10.298 1.00 62.16 398 ARG A CA 1
ATOM 3096 C C . ARG A 1 398 ? 7.013 18.072 -9.794 1.00 62.16 398 ARG A C 1
ATOM 3098 O O . ARG A 1 398 ? 8.130 17.850 -10.259 1.00 62.16 398 ARG A O 1
ATOM 3105 N N . ALA A 1 399 ? 6.487 17.263 -8.871 1.00 64.50 399 ALA A N 1
ATOM 3106 C CA . ALA A 1 399 ? 7.199 16.101 -8.344 1.00 64.50 399 ALA A CA 1
ATOM 3107 C C . ALA A 1 399 ? 7.349 14.988 -9.398 1.00 64.50 399 ALA A C 1
ATOM 3109 O O . ALA A 1 399 ? 6.367 14.494 -9.943 1.00 64.50 399 ALA A O 1
ATOM 3110 N N . ASN A 1 400 ? 8.583 14.528 -9.637 1.00 68.25 400 ASN A N 1
ATOM 3111 C CA . ASN A 1 400 ? 8.890 13.466 -10.616 1.00 68.25 400 ASN A CA 1
ATOM 3112 C C . ASN A 1 400 ? 8.923 12.052 -10.016 1.00 68.25 400 ASN A C 1
ATOM 3114 O O . ASN A 1 400 ? 9.238 11.091 -10.718 1.00 68.25 400 ASN A O 1
ATOM 3118 N N . LYS A 1 401 ? 8.598 11.911 -8.725 1.00 73.69 401 LYS A N 1
ATOM 3119 C CA . LYS A 1 401 ? 8.576 10.636 -8.000 1.00 73.69 401 LYS A CA 1
ATOM 3120 C C . LYS A 1 401 ? 7.149 10.295 -7.586 1.00 73.69 401 LYS A C 1
ATOM 3122 O O . LYS A 1 401 ? 6.518 11.065 -6.863 1.00 73.69 401 LYS A O 1
ATOM 3127 N N . LEU A 1 402 ? 6.689 9.106 -7.972 1.00 78.50 402 LEU A N 1
ATOM 3128 C CA . LEU A 1 402 ? 5.339 8.617 -7.694 1.00 78.50 402 LEU A CA 1
ATOM 3129 C C . LEU A 1 402 ? 5.013 8.644 -6.199 1.00 78.50 402 LEU A C 1
ATOM 3131 O O . LEU A 1 402 ? 3.924 9.051 -5.810 1.00 78.50 402 LEU A O 1
ATOM 3135 N N . GLY A 1 403 ? 5.978 8.257 -5.360 1.00 75.50 403 GLY A N 1
ATOM 3136 C CA . GLY A 1 403 ? 5.805 8.204 -3.910 1.00 75.50 403 GLY A CA 1
ATOM 3137 C C . GLY A 1 403 ? 5.288 9.507 -3.307 1.00 75.50 403 GLY A C 1
ATOM 3138 O O . GLY A 1 403 ? 4.302 9.479 -2.574 1.00 75.50 403 GLY A O 1
ATOM 3139 N N . SER A 1 404 ? 5.886 10.639 -3.682 1.00 74.06 404 SER A N 1
ATOM 3140 C CA . SER A 1 404 ? 5.487 11.962 -3.192 1.00 74.06 404 SER A CA 1
ATOM 3141 C C . SER A 1 404 ? 4.039 12.286 -3.544 1.00 74.06 404 SER A C 1
ATOM 3143 O O . SER A 1 404 ? 3.281 12.717 -2.680 1.00 74.06 404 SER A O 1
ATOM 3145 N N . LEU A 1 405 ? 3.642 12.028 -4.793 1.00 81.00 405 LEU A N 1
ATOM 3146 C CA . LEU A 1 405 ? 2.288 12.305 -5.262 1.00 81.00 405 LEU A CA 1
ATOM 3147 C C . LEU A 1 405 ? 1.261 11.357 -4.643 1.00 81.00 405 LEU A C 1
ATOM 3149 O O . LEU A 1 405 ? 0.193 11.810 -4.253 1.00 81.00 405 LEU A O 1
ATOM 3153 N N . THR A 1 406 ? 1.575 10.065 -4.500 1.00 83.31 406 THR A N 1
ATOM 3154 C CA . THR A 1 406 ? 0.654 9.105 -3.865 1.00 83.31 406 THR A CA 1
ATOM 3155 C C . THR A 1 406 ? 0.371 9.453 -2.406 1.00 83.31 406 THR A C 1
ATOM 3157 O O . THR A 1 406 ? -0.780 9.378 -1.985 1.00 83.31 406 THR A O 1
ATOM 3160 N N . THR A 1 407 ? 1.389 9.878 -1.649 1.00 81.12 407 THR A N 1
ATOM 3161 C CA . THR A 1 407 ? 1.210 10.313 -0.259 1.00 81.12 407 THR A CA 1
ATOM 3162 C C . THR A 1 407 ? 0.444 11.636 -0.196 1.00 81.12 407 THR A C 1
ATOM 3164 O O . THR A 1 407 ? -0.487 11.748 0.592 1.00 81.12 407 THR A O 1
ATOM 3167 N N . ALA A 1 408 ? 0.762 12.610 -1.058 1.00 81.50 408 ALA A N 1
ATOM 3168 C CA . ALA A 1 408 ? 0.008 13.863 -1.149 1.00 81.50 408 ALA A CA 1
ATOM 3169 C C . ALA A 1 408 ? -1.476 13.627 -1.455 1.00 81.50 408 ALA A C 1
ATOM 3171 O O . ALA A 1 408 ? -2.350 14.209 -0.820 1.00 81.50 408 ALA A O 1
ATOM 3172 N N . TYR A 1 409 ? -1.751 12.742 -2.413 1.00 88.88 409 TYR A N 1
ATOM 3173 C CA . TYR A 1 409 ? -3.098 12.364 -2.806 1.00 88.88 409 TYR A CA 1
ATOM 3174 C C . TYR A 1 409 ? -3.864 11.726 -1.640 1.00 88.88 409 TYR A C 1
ATOM 3176 O O . TYR A 1 409 ? -4.953 12.186 -1.309 1.00 88.88 409 TYR A O 1
ATOM 3184 N N . ALA A 1 410 ? -3.276 10.733 -0.962 1.00 86.88 410 ALA A N 1
ATOM 3185 C CA . ALA A 1 410 ? -3.887 10.110 0.213 1.00 86.88 410 ALA A CA 1
ATOM 3186 C C . ALA A 1 410 ? -4.171 11.129 1.333 1.00 86.88 410 ALA A C 1
ATOM 3188 O O . ALA A 1 410 ? -5.248 11.112 1.928 1.00 86.88 410 ALA A O 1
ATOM 3189 N N . THR A 1 411 ? -3.241 12.057 1.574 1.00 83.94 411 THR A N 1
ATOM 3190 C CA . THR A 1 411 ? -3.410 13.157 2.533 1.00 83.94 411 THR A CA 1
ATOM 3191 C C . THR A 1 411 ? -4.574 14.076 2.161 1.00 83.94 411 THR A C 1
ATOM 3193 O O . THR A 1 411 ? -5.407 14.363 3.017 1.00 83.94 411 THR A O 1
ATOM 3196 N N . ALA A 1 412 ? -4.678 14.497 0.897 1.00 87.06 412 ALA A N 1
ATOM 3197 C CA . ALA A 1 412 ? -5.770 15.354 0.435 1.00 87.06 412 ALA A CA 1
ATOM 3198 C C . ALA A 1 412 ? -7.141 14.666 0.574 1.00 87.06 412 ALA A C 1
ATOM 3200 O O . ALA A 1 412 ? -8.097 15.272 1.055 1.00 87.06 412 ALA A O 1
ATOM 3201 N N . VAL A 1 413 ? -7.232 13.376 0.230 1.00 89.56 413 VAL A N 1
ATOM 3202 C CA . VAL A 1 413 ? -8.456 12.576 0.425 1.00 89.56 413 VAL A CA 1
ATOM 3203 C C . VAL A 1 413 ? -8.846 12.509 1.903 1.00 89.56 413 VAL A C 1
ATOM 3205 O O . VAL A 1 413 ? -10.017 12.649 2.254 1.00 89.56 413 VAL A O 1
ATOM 3208 N N . ALA A 1 414 ? -7.876 12.320 2.793 1.00 85.00 414 ALA A N 1
ATOM 3209 C CA . ALA A 1 414 ? -8.148 12.252 4.219 1.00 85.00 414 ALA A CA 1
ATOM 3210 C C . ALA A 1 414 ? -8.540 13.615 4.825 1.00 85.00 414 ALA A C 1
ATOM 3212 O O . ALA A 1 414 ? -9.413 13.646 5.691 1.00 85.00 414 ALA A O 1
ATOM 3213 N N . MET A 1 415 ? -7.983 14.731 4.340 1.00 85.31 415 MET A N 1
ATOM 3214 C CA . MET A 1 415 ? -8.442 16.082 4.706 1.00 85.31 415 MET A CA 1
ATOM 3215 C C . MET A 1 415 ? -9.896 16.311 4.307 1.00 85.31 415 MET A C 1
ATOM 3217 O O . MET A 1 415 ? -10.713 16.695 5.140 1.00 85.31 415 MET A O 1
ATOM 3221 N N . ALA A 1 416 ? -10.249 15.968 3.067 1.00 89.44 416 ALA A N 1
ATOM 3222 C CA . ALA A 1 416 ? -11.629 16.039 2.601 1.00 89.44 416 ALA A CA 1
ATOM 3223 C C . ALA A 1 416 ? -12.591 15.217 3.475 1.00 89.44 416 ALA A C 1
ATOM 3225 O O . ALA A 1 416 ? -13.734 15.615 3.692 1.00 89.44 416 ALA A O 1
ATOM 3226 N N . ARG A 1 417 ? -12.135 14.071 3.994 1.00 86.00 417 ARG A N 1
ATOM 3227 C CA . ARG A 1 417 ? -12.921 13.247 4.918 1.00 86.00 417 ARG A CA 1
ATOM 3228 C C . ARG A 1 417 ? -13.150 13.921 6.264 1.00 86.00 417 ARG A C 1
ATOM 3230 O O . ARG A 1 417 ? -14.233 13.760 6.813 1.00 86.00 417 ARG A O 1
ATOM 3237 N N . ILE A 1 418 ? -12.151 14.630 6.788 1.00 83.94 418 ILE A N 1
ATOM 3238 C CA . ILE A 1 418 ? -12.286 15.388 8.037 1.00 83.94 418 ILE A CA 1
ATOM 3239 C C . ILE A 1 418 ? -13.279 16.527 7.859 1.00 83.94 418 ILE A C 1
ATOM 3241 O O . ILE A 1 418 ? -14.147 16.684 8.699 1.00 83.94 418 ILE A O 1
ATOM 3245 N N . GLU A 1 419 ? -13.191 17.286 6.768 1.00 86.06 419 GLU A N 1
ATOM 3246 C CA . GLU A 1 419 ? -14.127 18.390 6.513 1.00 86.06 419 GLU A CA 1
ATOM 3247 C C . GLU A 1 419 ? -15.574 17.927 6.319 1.00 86.06 419 GLU A C 1
ATOM 3249 O O . GLU A 1 419 ? -16.511 18.692 6.546 1.00 86.06 419 GLU A O 1
ATOM 3254 N N . ALA A 1 420 ? -15.761 16.693 5.847 1.00 85.12 420 ALA A N 1
ATOM 3255 C CA . ALA A 1 420 ? -17.077 16.105 5.643 1.00 85.12 420 ALA A CA 1
ATOM 3256 C C . ALA A 1 420 ? -17.702 15.522 6.925 1.00 85.12 420 ALA A C 1
ATOM 3258 O O . ALA A 1 420 ? -18.902 15.235 6.914 1.00 85.12 420 ALA A O 1
ATOM 3259 N N . ALA A 1 421 ? -16.906 15.295 7.977 1.00 81.62 421 ALA A N 1
ATOM 3260 C CA . ALA A 1 421 ? -17.331 14.727 9.258 1.00 81.62 421 ALA A CA 1
ATOM 3261 C C . ALA A 1 421 ? -17.701 15.830 10.256 1.00 81.62 421 ALA A C 1
ATOM 3263 O O . ALA A 1 421 ? -18.701 15.625 10.986 1.00 81.62 421 ALA A O 1
#

Mean predicted aligned error: 10.43 Å

Nearest PDB structures (foldseek):
  1fp3-assembly1_A  TM=5.117E-01  e=2.393E-01  Sus scrofa
  6f04-assembly1_A-2  TM=4.760E-01  e=1.334E+00  Nostoc sp. KVJ10
  6xr2-assembly1_A  TM=3.104E-01  e=6.539E+00  synthetic construct
  8i2g-assembly1_R  TM=1.501E-01  e=9.221E+00  Homo sapiens

pLDDT: mean 75.05, std 21.41, range [27.67, 98.62]

Radius of gyration: 21.02 Å; Cα contacts (8 Å, |Δi|>4): 587; chains: 1; bounding box: 52×52×46 Å

Secondary structure (DSSP, 8-state):
--HHHHHHHHHHHHHHHHTB-TTT--B-SBHHHHHHT-PPPHHHHHTT-S-TT-TTSS-TTHHHHHHHHHHHHHHHHHHS--HHHHHHHHHHHHHHHHHHHHSSSTT---S---TTSS---S--BHHHHHHHHHHHHHHHHSTT--HHHHHHHHHHHHHHHHHHHHTTSEEE-TTSSEEEEEEEPPHHHHHHHHHHHHHHH--HHHHHHHHHHHTT-SHHHHHHHTT-STT--TTTTTTHHHHHHHHHHHHHHH--S--HHHHHHHHHHHHHHHHSPPPPPTT--S--HHHHHHH-TT----STTHHHHH--GGGG---TT-------TTS-S--PPPSTHHHHHHHHHS-HHHHHHHHHHHHHHHHHHHHHHHT-HHHHHHHHHHHHHHHHH--GGG--BHHHHHHHHHHHHHHHHHHH-

Sequence (421 aa):
MTDWLVAARALREEIMRRFLEPHSRQLVTYSEHFSSGSIPTPDEARSGVPVSTGYSTGTEDGALRGGALLAAMCDEYDLAPDDGLREQALRVFSGLQRAQYAVPEPGFVPRWVLSDGRTCYSDSSGDQHTILVYGLWRFCRSALADVDRKLAAGSIVGSIITRIRNHGWRILALGGGDAHAGGGLDRIRLLALLAAAHEITGVRQWRELYTEYAATGIEPEIALLLGRGPGTPPWWGFYGPEQFSQLLTMLVESLRGDTTPFVRMRTEIGRRFLRGPIPTPPHTPEYTDSCRAALGDAVAIKTPFDALAVFRPELLGIDEDRGWREDYSEWSSGGRLPEATSYIKWWLGKRPGICHERNCLISPMVAFHICLLSGDAGLIEQVSGPIEAYFEHVELTRANKLGSLTTAYATAVAMARIEAA

Solvent-accessible surface area (backbone atoms only — not comparable to full-atom values): 22979 Å² total; per-residue (Å²): 132,55,73,34,47,53,50,19,51,53,43,48,52,51,46,56,68,51,23,41,41,83,89,69,30,41,36,34,32,24,34,62,30,66,76,68,64,60,54,63,50,59,69,37,37,78,70,28,39,97,36,52,62,32,63,90,36,28,39,53,41,17,32,31,51,44,12,49,43,38,29,37,48,36,55,37,37,76,76,56,75,46,71,68,59,47,52,52,42,52,43,45,51,49,10,54,53,48,41,47,69,31,40,94,55,69,33,53,62,45,26,40,56,32,92,84,58,46,42,47,40,46,28,35,40,51,62,34,51,52,31,28,48,50,12,46,47,44,30,56,72,31,95,80,39,52,72,70,53,31,52,51,44,17,54,48,44,49,28,27,55,49,42,25,51,77,53,75,45,23,43,55,18,62,97,55,60,81,15,91,55,34,39,72,60,53,70,66,59,47,43,26,52,23,40,45,37,18,69,57,53,66,46,62,66,35,46,51,52,30,53,59,59,55,71,75,59,61,64,71,58,51,38,40,71,70,57,73,45,92,81,54,61,56,70,59,55,67,60,48,56,42,53,51,31,52,41,39,46,51,37,55,70,63,50,89,73,92,44,60,70,48,46,52,49,30,39,49,52,26,53,43,48,62,70,33,63,57,53,68,54,86,79,59,73,73,77,48,69,64,55,42,64,74,61,42,99,76,63,83,58,44,22,39,63,49,46,59,80,66,66,46,82,79,78,66,68,83,61,88,83,65,74,87,80,84,85,75,79,83,75,81,75,88,68,87,82,71,66,77,66,54,58,53,45,63,77,50,63,85,55,70,58,64,69,51,60,56,49,58,63,39,39,40,46,40,42,43,43,24,21,55,65,31,69,44,64,74,54,37,63,73,41,48,62,65,47,54,54,46,62,76,73,48,73,63,86,73,58,57,41,44,69,54,48,47,47,49,26,39,40,25,35,51,50,36,50,58,77,73,104

Foldseek 3Di:
DDPLLVVLVVLLVLQCVQFQDVPLRWGFFFSVLVVVVQADDLVCQVVCPPHLQCPPSSLQCGLLLLLLLLLLLLLSCVLPNDPVSLVSSVSSLSSQLLQQVLEPQHQQRFSHDDPVSRGGRQADAPSSSLSNLLSLLSCLVGPSDDPVSLVSSLSRLVRNLVVCVVVVQWRATHVGDRHPRIGHDQLLSLLLSLLSNCVSNVDCVSVVVSVVSPVVPRVVVLCLLLVVDPPNPLVSQAVVLLSSLSSLLSNVVSDDDPSPVSLVSLQSSLVCLAQAARRDRPLDDPCPVVNCVLQDPPDPPGHLLSLLVSDDVVSLPPPVPDDDDDDPPPPPDDDDDPDPVVVSCVVCPPDNPPVVVLRSLRSLLSSQSSLLSSPPPVSNVVNVVSVVVSVVRDPQSPDRGSNSSSSSSSSSSSVSVVVVD